Protein 2BLF (pdb70)

CATH classification: 3.90.420.10 (+1 more: 2.60.40.650)

InterPro domains:
  IPR000572 Oxidoreductase, molybdopterin-binding domain [PF00174] (92-263)
  IPR005066 Moybdenum cofactor oxidoreductase, dimerisation [PF03404] (290-396)
  IPR006311 Twin-arginine translocation pathway, signal sequence [PS51318] (1-32)
  IPR008335 Eukaryotic molybdopterin oxidoreductase [PR00407] (77-93)
  IPR008335 Eukaryotic molybdopterin oxidoreductase [PR00407] (156-171)
  IPR008335 Eukaryotic molybdopterin oxidoreductase [PR00407] (209-225)
  IPR008335 Eukaryotic molybdopterin oxidoreductase [PR00407] (226-239)
  IPR008335 Eukaryotic molybdopterin oxidoreductase [PR00407] (290-302)
  IPR008335 Eukaryotic molybdopterin oxidoreductase [PR00407] (328-340)
  IPR014756 Immunoglobulin E-set [SSF81296] (293-402)
  IPR036374 Oxidoreductase, molybdopterin-binding domain superfamily [G3DSA:3.90.420.10] (33-291)
  IPR036374 Oxidoreductase, molybdopterin-binding domain superfamily [SSF56524] (57-322)

Nearest PDB structures (foldseek):
  2bpb-assembly1_A  TM=1.002E+00  e=1.533E-82  Ancylobacter novellus
  2c9x-assembly1_A  TM=1.001E+00  e=6.441E-82  Ancylobacter novellus
  2ca3-assembly1_A  TM=1.002E+00  e=1.647E-81  Ancylobacter novellus
  2ca4-assembly1_A  TM=1.001E+00  e=6.197E-81  Ancylobacter novellus
  3hc2-assembly1_A-2  TM=8.606E-01  e=2.086E-37  Gallus gallus

Solvent-accessible surface area: 19401 Å² total; per-residue (Å²): 151,83,72,46,102,16,100,29,56,57,4,114,2,65,45,31,135,12,64,68,22,66,70,0,7,6,7,5,30,68,2,0,7,4,4,1,29,45,63,6,8,43,108,41,45,61,4,49,29,55,0,0,9,3,65,7,35,12,22,34,13,18,67,116,9,59,34,120,66,14,99,0,66,0,75,45,91,12,53,76,97,27,61,16,15,16,128,44,1,89,106,89,18,115,42,32,95,36,18,0,0,9,1,14,2,0,2,0,19,1,51,5,124,59,21,10,22,33,14,0,10,8,18,1,3,0,0,0,0,93,0,100,0,0,24,0,102,32,0,0,130,130,3,29,53,81,112,52,17,127,30,0,12,1,8,17,69,23,18,29,81,54,123,120,15,28,88,23,37,0,3,6,51,23,114,29,0,38,64,29,63,0,4,0,0,9,13,0,38,60,47,85,5,26,23,1,3,0,14,5,0,7,0,0,0,7,1,28,3,15,11,8,4,4,28,0,0,37,74,0,22,1,31,64,137,116,48,105,18,40,16,14,130,77,16,17,67,8,4,82,79,120,66,7,20,23,105,77,66,117,80,38,151,54,44,64,36,0,50,94,4,21,0,4,1,3,8,9,41,14,92,115,29,29,100,21,168,22,36,117,5,88,3,105,6,4,0,2,3,3,9,70,22,16,80,49,0,22,0,0,14,49,44,20,166,65,88,55,108,4,99,40,23,121,46,81,44,111,23,4,4,65,1,1,110,7,83,6,97,4,102,160,33,85,28,50,0,23,0,67,0,32,5,74,129,60,51,57,1,41,74,154,55,70,21,8,55,31,1,27,31,42,16,15,9,38,59,20,92,0,72,3,81,136,51,92,96,24,132,48,58,134,74,112,34,142,12,105,110,20,130,51,100,0,22,88,13,0,92,120,39,29,34,58,42,40,0,7,19,51,16,41,13,19,1,60,64,68,26,80,84,36,4,58,61,39,12,81,90,54,24,145,51,50,78,22,108,22,91,157,75,51,6,136,23,1,4,48,0,4,20,150,31,28

Organism: Ancylobacter novellus (NCBI:txid921)

B-factor: mean 14.97, std 8.81, range [2.0, 85.09]

Secondary structure (DSSP, 8-state):
--EEE-SSTT-EEEEE--TT---EEEEETTTTEEE--GGGGGS-SS--GGG--B--S-SB---EE-TTT--EEEEESBSS-EEE-HHHHHHHS--EEEEEEEE-TTTTGGG-SS--SS----S-SEEEEEEEEEEHHHHHHHH-BPTT--EEEEEES-B-SSTTSPP-EEEEEHHHHTSS-SEEEEEETTEEPPGGGTTT-EEE-TTB-GGGS-BSEEEEEEESS----HHHHTSSEEESSTT---STT---SSEEE--BPPPEEEE-S--TTEEE-SEEEEEEEEEE-SSS-EEEEEEESSTTSS-EEPEEPPPS-TTS-EEEEEEEEE-SEEEEEEEEEEETTS----SS----TT-----PPEEEEEEE-/--EE--PPPP---PPP-SSTHHHHHHHHTTSSS-THHHHTSPTT--HHHHHHHHHHHHHTS-----HHHHHHHHHHHHHH-

Structure (mmCIF, N/CA/C/O backbone):
data_2BLF
#
_entry.id   2BLF
#
_cell.length_a   97.466
_cell.length_b   92.513
_cell.length_c   55.897
_cell.angle_alpha   90.00
_cell.angle_beta   90.00
_cell.angle_gamma   90.00
#
_symmetry.space_group_name_H-M   'P 21 21 2'
#
loop_
_entity.id
_entity.type
_entity.pdbx_description
1 polymer 'Sulfite:cytochrome c oxidoreductase subunit A'
2 polymer 'Sulfite:cytochrome c oxidoreductase subunit B'
3 non-polymer (MOLYBDOPTERIN-S,S)-OXO-MOLYBDENUM
4 non-polymer 'SULFATE ION'
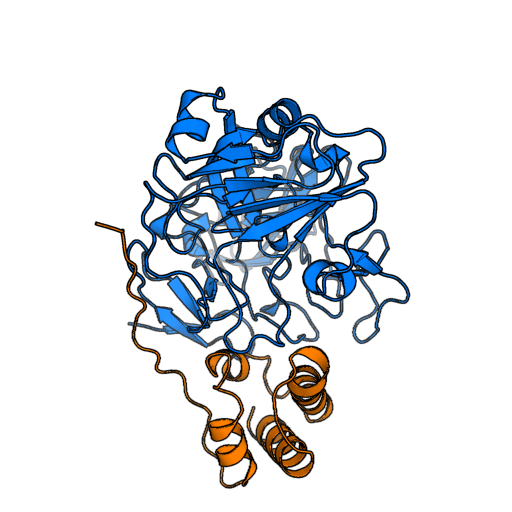5 non-polymer 'HEME C'
6 water water
#
loop_
_atom_site.group_PDB
_atom_site.id
_atom_site.type_symbol
_atom_site.label_atom_id
_atom_site.label_alt_id
_atom_site.label_comp_id
_atom_site.label_asym_id
_atom_site.label_entity_id
_atom_site.label_seq_id
_atom_site.pdbx_PDB_ins_code
_atom_site.Cartn_x
_atom_site.Cartn_y
_atom_site.Cartn_z
_atom_site.occupancy
_atom_site.B_iso_or_equiv
_atom_site.auth_seq_id
_atom_site.auth_comp_id
_atom_site.auth_asym_id
_atom_site.auth_atom_id
_atom_site.pdbx_PDB_model_num
ATOM 1 N N . ALA A 1 1 ? 62.562 18.517 51.591 1.00 46.86 1 ALA A N 1
ATOM 2 C CA . ALA A 1 1 ? 62.648 19.885 50.984 1.00 43.50 1 ALA A CA 1
ATOM 3 C C . ALA A 1 1 ? 63.096 19.841 49.525 1.00 43.19 1 ALA A C 1
ATOM 4 O O . ALA A 1 1 ? 62.277 20.009 48.611 1.00 46.43 1 ALA A O 1
ATOM 6 N N . ASP A 1 2 ? 64.392 19.594 49.309 1.00 37.43 2 ASP A N 1
ATOM 7 C CA . ASP A 1 2 ? 64.977 19.782 48.000 1.00 28.91 2 ASP A CA 1
ATOM 8 C C . ASP A 1 2 ? 66.234 18.962 47.669 1.00 21.06 2 ASP A C 1
ATOM 9 O O . ASP A 1 2 ? 66.898 19.281 46.699 1.00 16.19 2 ASP A O 1
ATOM 14 N N . THR A 1 3 ? 66.568 17.937 48.454 1.00 17.86 3 THR A N 1
ATOM 15 C CA . THR A 1 3 ? 67.624 17.004 48.059 1.00 17.61 3 THR A CA 1
ATOM 16 C C . THR A 1 3 ? 67.200 15.574 48.341 1.00 16.02 3 THR A C 1
ATOM 17 O O . THR A 1 3 ? 66.322 15.323 49.157 1.00 14.80 3 THR A O 1
ATOM 21 N N . VAL A 1 4 ? 67.832 14.644 47.639 1.00 10.92 4 VAL A N 1
ATOM 22 C CA . VAL A 1 4 ? 67.710 13.241 47.949 1.00 11.48 4 VAL A CA 1
ATOM 23 C C . VAL A 1 4 ? 69.124 12.668 47.996 1.00 11.54 4 VAL A C 1
ATOM 24 O O . VAL A 1 4 ? 70.077 13.304 47.553 1.00 10.79 4 VAL A O 1
ATOM 28 N N . THR A 1 5 ? 69.247 11.476 48.541 1.00 10.91 5 THR A N 1
ATOM 29 C CA . THR A 1 5 ? 70.502 10.757 48.524 1.00 8.51 5 THR A CA 1
ATOM 30 C C . THR A 1 5 ? 70.236 9.405 47.884 1.00 10.78 5 THR A C 1
ATOM 31 O O . THR A 1 5 ? 69.402 8.628 48.358 1.00 9.81 5 THR A O 1
ATOM 35 N N . LEU A 1 6 ? 70.943 9.136 46.794 1.00 10.47 6 LEU A N 1
ATOM 36 C CA . LEU A 1 6 ? 70.874 7.837 46.141 1.00 8.58 6 LEU A CA 1
ATOM 37 C C . LEU A 1 6 ? 71.756 6.854 46.918 1.00 9.36 6 LEU A C 1
ATOM 38 O O . LEU A 1 6 ? 72.720 7.251 47.573 1.00 11.02 6 LEU A O 1
ATOM 43 N N . PRO A 1 7 ? 71.403 5.560 46.882 1.00 11.53 7 PRO A N 1
ATOM 44 C CA . PRO A 1 7 ? 72.036 4.562 47.737 1.00 10.39 7 PRO A CA 1
ATOM 45 C C . PRO A 1 7 ? 73.393 4.055 47.245 1.00 11.95 7 PRO A C 1
ATOM 46 O O . PRO A 1 7 ? 73.597 2.850 47.052 1.00 13.16 7 PRO A O 1
ATOM 50 N N . PHE A 1 8 ? 74.314 4.983 47.004 1.00 9.68 8 PHE A N 1
ATOM 51 C CA . PHE A 1 8 ? 75.694 4.646 46.738 1.00 9.96 8 PHE A CA 1
ATOM 52 C C . PHE A 1 8 ? 76.537 5.840 47.160 1.00 10.95 8 PHE A C 1
ATOM 53 O O . PHE A 1 8 ? 76.000 6.890 47.496 1.00 9.29 8 PHE A O 1
ATOM 61 N N . ALA A 1 9 ? 77.845 5.677 47.175 1.00 9.08 9 ALA A N 1
ATOM 62 C CA . ALA A 1 9 ? 78.716 6.722 47.713 1.00 11.46 9 ALA A CA 1
ATOM 63 C C . ALA A 1 9 ? 78.654 8.006 46.886 1.00 8.07 9 ALA A C 1
ATOM 64 O O . ALA A 1 9 ? 78.577 7.965 45.659 1.00 7.95 9 ALA A O 1
ATOM 66 N N . ASN A 1 10 ? 78.722 9.143 47.576 1.00 7.66 10 ASN A N 1
ATOM 67 C CA . ASN A 1 10 ? 78.503 10.457 46.956 1.00 10.12 10 ASN A CA 1
ATOM 68 C C . ASN A 1 10 ? 77.169 10.488 46.214 1.00 10.82 10 ASN A C 1
ATOM 69 O O . ASN A 1 10 ? 77.094 10.839 45.021 1.00 8.98 10 ASN A O 1
ATOM 74 N N . GLY A 1 11 ? 76.115 10.100 46.922 1.00 8.92 11 GLY A N 1
ATOM 75 C CA . GLY A 1 11 ? 74.798 9.967 46.320 1.00 9.03 11 GLY A CA 1
ATOM 76 C C . GLY A 1 11 ? 73.876 11.162 46.443 1.00 8.57 11 GLY A C 1
ATOM 77 O O . GLY A 1 11 ? 72.761 11.110 45.953 1.00 8.06 11 GLY A O 1
ATOM 78 N N . GLU A 1 12 ? 74.309 12.241 47.103 1.00 10.77 12 GLU A N 1
ATOM 79 C CA . GLU A 1 12 ? 73.451 13.406 47.255 1.00 10.04 12 GLU A CA 1
ATOM 80 C C . GLU A 1 12 ? 73.169 14.070 45.912 1.00 10.37 12 GLU A C 1
ATOM 81 O O . GLU A 1 12 ? 74.083 14.241 45.100 1.00 6.78 12 GLU A O 1
ATOM 87 N N . ARG A 1 13 ? 71.906 14.439 45.697 1.00 8.69 13 ARG A N 1
ATOM 88 C CA . ARG A 1 13 ? 71.476 15.106 44.469 1.00 8.63 13 ARG A CA 1
ATOM 89 C C . ARG A 1 13 ? 70.401 16.131 44.794 1.00 8.70 13 ARG A C 1
ATOM 90 O O . ARG A 1 13 ? 69.560 15.903 45.676 1.00 9.55 13 ARG A O 1
ATOM 98 N N . PRO A 1 14 ? 70.376 17.242 44.044 1.00 9.76 14 PRO A N 1
ATOM 99 C CA . PRO A 1 14 ? 69.266 18.172 44.182 1.00 9.25 14 PRO A CA 1
ATOM 100 C C . PRO A 1 14 ? 68.003 17.640 43.534 1.00 8.54 14 PRO A C 1
ATOM 101 O O . PRO A 1 14 ? 68.075 16.950 42.505 1.00 10.73 14 PRO A O 1
ATOM 105 N N . LEU A 1 15 ? 66.856 17.939 44.136 1.00 10.75 15 LEU A N 1
ATOM 106 C CA . LEU A 1 15 ? 65.591 17.783 43.451 1.00 10.58 15 LEU A CA 1
ATOM 107 C C . LEU A 1 15 ? 65.358 19.081 42.724 1.00 13.91 15 LEU A C 1
ATOM 108 O O . LEU A 1 15 ? 65.377 20.161 43.334 1.00 15.27 15 LEU A O 1
ATOM 113 N N . VAL A 1 16 ? 65.138 18.975 41.424 1.00 9.98 16 VAL A N 1
ATOM 114 C CA . VAL A 1 16 ? 65.075 20.120 40.539 1.00 11.65 16 VAL A CA 1
ATOM 115 C C . VAL A 1 16 ? 63.783 20.152 39.720 1.00 12.49 16 VAL A C 1
ATOM 116 O O . VAL A 1 16 ? 63.248 19.113 39.328 1.00 12.62 16 VAL A O 1
ATOM 120 N N . MET A 1 17 ? 63.336 21.367 39.422 1.00 13.72 17 MET A N 1
ATOM 121 C CA A MET A 1 17 ? 62.066 21.590 38.753 0.60 17.73 17 MET A CA 1
ATOM 122 C CA B MET A 1 17 ? 62.068 21.584 38.739 0.40 15.17 17 MET A CA 1
ATOM 123 C C . MET A 1 17 ? 62.292 22.242 37.380 1.00 17.09 17 MET A C 1
ATOM 124 O O . MET A 1 17 ? 62.853 23.344 37.286 1.00 19.66 17 MET A O 1
ATOM 133 N N . TYR A 1 18 ? 61.883 21.534 36.327 1.00 10.35 18 TYR A N 1
ATOM 134 C CA . TYR A 1 18 ? 61.945 22.010 34.958 1.00 11.30 18 TYR A CA 1
ATOM 135 C C . TYR A 1 18 ? 60.521 22.202 34.435 1.00 9.82 18 TYR A C 1
ATOM 136 O O . TYR A 1 18 ? 59.594 21.493 34.881 1.00 9.85 18 TYR A O 1
ATOM 145 N N . PRO A 1 19 ? 60.326 23.158 33.509 1.00 9.10 19 PRO A N 1
ATOM 146 C CA . PRO A 1 19 ? 58.991 23.343 32.938 1.00 10.79 19 PRO A CA 1
ATOM 147 C C . PRO A 1 19 ? 58.421 22.055 32.338 1.00 9.55 19 PRO A C 1
ATOM 148 O O . PRO A 1 19 ? 59.114 21.353 31.605 1.00 9.89 19 PRO A O 1
ATOM 152 N N . GLY A 1 20 ? 57.167 21.759 32.660 1.00 10.69 20 GLY A N 1
ATOM 153 C CA . GLY A 1 20 ? 56.525 20.535 32.199 1.00 14.81 20 GLY A CA 1
ATOM 154 C C . GLY A 1 20 ? 56.914 19.245 32.921 1.00 15.17 20 GLY A C 1
ATOM 155 O O . GLY A 1 20 ? 56.454 18.170 32.535 1.00 17.97 20 GLY A O 1
ATOM 156 N N . LYS A 1 21 ? 57.765 19.341 33.943 1.00 9.50 21 LYS A N 1
ATOM 157 C CA . LYS A 1 21 ? 58.225 18.192 34.698 1.00 7.84 21 LYS A CA 1
ATOM 158 C C . LYS A 1 21 ? 57.874 18.377 36.159 1.00 11.42 21 LYS A C 1
ATOM 159 O O . LYS A 1 21 ? 57.844 19.505 36.682 1.00 11.64 21 LYS A O 1
ATOM 165 N N . ARG A 1 22 ? 57.628 17.258 36.813 1.00 8.38 22 ARG A N 1
ATOM 166 C CA . ARG A 1 22 ? 57.600 17.199 38.267 1.00 9.35 22 ARG A CA 1
ATOM 167 C C . ARG A 1 22 ? 59.019 17.277 38.809 1.00 7.78 22 ARG A C 1
ATOM 168 O O . ARG A 1 22 ? 59.982 17.229 38.045 1.00 7.52 22 ARG A O 1
ATOM 176 N N . PRO A 1 23 ? 59.170 17.403 40.135 1.00 8.59 23 PRO A N 1
ATOM 177 C CA . PRO A 1 23 ? 60.541 17.396 40.657 1.00 10.34 23 PRO A CA 1
ATOM 178 C C . PRO A 1 23 ? 61.282 16.108 40.286 1.00 9.59 23 PRO A C 1
ATOM 179 O O . PRO A 1 23 ? 60.756 15.006 40.477 1.00 9.53 23 PRO A O 1
ATOM 183 N N . LEU A 1 24 ? 62.467 16.261 39.711 1.00 7.88 24 LEU A N 1
ATOM 184 C CA . LEU A 1 24 ? 63.294 15.137 39.325 1.00 8.24 24 LEU A CA 1
ATOM 185 C C . LEU A 1 24 ? 64.675 15.238 39.947 1.00 7.56 24 LEU A C 1
ATOM 186 O O . LEU A 1 24 ? 65.033 16.262 40.519 1.00 9.57 24 LEU A O 1
ATOM 191 N N . ILE A 1 25 ? 65.438 14.160 39.826 1.00 7.73 25 ILE A N 1
ATOM 192 C CA . ILE A 1 25 ? 66.769 14.093 40.431 1.00 7.67 25 ILE A CA 1
ATOM 193 C C . ILE A 1 25 ? 67.726 14.744 39.453 1.00 7.77 25 ILE A C 1
ATOM 194 O O . ILE A 1 25 ? 67.906 14.254 38.339 1.00 9.17 25 ILE A O 1
ATOM 199 N N . GLY A 1 26 ? 68.318 15.857 39.869 1.00 7.26 26 GLY A N 1
ATOM 200 C CA . GLY A 1 26 ? 69.248 16.585 39.013 1.00 9.31 26 GLY A CA 1
ATOM 201 C C . GLY A 1 26 ? 70.633 15.977 39.065 1.00 9.70 26 GLY A C 1
ATOM 202 O O . GLY A 1 26 ? 71.280 15.993 40.122 1.00 10.21 26 GLY A O 1
ATOM 203 N N . LEU A 1 27 ? 71.096 15.451 37.933 1.00 6.93 27 LEU A N 1
ATOM 204 C CA . LEU A 1 27 ? 72.469 14.956 37.801 1.00 8.75 27 LEU A CA 1
ATOM 205 C C . LEU A 1 27 ? 73.376 16.063 37.276 1.00 9.82 27 LEU A C 1
ATOM 206 O O . LEU A 1 27 ? 74.381 16.388 37.900 1.00 8.96 27 LEU A O 1
ATOM 211 N N . THR A 1 28 ? 73.027 16.626 36.125 1.00 10.20 28 THR A N 1
ATOM 212 C CA . THR A 1 28 ? 73.739 17.800 35.600 1.00 8.65 28 THR A CA 1
ATOM 213 C C . THR A 1 28 ? 72.744 18.851 35.096 1.00 9.10 28 THR A C 1
ATOM 214 O O . THR A 1 28 ? 71.611 18.530 34.790 1.00 9.28 28 THR A O 1
ATOM 218 N N . ALA A 1 29 ? 73.180 20.113 35.064 1.00 9.74 29 ALA A N 1
ATOM 219 C CA . ALA A 1 29 ? 72.340 21.232 34.642 1.00 10.76 29 ALA A CA 1
ATOM 220 C C . ALA A 1 29 ? 72.627 21.673 33.206 1.00 11.95 29 ALA A C 1
ATOM 221 O O . ALA A 1 29 ? 71.698 22.038 32.464 1.00 14.57 29 ALA A O 1
ATOM 223 N N . ARG A 1 30 ? 73.906 21.669 32.832 1.00 10.54 30 ARG A N 1
ATOM 224 C CA . ARG A 1 30 ? 74.337 22.164 31.527 1.00 9.66 30 ARG A CA 1
ATOM 225 C C . ARG A 1 30 ? 75.242 21.143 30.845 1.00 8.45 30 ARG A C 1
ATOM 226 O O . ARG A 1 30 ? 76.426 21.084 31.146 1.00 10.53 30 ARG A O 1
ATOM 234 N N . PRO A 1 31 ? 74.686 20.301 29.950 1.00 7.86 31 PRO A N 1
ATOM 235 C CA . PRO A 1 31 ? 73.269 20.181 29.605 1.00 9.65 31 PRO A CA 1
ATOM 236 C C . PRO A 1 31 ? 72.482 19.427 30.688 1.00 10.45 31 PRO A C 1
ATOM 237 O O . PRO A 1 31 ? 73.088 18.833 31.591 1.00 10.89 31 PRO A O 1
ATOM 241 N N . PRO A 1 32 ? 71.143 19.467 30.612 1.00 13.68 32 PRO A N 1
ATOM 242 C CA . PRO A 1 32 ? 70.326 18.699 31.570 1.00 14.63 32 PRO A CA 1
ATOM 243 C C . PRO A 1 32 ? 70.498 17.183 31.513 1.00 16.00 32 PRO A C 1
ATOM 244 O O . PRO A 1 32 ? 70.439 16.564 30.436 1.00 12.81 32 PRO A O 1
ATOM 248 N N . GLN A 1 33 ? 70.741 16.598 32.683 1.00 13.42 33 GLN A N 1
ATOM 249 C CA . GLN A 1 33 ? 70.640 15.167 32.895 1.00 11.03 33 GLN A CA 1
ATOM 250 C C . GLN A 1 33 ? 69.824 14.995 34.175 1.00 12.66 33 GLN A C 1
ATOM 251 O O . GLN A 1 33 ? 70.277 15.370 35.270 1.00 12.65 33 GLN A O 1
ATOM 257 N N . LEU A 1 34 ? 68.622 14.449 34.009 1.00 9.37 34 LEU A N 1
ATOM 258 C CA . LEU A 1 34 ? 67.609 14.349 35.075 1.00 7.35 34 LEU A CA 1
ATOM 259 C C . LEU A 1 34 ? 67.161 12.892 35.199 1.00 8.20 34 LEU A C 1
ATOM 260 O O . LEU A 1 34 ? 66.815 12.261 34.189 1.00 8.92 34 LEU A O 1
ATOM 265 N N . GLU A 1 35 ? 67.175 12.368 36.427 1.00 7.03 35 GLU A N 1
ATOM 266 C CA . GLU A 1 35 ? 66.803 10.971 36.694 1.00 6.52 35 GLU A CA 1
ATOM 267 C C . GLU A 1 35 ? 65.446 10.903 37.407 1.00 7.72 35 GLU A C 1
ATOM 268 O O . GLU A 1 35 ? 65.081 11.800 38.188 1.00 7.43 35 GLU A O 1
ATOM 274 N N . THR A 1 36 ? 64.706 9.838 37.141 1.00 7.74 36 THR A N 1
ATOM 275 C CA . THR A 1 36 ? 63.377 9.643 37.719 1.00 6.47 36 THR A CA 1
ATOM 276 C C . THR A 1 36 ? 63.482 8.990 39.103 1.00 7.44 36 THR A C 1
ATOM 277 O O . THR A 1 36 ? 64.155 7.968 39.256 1.00 8.49 36 THR A O 1
ATOM 281 N N . PRO A 1 37 ? 62.814 9.569 40.114 1.00 8.28 37 PRO A N 1
ATOM 282 C CA . PRO A 1 37 ? 62.755 8.901 41.421 1.00 8.02 37 PRO A CA 1
ATOM 283 C C . PRO A 1 37 ? 62.187 7.495 41.306 1.00 7.97 37 PRO A C 1
ATOM 284 O O . PRO A 1 37 ? 61.196 7.292 40.598 1.00 7.92 37 PRO A O 1
ATOM 288 N N . PHE A 1 38 ? 62.806 6.532 41.979 1.00 9.35 38 PHE A N 1
ATOM 289 C CA . PHE A 1 38 ? 62.381 5.140 41.815 1.00 9.82 38 PHE A CA 1
ATOM 290 C C . PHE A 1 38 ? 60.914 4.926 42.141 1.00 8.99 38 PHE A C 1
ATOM 291 O O . PHE A 1 38 ? 60.276 4.034 41.572 1.00 6.99 38 PHE A O 1
ATOM 299 N N . SER A 1 39 ? 60.380 5.724 43.069 1.00 8.84 39 SER A N 1
ATOM 300 C CA . SER A 1 39 ? 58.978 5.596 43.478 1.00 10.76 39 SER A CA 1
ATOM 301 C C . SER A 1 39 ? 58.011 5.672 42.292 1.00 8.43 39 SER A C 1
ATOM 302 O O . SER A 1 39 ? 56.929 5.081 42.310 1.00 7.20 39 SER A O 1
ATOM 305 N N . VAL A 1 40 ? 58.407 6.392 41.248 1.00 7.93 40 VAL A N 1
ATOM 306 C CA . VAL A 1 40 ? 57.561 6.562 40.056 1.00 6.49 40 VAL A CA 1
ATOM 307 C C . VAL A 1 40 ? 57.198 5.232 39.390 1.00 7.71 40 VAL A C 1
ATOM 308 O O . VAL A 1 40 ? 56.105 5.046 38.861 1.00 9.28 40 VAL A O 1
ATOM 312 N N . PHE A 1 41 ? 58.115 4.286 39.438 1.00 6.25 41 PHE A N 1
ATOM 313 C CA . PHE A 1 41 ? 57.944 3.032 38.718 1.00 7.49 41 PHE A CA 1
ATOM 314 C C . PHE A 1 41 ? 56.881 2.134 39.325 1.00 9.47 41 PHE A C 1
ATOM 315 O O . PHE A 1 41 ? 56.439 1.194 38.683 1.00 10.65 41 PHE A O 1
ATOM 323 N N . ASP A 1 42 ? 56.447 2.451 40.543 1.00 7.94 42 ASP A N 1
ATOM 324 C CA . ASP A 1 42 ? 55.328 1.741 41.171 1.00 6.69 42 ASP A CA 1
ATOM 325 C C . ASP A 1 42 ? 53.956 2.396 40.895 1.00 10.65 42 ASP A C 1
ATOM 326 O O . ASP A 1 42 ? 52.928 1.897 41.380 1.00 10.96 42 ASP A O 1
ATOM 331 N N . GLU A 1 43 ? 53.936 3.476 40.106 1.00 9.19 43 GLU A N 1
ATOM 332 C CA . GLU A 1 43 ? 52.724 4.312 39.898 1.00 12.53 43 GLU A CA 1
ATOM 333 C C . GLU A 1 43 ? 51.977 4.010 38.598 1.00 15.29 43 GLU A C 1
ATOM 334 O O . GLU A 1 43 ? 51.060 4.762 38.204 1.00 19.93 43 GLU A O 1
ATOM 340 N N . GLY A 1 44 ? 52.364 2.936 37.919 1.00 10.46 44 GLY A N 1
ATOM 341 C CA . GLY A 1 44 ? 51.770 2.577 36.656 1.00 11.45 44 GLY A CA 1
ATOM 342 C C . GLY A 1 44 ? 52.812 2.127 35.650 1.00 9.84 44 GLY A C 1
ATOM 343 O O . GLY A 1 44 ? 53.996 2.490 35.723 1.00 9.82 44 GLY A O 1
ATOM 344 N N . LEU A 1 45 ? 52.355 1.342 34.692 1.00 9.12 45 LEU A N 1
ATOM 345 C CA . LEU A 1 45 ? 53.262 0.730 33.727 1.00 8.95 45 LEU A CA 1
ATOM 346 C C . LEU A 1 45 ? 53.829 1.719 32.711 1.00 8.65 45 LEU A C 1
ATOM 347 O O . LEU A 1 45 ? 54.882 1.463 32.139 1.00 10.27 45 LEU A O 1
ATOM 356 N N . ILE A 1 46 ? 53.119 2.823 32.477 1.00 7.73 46 ILE A N 1
ATOM 357 C CA . ILE A 1 46 ? 53.572 3.869 31.575 1.00 8.62 46 ILE A CA 1
ATOM 358 C C . ILE A 1 46 ? 54.077 5.041 32.412 1.00 7.62 46 ILE A C 1
ATOM 359 O O . ILE A 1 46 ? 53.379 5.549 33.306 1.00 6.75 46 ILE A O 1
ATOM 364 N N . THR A 1 47 ? 55.311 5.439 32.125 1.00 4.59 47 THR A N 1
ATOM 365 C CA . THR A 1 47 ? 55.956 6.565 32.786 1.00 6.00 47 THR A CA 1
ATOM 366 C C . THR A 1 47 ? 55.346 7.873 32.263 1.00 7.27 47 THR A C 1
ATOM 367 O O . THR A 1 47 ? 55.374 8.141 31.063 1.00 6.51 47 THR A O 1
ATOM 371 N N . PRO A 1 48 ? 54.779 8.693 33.151 1.00 8.19 48 PRO A N 1
ATOM 372 C CA . PRO A 1 48 ? 54.210 9.968 32.702 1.00 7.40 48 PRO A CA 1
ATOM 373 C C . PRO A 1 48 ? 55.245 10.907 32.093 1.00 6.32 48 PRO A C 1
ATOM 374 O O . PRO A 1 48 ? 56.411 10.914 32.514 1.00 6.59 48 PRO A O 1
ATOM 378 N N . ASN A 1 49 ? 54.819 11.707 31.123 1.00 7.40 49 ASN A N 1
ATOM 379 C CA . ASN A 1 49 ? 55.700 12.672 30.477 1.00 9.11 49 ASN A CA 1
ATOM 380 C C . ASN A 1 49 ? 56.405 13.567 31.485 1.00 9.07 49 ASN A C 1
ATOM 381 O O . ASN A 1 49 ? 57.591 13.857 31.330 1.00 9.51 49 ASN A O 1
ATOM 386 N N . ASP A 1 50 ? 55.694 13.960 32.541 1.00 9.13 50 ASP A N 1
ATOM 387 C CA . ASP A 1 50 ? 56.255 14.903 33.513 1.00 9.45 50 ASP A CA 1
ATOM 388 C C . ASP A 1 50 ? 57.295 14.278 34.443 1.00 6.63 50 ASP A C 1
ATOM 389 O O . ASP A 1 50 ? 57.960 14.986 35.202 1.00 8.32 50 ASP A O 1
ATOM 394 N N . ALA A 1 51 ? 57.403 12.949 34.409 1.00 6.28 51 ALA A N 1
ATOM 395 C CA . ALA A 1 51 ? 58.392 12.214 35.183 1.00 6.71 51 ALA A CA 1
ATOM 396 C C . ALA A 1 51 ? 59.541 11.658 34.351 1.00 7.93 51 ALA A C 1
ATOM 397 O O . ALA A 1 51 ? 60.492 11.133 34.912 1.00 8.18 51 ALA A O 1
ATOM 399 N N . PHE A 1 52 ? 59.445 11.733 33.027 1.00 5.38 52 PHE A N 1
ATOM 400 C CA . PHE A 1 52 ? 60.346 10.954 32.171 1.00 8.44 52 PHE A CA 1
ATOM 401 C C . PHE A 1 52 ? 61.774 11.507 32.209 1.00 7.72 52 PHE A C 1
ATOM 402 O O . PHE A 1 52 ? 61.989 12.727 32.118 1.00 7.82 52 PHE A O 1
ATOM 410 N N . PHE A 1 53 ? 62.742 10.614 32.365 1.00 7.08 53 PHE A N 1
ATOM 411 C CA . PHE A 1 53 ? 64.137 11.023 32.557 1.00 5.82 53 PHE A CA 1
ATOM 412 C C . PHE A 1 53 ? 64.672 11.741 31.334 1.00 5.13 53 PHE A C 1
ATOM 413 O O . PHE A 1 53 ? 64.109 11.625 30.231 1.00 6.16 53 PHE A O 1
ATOM 421 N N . VAL A 1 54 ? 65.753 12.497 31.533 1.00 5.63 54 VAL A N 1
ATOM 422 C CA . VAL A 1 54 ? 66.349 13.323 30.487 1.00 5.64 54 VAL A CA 1
ATOM 423 C C . VAL A 1 54 ? 67.859 13.101 30.471 1.00 4.73 54 VAL A C 1
ATOM 424 O O . VAL A 1 54 ? 68.518 13.132 31.522 1.00 6.44 54 VAL A O 1
ATOM 428 N N . ARG A 1 55 ? 68.398 12.897 29.273 1.00 5.92 55 ARG A N 1
ATOM 429 C CA . ARG A 1 55 ? 69.838 12.777 29.095 1.00 6.11 55 ARG A CA 1
ATOM 430 C C . ARG A 1 55 ? 70.278 13.467 27.813 1.00 6.56 55 ARG A C 1
ATOM 431 O O . ARG A 1 55 ? 69.703 13.242 26.753 1.00 6.79 55 ARG A O 1
ATOM 439 N N . TYR A 1 56 ? 71.290 14.321 27.938 1.00 7.01 56 TYR A N 1
ATOM 440 C CA . TYR A 1 56 ? 71.908 14.992 26.793 1.00 6.43 56 TYR A CA 1
ATOM 441 C C . TYR A 1 56 ? 73.417 15.003 26.982 1.00 9.91 56 TYR A C 1
ATOM 442 O O . TYR A 1 56 ? 73.892 14.914 28.106 1.00 9.39 56 TYR A O 1
ATOM 451 N N . HIS A 1 57 ? 74.153 15.167 25.883 1.00 5.16 57 HIS A N 1
ATOM 452 C CA . HIS A 1 57 ? 75.624 15.182 25.918 1.00 7.80 57 HIS A CA 1
ATOM 453 C C . HIS A 1 57 ? 76.252 16.556 25.755 1.00 9.87 57 HIS A C 1
ATOM 454 O O . HIS A 1 57 ? 77.342 16.769 26.246 1.00 13.38 57 HIS A O 1
ATOM 461 N N . LEU A 1 58 ? 75.586 17.448 25.035 1.00 9.35 58 LEU A N 1
ATOM 462 C CA . LEU A 1 58 ? 76.168 18.728 24.650 1.00 7.57 58 LEU A CA 1
ATOM 463 C C . LEU A 1 58 ? 75.295 19.882 25.114 1.00 9.48 58 LEU A C 1
ATOM 464 O O . LEU A 1 58 ? 74.081 19.852 24.959 1.00 9.19 58 LEU A O 1
ATOM 469 N N . ALA A 1 59 ? 75.935 20.922 25.655 1.00 9.38 59 ALA A N 1
ATOM 470 C CA . ALA A 1 59 ? 75.228 22.048 26.282 1.00 8.78 59 ALA A CA 1
ATOM 471 C C . ALA A 1 59 ? 74.356 22.855 25.323 1.00 7.95 59 ALA A C 1
ATOM 472 O O . ALA A 1 59 ? 73.372 23.470 25.748 1.00 11.94 59 ALA A O 1
ATOM 474 N N . GLY A 1 60 ? 74.693 22.840 24.029 1.00 8.77 60 GLY A N 1
ATOM 475 C CA . GLY A 1 60 ? 73.978 23.649 23.050 1.00 9.03 60 GLY A CA 1
ATOM 476 C C . GLY A 1 60 ? 72.665 23.067 22.579 1.00 9.34 60 GLY A C 1
ATOM 477 O O . GLY A 1 60 ? 72.433 22.920 21.358 1.00 10.29 60 GLY A O 1
ATOM 478 N N . ILE A 1 61 ? 71.784 22.784 23.531 1.00 8.61 61 ILE A N 1
ATOM 479 C CA . ILE A 1 61 ? 70.463 22.261 23.200 1.00 10.28 61 ILE A CA 1
ATOM 480 C C . ILE A 1 61 ? 69.584 23.410 22.689 1.00 8.99 61 ILE A C 1
ATOM 481 O O . ILE A 1 61 ? 69.775 24.563 23.096 1.00 9.66 61 ILE A O 1
ATOM 486 N N . PRO A 1 62 ? 68.613 23.102 21.810 1.00 9.73 62 PRO A N 1
ATOM 487 C CA . PRO A 1 62 ? 67.739 24.158 21.302 1.00 10.20 62 PRO A CA 1
ATOM 488 C C . PRO A 1 62 ? 66.836 24.661 22.399 1.00 11.87 62 PRO A C 1
ATOM 489 O O . PRO A 1 62 ? 66.368 23.869 23.202 1.00 10.49 62 PRO A O 1
ATOM 493 N N . LEU A 1 63 ? 66.619 25.970 22.473 1.00 9.19 63 LEU A N 1
ATOM 494 C CA . LEU A 1 63 ? 65.675 26.501 23.450 1.00 10.75 63 LEU A CA 1
ATOM 495 C C . LEU A 1 63 ? 64.634 27.424 22.806 1.00 9.56 63 LEU A C 1
ATOM 496 O O . LEU A 1 63 ? 63.893 28.091 23.499 1.00 11.06 63 LEU A O 1
ATOM 501 N N . GLU A 1 64 ? 64.604 27.434 21.486 1.00 10.32 64 GLU A N 1
ATOM 502 C CA . GLU A 1 64 ? 63.586 28.127 20.716 1.00 11.46 64 GLU A CA 1
ATOM 503 C C . GLU A 1 64 ? 63.445 27.331 19.439 1.00 10.01 64 GLU A C 1
ATOM 504 O O . GLU A 1 64 ? 64.450 27.074 18.746 1.00 9.62 64 GLU A O 1
ATOM 510 N N . ILE A 1 65 ? 62.224 26.907 19.156 1.00 9.59 65 ILE A N 1
ATOM 511 C CA . ILE A 1 65 ? 61.920 26.129 17.959 1.00 10.68 65 ILE A CA 1
ATOM 512 C C . ILE A 1 65 ? 60.591 26.595 17.389 1.00 9.93 65 ILE A C 1
ATOM 513 O O . ILE A 1 65 ? 59.583 26.654 18.107 1.00 10.19 65 ILE A O 1
ATOM 518 N N . ASP A 1 66 ? 60.597 26.939 16.101 1.00 12.54 66 ASP A N 1
ATOM 519 C CA . ASP A 1 66 ? 59.372 27.252 15.377 1.00 12.03 66 ASP A CA 1
ATOM 520 C C . ASP A 1 66 ? 58.918 25.951 14.695 1.00 11.46 66 ASP A C 1
ATOM 521 O O . ASP A 1 66 ? 59.535 25.507 13.716 1.00 11.33 66 ASP A O 1
ATOM 526 N N . PRO A 1 67 ? 57.864 25.311 15.230 1.00 12.36 67 PRO A N 1
ATOM 527 C CA . PRO A 1 67 ? 57.479 24.005 14.676 1.00 14.12 67 PRO A CA 1
ATOM 528 C C . PRO A 1 67 ? 56.999 24.073 13.220 1.00 15.35 67 PRO A C 1
ATOM 529 O O . PRO A 1 67 ? 57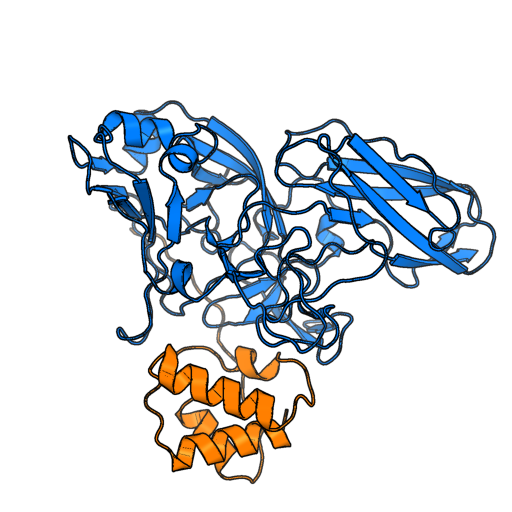.120 23.091 12.496 1.00 14.45 67 PRO A O 1
ATOM 533 N N . ASP A 1 68 ? 56.453 25.215 12.798 1.00 15.31 68 ASP A N 1
ATOM 534 C CA . ASP A 1 68 ? 56.028 25.374 11.397 1.00 16.32 68 ASP A CA 1
ATOM 535 C C . ASP A 1 68 ? 57.207 25.351 10.408 1.00 14.63 68 ASP A C 1
ATOM 536 O O . ASP A 1 68 ? 57.064 24.861 9.290 1.00 16.33 68 ASP A O 1
ATOM 541 N N . ALA A 1 69 ? 58.341 25.903 10.825 1.00 12.78 69 ALA A N 1
ATOM 542 C CA . ALA A 1 69 ? 59.538 26.028 9.992 1.00 12.76 69 ALA A CA 1
ATOM 543 C C . ALA A 1 69 ? 60.434 24.793 10.043 1.00 9.55 69 ALA A C 1
ATOM 544 O O . ALA A 1 69 ? 61.267 24.589 9.161 1.00 10.71 69 ALA A O 1
ATOM 546 N N . PHE A 1 70 ? 60.281 24.003 11.099 1.00 11.63 70 PHE A N 1
ATOM 547 C CA . PHE A 1 70 ? 61.051 22.773 11.280 1.00 10.29 70 PHE A CA 1
ATOM 548 C C . PHE A 1 70 ? 60.967 21.858 10.062 1.00 8.34 70 PHE A C 1
ATOM 549 O O . PHE A 1 70 ? 59.884 21.620 9.533 1.00 9.34 70 PHE A O 1
ATOM 557 N N . ARG A 1 71 ? 62.117 21.319 9.648 1.00 8.99 71 ARG A N 1
ATOM 558 C CA . ARG A 1 71 ? 62.182 20.364 8.548 1.00 6.78 71 ARG A CA 1
ATOM 559 C C . ARG A 1 71 ? 63.102 19.199 8.897 1.00 9.66 71 ARG A C 1
ATOM 560 O O . ARG A 1 71 ? 64.205 19.380 9.416 1.00 9.11 71 ARG A O 1
ATOM 568 N N . LEU A 1 72 ? 62.632 18.012 8.581 1.00 8.62 72 LEU A N 1
ATOM 569 C CA . LEU A 1 72 ? 63.450 16.801 8.632 1.00 6.84 72 LEU A CA 1
ATOM 570 C C . LEU A 1 72 ? 64.001 16.577 7.237 1.00 8.59 72 LEU A C 1
ATOM 571 O O . LEU A 1 72 ? 63.243 16.397 6.279 1.00 11.16 72 LEU A O 1
ATOM 576 N N . GLU A 1 73 ? 65.322 16.579 7.136 1.00 8.55 73 GLU A N 1
ATOM 577 C CA . GLU A 1 73 ? 66.014 16.384 5.880 1.00 11.49 73 GLU A CA 1
ATOM 578 C C . GLU A 1 73 ? 66.428 14.934 5.755 1.00 11.65 73 GLU A C 1
ATOM 579 O O . GLU A 1 73 ? 67.016 14.371 6.688 1.00 10.90 73 GLU A O 1
ATOM 585 N N . ILE A 1 74 ? 66.092 14.324 4.615 1.00 9.97 74 ILE A N 1
ATOM 586 C CA . ILE A 1 74 ? 66.494 12.957 4.283 1.00 10.55 74 ILE A CA 1
ATOM 587 C C . ILE A 1 74 ? 67.367 13.029 3.043 1.00 11.10 74 ILE A C 1
ATOM 588 O O . ILE A 1 74 ? 66.921 13.506 1.992 1.00 12.01 74 ILE A O 1
ATOM 593 N N . LYS A 1 75 ? 68.596 12.546 3.162 1.00 12.11 75 LYS A N 1
ATOM 594 C CA . LYS A 1 75 ? 69.601 12.772 2.130 1.00 13.39 75 LYS A CA 1
ATOM 595 C C . LYS A 1 75 ? 70.614 11.640 2.069 1.00 10.53 75 LYS A C 1
ATOM 596 O O . LYS A 1 75 ? 70.493 10.646 2.773 1.00 10.27 75 LYS A O 1
ATOM 602 N N . GLY A 1 76 ? 71.580 11.771 1.167 1.00 11.82 76 GLY A N 1
ATOM 603 C CA . GLY A 1 76 ? 72.624 10.771 1.001 1.00 10.21 76 GLY A CA 1
ATOM 604 C C . GLY A 1 76 ? 72.322 9.841 -0.155 1.00 12.99 76 GLY A C 1
ATOM 605 O O . GLY A 1 76 ? 71.934 10.295 -1.246 1.00 13.62 76 GLY A O 1
ATOM 606 N N . LYS A 1 77 ? 72.503 8.546 0.076 1.00 11.80 77 LYS A N 1
ATOM 607 C CA . LYS A 1 77 ? 72.281 7.520 -0.938 1.00 12.40 77 LYS A CA 1
ATOM 608 C C . LYS A 1 77 ? 70.798 7.155 -1.055 1.00 10.74 77 LYS A C 1
ATOM 609 O O . LYS A 1 77 ? 70.398 6.007 -0.818 1.00 10.77 77 LYS A O 1
ATOM 615 N N . VAL A 1 78 ? 70.009 8.152 -1.451 1.00 9.86 78 VAL A N 1
ATOM 616 C CA . VAL A 1 78 ? 68.600 8.002 -1.741 1.00 9.61 78 VAL A CA 1
ATOM 617 C C . VAL A 1 78 ? 68.318 8.616 -3.113 1.00 10.97 78 VAL A C 1
ATOM 618 O O . VAL A 1 78 ? 68.995 9.558 -3.522 1.00 11.62 78 VAL A O 1
ATOM 622 N N . GLY A 1 79 ? 67.313 8.098 -3.803 1.00 11.15 79 GLY A N 1
ATOM 623 C CA . GLY A 1 79 ? 66.966 8.588 -5.139 1.00 10.72 79 GLY A CA 1
ATOM 624 C C . GLY A 1 79 ? 66.452 10.018 -5.178 1.00 12.42 79 GLY A C 1
ATOM 625 O O . GLY A 1 79 ? 66.755 10.773 -6.121 1.00 11.35 79 GLY A O 1
ATOM 626 N N . THR A 1 80 ? 65.649 10.381 -4.177 1.00 12.31 80 THR A N 1
ATOM 627 C CA . THR A 1 80 ? 65.022 11.681 -4.098 1.00 11.11 80 THR A CA 1
ATOM 628 C C . THR A 1 80 ? 65.230 12.221 -2.674 1.00 13.37 80 THR A C 1
ATOM 629 O O . THR A 1 80 ? 64.682 11.663 -1.727 1.00 13.85 80 THR A O 1
ATOM 633 N N . PRO A 1 81 ? 66.021 13.289 -2.523 1.00 12.98 81 PRO A N 1
ATOM 634 C CA . PRO A 1 81 ? 66.185 13.846 -1.190 1.00 12.46 81 PRO A CA 1
ATOM 635 C C . PRO A 1 81 ? 64.872 14.478 -0.742 1.00 14.30 81 PRO A C 1
ATOM 636 O O . PRO A 1 81 ? 64.094 14.960 -1.588 1.00 11.27 81 PRO A O 1
ATOM 640 N N . LEU A 1 82 ? 64.602 14.460 0.563 1.00 8.65 82 LEU A N 1
ATOM 641 C CA . LEU A 1 82 ? 63.320 14.953 1.067 1.00 9.64 82 LEU A CA 1
ATOM 642 C C . LEU A 1 82 ? 63.515 16.023 2.131 1.00 10.90 82 LEU A C 1
ATOM 643 O O . LEU A 1 82 ? 64.485 15.987 2.881 1.00 10.43 82 LEU A O 1
ATOM 648 N N . SER A 1 83 ? 62.596 16.976 2.181 1.00 10.68 83 SER A N 1
ATOM 649 C CA . SER A 1 83 ? 62.543 17.962 3.282 1.00 10.70 83 SER A CA 1
ATOM 650 C C . SER A 1 83 ? 61.120 17.957 3.799 1.00 12.26 83 SER A C 1
ATOM 651 O O . SER A 1 83 ? 60.223 18.512 3.156 1.00 12.40 83 SER A O 1
ATOM 654 N N . LEU A 1 84 ? 60.907 17.297 4.936 1.00 8.96 84 LEU A N 1
ATOM 655 C CA . LEU A 1 84 ? 59.574 17.029 5.441 1.00 9.06 84 LEU A CA 1
ATOM 656 C C . LEU A 1 84 ? 59.235 17.912 6.626 1.00 10.68 84 LEU A C 1
ATOM 657 O O . LEU A 1 84 ? 59.997 18.007 7.591 1.00 10.09 84 LEU A O 1
ATOM 662 N N . SER A 1 85 ? 58.076 18.553 6.559 1.00 10.31 85 SER A N 1
ATOM 663 C CA . SER A 1 85 ? 57.555 19.289 7.699 1.00 8.98 85 SER A CA 1
ATOM 664 C C . SER A 1 85 ? 56.865 18.324 8.672 1.00 8.95 85 SER A C 1
ATOM 665 O O . SER A 1 85 ? 56.588 17.176 8.359 1.00 8.91 85 SER A O 1
ATOM 668 N N . LEU A 1 86 ? 56.579 18.804 9.870 1.00 9.57 86 LEU A N 1
ATOM 669 C CA . LEU A 1 86 ? 55.794 18.028 10.808 1.00 7.56 86 LEU A CA 1
ATOM 670 C C . LEU A 1 86 ? 54.391 17.723 10.239 1.00 9.61 86 LEU A C 1
ATOM 671 O O . LEU A 1 86 ? 53.876 16.613 10.396 1.00 10.15 86 LEU A O 1
ATOM 676 N N . GLN A 1 87 ? 53.780 18.716 9.588 1.00 11.53 87 GLN A N 1
ATOM 677 C CA . GLN A 1 87 ? 52.504 18.510 8.914 1.00 11.63 87 GLN A CA 1
ATOM 678 C C . GLN A 1 87 ? 52.597 17.394 7.846 1.00 10.35 87 GLN A C 1
ATOM 679 O O . GLN A 1 87 ? 51.717 16.518 7.784 1.00 11.62 87 GLN A O 1
ATOM 685 N N . ASP A 1 88 ? 53.676 17.380 7.058 1.00 11.77 88 ASP A N 1
ATOM 686 C CA . ASP A 1 88 ? 53.911 16.303 6.071 1.00 11.52 88 ASP A CA 1
ATOM 687 C C . ASP A 1 88 ? 53.966 14.938 6.751 1.00 8.99 88 ASP A C 1
ATOM 688 O O . ASP A 1 88 ? 53.328 13.984 6.314 1.00 10.79 88 ASP A O 1
ATOM 693 N N . LEU A 1 89 ? 54.759 14.848 7.812 1.00 11.28 89 LEU A N 1
ATOM 694 C CA . LEU A 1 89 ? 54.873 13.590 8.560 1.00 11.07 89 LEU A CA 1
ATOM 695 C C . LEU A 1 89 ? 53.537 13.104 9.099 1.00 9.99 89 LEU A C 1
ATOM 696 O O . LEU A 1 89 ? 53.215 11.930 9.007 1.00 11.74 89 LEU A O 1
ATOM 701 N N . LYS A 1 90 ? 52.756 14.017 9.656 1.00 10.33 90 LYS A N 1
ATOM 702 C CA . LYS A 1 90 ? 51.469 13.673 10.225 1.00 12.62 90 LYS A CA 1
ATOM 703 C C . LYS A 1 90 ? 50.435 13.295 9.170 1.00 13.50 90 LYS A C 1
ATOM 704 O O . LYS A 1 90 ? 49.617 12.396 9.396 1.00 17.01 90 LYS A O 1
ATOM 710 N N . ASN A 1 91 ? 50.497 13.953 8.017 1.00 10.75 91 ASN A N 1
ATOM 711 C CA . ASN A 1 91 ? 49.462 13.832 6.986 1.00 12.15 91 ASN A CA 1
ATOM 712 C C . ASN A 1 91 ? 49.732 12.899 5.833 1.00 16.13 91 ASN A C 1
ATOM 713 O O . ASN A 1 91 ? 48.785 12.328 5.270 1.00 17.01 91 ASN A O 1
ATOM 718 N N . ASP A 1 92 ? 50.993 12.782 5.442 1.00 13.38 92 ASP A N 1
ATOM 719 C CA . ASP A 1 92 ? 51.348 12.086 4.203 1.00 14.22 92 ASP A CA 1
ATOM 720 C C . ASP A 1 92 ? 51.727 10.625 4.412 1.00 16.59 92 ASP A C 1
ATOM 721 O O . ASP A 1 92 ? 51.916 9.902 3.428 1.00 17.81 92 ASP A O 1
ATOM 726 N N . PHE A 1 93 ? 51.840 10.201 5.675 1.00 15.36 93 PHE A N 1
ATOM 727 C CA . PHE A 1 93 ? 52.251 8.843 6.044 1.00 16.95 93 PHE A CA 1
ATOM 728 C C . PHE A 1 93 ? 51.287 8.313 7.102 1.00 19.73 93 PHE A C 1
ATOM 729 O O . PHE A 1 93 ? 50.940 9.039 8.032 1.00 20.22 93 PHE A O 1
ATOM 737 N N . PRO A 1 94 ? 50.834 7.052 6.975 1.00 24.44 94 PRO A N 1
ATOM 738 C CA . PRO A 1 94 ? 50.046 6.505 8.081 1.00 21.16 94 PRO A CA 1
ATOM 739 C C . PRO A 1 94 ? 50.893 6.398 9.360 1.00 19.44 94 PRO A C 1
ATOM 740 O O . PRO A 1 94 ? 52.088 6.173 9.295 1.00 21.35 94 PRO A O 1
ATOM 744 N N . ALA A 1 95 ? 50.255 6.623 10.492 1.00 19.65 95 ALA A N 1
ATOM 745 C CA . ALA A 1 95 ? 50.939 6.662 11.773 1.00 16.21 95 ALA A CA 1
ATOM 746 C C . ALA A 1 95 ? 51.048 5.256 12.329 1.00 16.21 95 ALA A C 1
ATOM 747 O O . ALA A 1 95 ? 50.261 4.371 11.975 1.00 16.69 95 ALA A O 1
ATOM 749 N N . SER A 1 96 ? 52.057 5.044 13.161 1.00 12.70 96 SER A N 1
ATOM 750 C CA . SER A 1 96 ? 52.208 3.819 13.931 1.00 15.05 96 SER A CA 1
ATOM 751 C C . SER A 1 96 ? 52.359 4.213 15.393 1.00 12.06 96 SER A C 1
ATOM 752 O O . SER A 1 96 ? 52.738 5.341 15.692 1.00 8.36 96 SER A O 1
ATOM 755 N N . GLU A 1 97 ? 52.057 3.273 16.285 1.00 13.11 97 GLU A N 1
ATOM 756 C CA . GLU A 1 97 ? 52.202 3.466 17.718 1.00 14.01 97 GLU A CA 1
ATOM 757 C C . GLU A 1 97 ? 52.903 2.278 18.306 1.00 10.38 97 GLU A C 1
ATOM 758 O O . GLU A 1 97 ? 52.681 1.141 17.867 1.00 11.85 97 GLU A O 1
ATOM 764 N N . VAL A 1 98 ? 53.736 2.531 19.303 1.00 8.31 98 VAL A N 1
ATOM 765 C CA . VAL A 1 98 ? 54.393 1.459 20.045 1.00 7.56 98 VAL A CA 1
ATOM 766 C C . VAL A 1 98 ? 54.637 1.906 21.484 1.00 6.36 98 VAL A C 1
ATOM 767 O O . VAL A 1 98 ? 55.031 3.050 21.727 1.00 8.01 98 VAL A O 1
ATOM 771 N N . VAL A 1 99 ? 54.378 1.014 22.428 1.00 5.67 99 VAL A N 1
ATOM 772 C CA . VAL A 1 99 ? 54.721 1.244 23.819 1.00 7.64 99 VAL A CA 1
ATOM 773 C C . VAL A 1 99 ? 56.112 0.655 23.991 1.00 6.76 99 VAL A C 1
ATOM 774 O O . VAL A 1 99 ? 56.315 -0.550 23.804 1.00 7.95 99 VAL A O 1
ATOM 778 N N . ALA A 1 100 ? 57.087 1.516 24.291 1.00 8.19 100 ALA A N 1
ATOM 779 C CA . ALA A 1 100 ? 58.490 1.093 24.343 1.00 8.46 100 ALA A CA 1
ATOM 780 C C . ALA A 1 100 ? 59.285 1.787 25.435 1.00 6.45 100 ALA A C 1
ATOM 781 O O . ALA A 1 100 ? 59.152 2.996 25.684 1.00 4.86 100 ALA A O 1
ATOM 783 N N . VAL A 1 101 ? 60.155 0.999 26.044 1.00 5.63 101 VAL A N 1
ATOM 784 C CA . VAL A 1 101 ? 61.084 1.477 27.058 1.00 5.58 101 VAL A CA 1
ATOM 785 C C . VAL A 1 101 ? 62.256 2.199 26.406 1.00 7.15 101 VAL A C 1
ATOM 786 O O . VAL A 1 101 ? 62.874 1.692 25.469 1.00 5.18 101 VAL A O 1
ATOM 790 N N . ASN A 1 102 ? 62.606 3.352 26.960 1.00 6.46 102 ASN A N 1
ATOM 791 C CA . ASN A 1 102 ? 63.866 4.014 26.659 1.00 6.76 102 ASN A CA 1
ATOM 792 C C . ASN A 1 102 ? 64.710 3.905 27.919 1.00 7.02 102 ASN A C 1
ATOM 793 O O . ASN A 1 102 ? 64.237 4.227 28.995 1.00 6.58 102 ASN A O 1
ATOM 798 N N . GLN A 1 103 ? 65.927 3.407 27.792 1.00 6.88 103 GLN A N 1
ATOM 799 C CA . GLN A 1 103 ? 66.827 3.290 28.924 1.00 6.43 103 GLN A CA 1
ATOM 800 C C . GLN A 1 103 ? 68.224 3.693 28.500 1.00 7.25 103 GLN A C 1
ATOM 801 O O . GLN A 1 103 ? 68.733 3.254 27.466 1.00 7.28 103 GLN A O 1
ATOM 807 N N . CYS A 1 104 ? 68.836 4.530 29.324 1.00 8.70 104 CYS A N 1
ATOM 808 C CA . CYS A 1 104 ? 70.219 4.944 29.146 1.00 9.70 104 CYS A CA 1
ATOM 809 C C . CYS A 1 104 ? 71.160 3.753 29.266 1.00 8.76 104 CYS A C 1
ATOM 810 O O . CYS A 1 104 ? 70.983 2.907 30.147 1.00 7.68 104 CYS A O 1
ATOM 813 N N . SER A 1 105 ? 72.150 3.698 28.371 1.00 7.99 105 SER A N 1
ATOM 814 C CA . SER A 1 105 ? 73.207 2.681 28.417 1.00 7.30 105 SER A CA 1
ATOM 815 C C . SER A 1 105 ? 73.810 2.486 29.815 1.00 8.53 105 SER A C 1
ATOM 816 O O . SER A 1 105 ? 74.112 1.353 30.240 1.00 7.61 105 SER A O 1
ATOM 819 N N . GLY A 1 106 ? 73.983 3.602 30.507 1.00 6.67 106 GLY A N 1
ATOM 820 C CA . GLY A 1 106 ? 74.546 3.617 31.851 1.00 8.30 106 GLY A CA 1
ATOM 821 C C . GLY A 1 106 ? 73.547 3.686 32.982 1.00 7.13 106 GLY A C 1
ATOM 822 O O . GLY A 1 106 ? 73.927 3.979 34.118 1.00 8.24 106 GLY A O 1
ATOM 823 N N . ASN A 1 107 ? 72.280 3.385 32.720 1.00 7.22 107 ASN A N 1
ATOM 824 C CA . ASN A 1 107 ? 71.332 3.297 33.817 1.00 6.60 107 ASN A CA 1
ATOM 825 C C . ASN A 1 107 ? 71.949 2.352 34.875 1.00 7.13 107 ASN A C 1
ATOM 826 O O . ASN A 1 107 ? 72.494 1.298 34.528 1.00 8.65 107 ASN A O 1
ATOM 831 N N . SER A 1 108 ? 71.900 2.782 36.143 1.00 6.65 108 SER A N 1
ATOM 832 C CA . SER A 1 108 ? 72.414 2.033 37.302 1.00 5.31 108 SER A CA 1
ATOM 833 C C . SER A 1 108 ? 73.937 2.080 37.477 1.00 7.30 108 SER A C 1
ATOM 834 O O . SER A 1 108 ? 74.461 1.368 38.326 1.00 6.55 108 SER A O 1
ATOM 837 N N . ARG A 1 109 ? 74.633 2.924 36.707 1.00 6.63 109 ARG A N 1
ATOM 838 C CA . ARG A 1 109 ? 76.095 3.023 36.819 1.00 6.74 109 ARG A CA 1
ATOM 839 C C . ARG A 1 109 ? 76.600 3.210 38.261 1.00 6.35 109 ARG A C 1
ATOM 840 O O . ARG A 1 109 ? 77.670 2.705 38.626 1.00 8.90 109 ARG A O 1
ATOM 848 N N . GLY A 1 110 ? 75.856 3.950 39.069 1.00 6.69 110 GLY A N 1
ATOM 849 C CA . GLY A 1 110 ? 76.251 4.201 40.450 1.00 7.94 110 GLY A CA 1
ATOM 850 C C . GLY A 1 110 ? 76.419 2.967 41.312 1.00 7.51 110 GLY A C 1
ATOM 851 O O . GLY A 1 110 ? 77.106 2.999 42.337 1.00 8.29 110 GLY A O 1
ATOM 852 N N . PHE A 1 111 ? 75.771 1.876 40.902 1.00 7.94 111 PHE A N 1
ATOM 853 C CA . PHE A 1 111 ? 75.826 0.616 41.629 1.00 9.27 111 PHE A CA 1
ATOM 854 C C . PHE A 1 111 ? 76.953 -0.320 41.179 1.00 10.48 111 PHE A C 1
ATOM 855 O O . PHE A 1 111 ? 77.199 -1.349 41.815 1.00 11.43 111 PHE A O 1
ATOM 863 N N . VAL A 1 112 ? 77.623 0.038 40.093 1.00 8.06 112 VAL A N 1
ATOM 864 C CA . VAL A 1 112 ? 78.722 -0.752 39.556 1.00 10.08 112 VAL A CA 1
ATOM 865 C C . VAL A 1 112 ? 79.900 -0.744 40.545 1.00 10.13 112 VAL A C 1
ATOM 866 O O . VAL A 1 112 ? 80.229 0.291 41.142 1.00 10.87 112 VAL A O 1
ATOM 870 N N . GLU A 1 113 ? 80.489 -1.914 40.769 1.00 9.81 113 GLU A N 1
ATOM 871 C CA . GLU A 1 113 ? 81.615 -2.031 41.696 1.00 12.62 113 GLU A CA 1
ATOM 872 C C . GLU A 1 113 ? 82.742 -2.864 41.069 1.00 13.31 113 GLU A C 1
ATOM 873 O O . GLU A 1 113 ? 82.502 -3.971 40.591 1.00 12.76 113 GLU A O 1
ATOM 879 N N . PRO A 1 114 ? 83.972 -2.318 41.030 1.00 11.99 114 PRO A N 1
ATOM 880 C CA . PRO A 1 114 ? 84.355 -0.978 41.481 1.00 12.01 114 PRO A CA 1
ATOM 881 C C . PRO A 1 114 ? 83.656 0.116 40.672 1.00 11.72 114 PRO A C 1
ATOM 882 O O . PRO A 1 114 ? 83.316 -0.099 39.504 1.00 11.30 114 PRO A O 1
ATOM 886 N N . ARG A 1 115 ? 83.452 1.264 41.291 1.00 11.37 115 ARG A N 1
ATOM 887 C CA . ARG A 1 115 ? 82.811 2.406 40.640 1.00 7.36 115 ARG A CA 1
ATOM 888 C C . ARG A 1 115 ? 83.621 2.813 39.413 1.00 9.57 115 ARG A C 1
ATOM 889 O O . ARG A 1 115 ? 84.868 2.666 39.370 1.00 10.79 115 ARG A O 1
ATOM 897 N N . VAL A 1 116 ? 82.918 3.319 38.415 1.00 10.18 116 VAL A N 1
ATOM 898 C CA . VAL A 1 116 ? 83.537 3.811 37.195 1.00 9.44 116 VAL A CA 1
ATOM 899 C C . VAL A 1 116 ? 83.033 5.230 36.899 1.00 9.80 116 VAL A C 1
ATOM 900 O O . VAL A 1 116 ? 81.935 5.621 37.314 1.00 9.06 116 VAL A O 1
ATOM 904 N N . GLY A 1 117 ? 83.833 5.980 36.151 1.00 8.47 117 GLY A N 1
ATOM 905 C CA . GLY A 1 117 ? 83.474 7.328 35.764 1.00 9.42 117 GLY A CA 1
ATOM 906 C C . GLY A 1 117 ? 82.317 7.384 34.789 1.00 8.37 117 GLY A C 1
ATOM 907 O O . GLY A 1 117 ? 82.004 6.406 34.105 1.00 9.92 117 GLY A O 1
ATOM 908 N N . GLY A 1 118 ? 81.664 8.532 34.743 1.00 9.41 118 GLY A N 1
ATOM 909 C CA . GLY A 1 118 ? 80.527 8.749 33.857 1.00 8.33 118 GLY A CA 1
ATOM 910 C C . GLY A 1 118 ? 79.328 9.278 34.603 1.00 8.56 118 GLY A C 1
ATOM 911 O O . GLY A 1 118 ? 79.465 9.792 35.712 1.00 8.02 118 GLY A O 1
ATOM 912 N N . GLY A 1 119 ? 78.137 9.126 34.022 1.00 8.99 119 GLY A N 1
ATOM 913 C CA . GLY A 1 119 ? 76.923 9.566 34.696 1.00 8.27 119 GLY A CA 1
ATOM 914 C C . GLY A 1 119 ? 76.633 8.678 35.887 1.00 6.84 119 GLY A C 1
ATOM 915 O O . GLY A 1 119 ? 76.369 7.503 35.724 1.00 7.39 119 GLY A O 1
ATOM 916 N N . GLN A 1 120 ? 76.669 9.219 37.089 1.00 7.29 120 GLN A N 1
ATOM 917 C CA . GLN A 1 120 ? 76.458 8.398 38.288 1.00 6.64 120 GLN A CA 1
ATOM 918 C C . GLN A 1 120 ? 74.972 8.294 38.616 1.00 8.44 120 GLN A C 1
ATOM 919 O O . GLN A 1 120 ? 74.422 9.037 39.438 1.00 8.50 120 GLN A O 1
ATOM 925 N N . LEU A 1 121 ? 74.335 7.352 37.928 1.00 7.08 121 LEU A N 1
ATOM 926 C CA . LEU A 1 121 ? 72.908 7.141 37.949 1.00 8.24 121 LEU A CA 1
ATOM 927 C C . LEU A 1 121 ? 72.541 6.006 38.895 1.00 7.72 121 LEU A C 1
ATOM 928 O O . LEU A 1 121 ? 73.271 5.016 39.009 1.00 8.17 121 LEU A O 1
ATOM 933 N N . ALA A 1 122 ? 71.405 6.150 39.578 1.00 5.80 122 ALA A N 1
ATOM 934 C CA . ALA A 1 122 ? 70.743 5.007 40.185 1.00 6.88 122 ALA A CA 1
ATOM 935 C C . ALA A 1 122 ? 69.917 4.337 39.066 1.00 6.91 122 ALA A C 1
ATOM 936 O O . ALA A 1 122 ? 70.365 4.332 37.907 1.00 7.92 122 ALA A O 1
ATOM 938 N N . ASN A 1 123 ? 68.758 3.772 39.369 1.00 8.09 123 ASN A N 1
ATOM 939 C CA . ASN A 1 123 ? 68.015 2.990 38.373 1.00 7.59 123 ASN A CA 1
ATOM 940 C C . ASN A 1 123 ? 66.967 3.765 37.590 1.00 7.36 123 ASN A C 1
ATOM 941 O O . ASN A 1 123 ? 66.228 3.177 36.805 1.00 8.05 123 ASN A O 1
ATOM 946 N N . GLY A 1 124 ? 66.939 5.086 37.764 1.00 9.63 124 GLY A N 1
ATOM 947 C CA . GLY A 1 124 ? 65.858 5.935 37.213 1.00 8.35 124 GLY A CA 1
ATOM 948 C C . GLY A 1 124 ? 66.103 6.560 35.853 1.00 5.60 124 GLY A C 1
ATOM 949 O O . GLY A 1 124 ? 65.327 7.426 35.426 1.00 7.33 124 GLY A O 1
ATOM 950 N N . ALA A 1 125 ? 67.159 6.129 35.162 1.00 6.22 125 ALA A N 1
ATOM 951 C CA . ALA A 1 125 ? 67.402 6.552 33.769 1.00 6.16 125 ALA A CA 1
ATOM 952 C C . ALA A 1 125 ? 66.802 5.525 32.803 1.00 5.52 125 ALA A C 1
ATOM 953 O O . ALA A 1 125 ? 67.481 4.929 31.949 1.00 6.88 125 ALA A O 1
ATOM 955 N N . MET A 1 126 ? 65.502 5.312 32.985 1.00 6.53 126 MET A N 1
ATOM 956 C CA . MET A 1 126 ? 64.700 4.453 32.144 1.00 4.01 126 MET A CA 1
ATOM 957 C C . MET A 1 126 ? 63.267 4.944 32.240 1.00 6.70 126 MET A C 1
ATOM 958 O O . MET A 1 126 ? 62.895 5.539 33.246 1.00 6.51 126 MET A O 1
ATOM 963 N N . GLY A 1 127 ? 62.476 4.691 31.210 1.00 6.34 127 GLY A N 1
ATOM 964 C CA . GLY A 1 127 ? 61.065 5.033 31.237 1.00 7.15 127 GLY A CA 1
ATOM 965 C C . GLY A 1 127 ? 60.356 4.313 30.116 1.00 8.46 127 GLY A C 1
ATOM 966 O O . GLY A 1 127 ? 60.988 3.872 29.158 1.00 6.93 127 GLY A O 1
ATOM 967 N N . ASN A 1 128 ? 59.046 4.186 30.251 1.00 7.03 128 ASN A N 1
ATOM 968 C CA . ASN A 1 128 ? 58.212 3.488 29.287 1.00 5.08 128 ASN A CA 1
ATOM 969 C C . ASN A 1 128 ? 57.127 4.432 28.788 1.00 5.11 128 ASN A C 1
ATOM 970 O O . ASN A 1 128 ? 56.441 5.078 29.589 1.00 7.29 128 ASN A O 1
ATOM 975 N N . ALA A 1 129 ? 56.975 4.562 27.469 1.00 6.62 129 ALA A N 1
ATOM 976 C CA . ALA A 1 129 ? 55.982 5.485 26.927 1.00 5.54 129 ALA A CA 1
ATOM 977 C C . ALA A 1 129 ? 55.320 4.943 25.693 1.00 6.90 129 ALA A C 1
ATOM 978 O O . ALA A 1 129 ? 55.847 4.063 25.024 1.00 6.09 129 ALA A O 1
ATOM 980 N N . ARG A 1 130 ? 54.127 5.466 25.432 1.00 6.53 130 ARG A N 1
ATOM 981 C CA . ARG A 1 130 ? 53.424 5.186 24.205 1.00 6.18 130 ARG A CA 1
ATOM 982 C C . ARG A 1 130 ? 53.829 6.229 23.184 1.00 6.91 130 ARG A C 1
ATOM 983 O O . ARG A 1 130 ? 53.480 7.398 23.328 1.00 8.31 130 ARG A O 1
ATOM 991 N N . TRP A 1 131 ? 54.563 5.787 22.165 1.00 8.36 131 TRP A N 1
ATOM 992 C CA . TRP A 1 131 ? 55.147 6.659 21.142 1.00 7.53 131 TRP A CA 1
ATOM 993 C C . TRP A 1 131 ? 54.280 6.542 19.915 1.00 8.63 131 TRP A C 1
ATOM 994 O O . TRP A 1 131 ? 53.833 5.451 19.574 1.00 9.08 131 TRP A O 1
ATOM 1005 N N . ARG A 1 132 ? 54.035 7.669 19.260 1.00 9.06 132 ARG A N 1
ATOM 1006 C CA . ARG A 1 132 ? 53.315 7.666 17.993 1.00 8.99 132 ARG A CA 1
ATOM 1007 C C . ARG A 1 132 ? 54.105 8.491 16.971 1.00 6.64 132 ARG A C 1
ATOM 1008 O O . ARG A 1 132 ? 54.685 9.528 17.291 1.00 8.52 132 ARG A O 1
ATOM 1022 N N . GLY A 1 133 ? 54.125 8.004 15.741 1.00 7.66 133 GLY A N 1
ATOM 1023 C CA . GLY A 1 133 ? 54.833 8.690 14.682 1.00 9.23 133 GLY A CA 1
ATOM 1024 C C . GLY A 1 133 ? 54.801 7.910 13.393 1.00 9.69 133 GLY A C 1
ATOM 1025 O O . GLY A 1 133 ? 53.865 7.159 13.130 1.00 12.04 133 GLY A O 1
ATOM 1026 N N . VAL A 1 134 ? 55.837 8.093 12.588 1.00 7.90 134 VAL A N 1
ATOM 1027 C CA . VAL A 1 134 ? 55.940 7.421 11.289 1.00 8.25 134 VAL A CA 1
ATOM 1028 C C . VAL A 1 134 ? 57.072 6.401 11.308 1.00 9.58 134 VAL A C 1
ATOM 1029 O O . VAL A 1 134 ? 58.199 6.718 11.708 1.00 8.74 134 VAL A O 1
ATOM 1033 N N . PRO A 1 135 ? 56.794 5.171 10.859 1.00 9.17 135 PRO A N 1
ATOM 1034 C CA . PRO A 1 135 ? 57.900 4.229 10.752 1.00 9.96 135 PRO A CA 1
ATOM 1035 C C . PRO A 1 135 ? 58.966 4.773 9.820 1.00 9.66 135 PRO A C 1
ATOM 1036 O O . PRO A 1 135 ? 58.641 5.284 8.743 1.00 11.22 135 PRO A O 1
ATOM 1040 N N . LEU A 1 136 ? 60.220 4.667 10.227 1.00 6.91 136 LEU A N 1
ATOM 1041 C CA . LEU A 1 136 ? 61.307 5.192 9.418 1.00 8.16 136 LEU A CA 1
ATOM 1042 C C . LEU A 1 136 ? 61.304 4.521 8.045 1.00 6.96 136 LEU A C 1
ATOM 1043 O O . LEU A 1 136 ? 61.531 5.174 7.032 1.00 10.28 136 LEU A O 1
ATOM 1048 N N . LYS A 1 137 ? 60.942 3.247 8.025 1.00 8.57 137 LYS A N 1
ATOM 1049 C CA . LYS A 1 137 ? 60.804 2.478 6.794 1.00 8.26 137 LYS A CA 1
ATOM 1050 C C . LYS A 1 137 ? 60.008 3.220 5.724 1.00 7.90 137 LYS A C 1
ATOM 1051 O O . LYS A 1 137 ? 60.396 3.229 4.547 1.00 8.69 137 LYS A O 1
ATOM 1057 N N . ALA A 1 138 ? 58.917 3.871 6.128 1.00 7.06 138 ALA A N 1
ATOM 1058 C CA . ALA A 1 138 ? 58.030 4.533 5.171 1.00 9.68 138 ALA A CA 1
ATOM 1059 C C . ALA A 1 138 ? 58.661 5.770 4.548 1.00 9.55 138 ALA A C 1
ATOM 1060 O O . ALA A 1 138 ? 58.507 6.024 3.333 1.00 9.82 138 ALA A O 1
ATOM 1062 N N . VAL A 1 139 ? 59.378 6.542 5.367 1.00 8.23 139 VAL A N 1
ATOM 1063 C CA . VAL A 1 139 ? 60.055 7.742 4.892 1.00 9.30 139 VAL A CA 1
ATOM 1064 C C . VAL A 1 139 ? 61.240 7.387 3.971 1.00 9.45 139 VAL A C 1
ATOM 1065 O O . VAL A 1 139 ? 61.414 8.008 2.911 1.00 10.54 139 VAL A O 1
ATOM 1069 N N . LEU A 1 140 ? 62.026 6.384 4.361 1.00 7.52 140 LEU A N 1
ATOM 1070 C CA . LEU A 1 140 ? 63.142 5.923 3.537 1.00 9.76 140 LEU A CA 1
ATOM 1071 C C . LEU A 1 140 ? 62.670 5.324 2.206 1.00 11.73 140 LEU A C 1
ATOM 1072 O O . LEU A 1 140 ? 63.304 5.533 1.159 1.00 10.36 140 LEU A O 1
ATOM 1077 N N . GLU A 1 141 ? 61.546 4.618 2.234 1.00 13.44 141 GLU A N 1
ATOM 1078 C CA . GLU A 1 141 ? 60.954 4.090 1.000 1.00 15.14 141 GLU A CA 1
ATOM 1079 C C . GLU A 1 141 ? 60.553 5.214 0.040 1.00 13.19 141 GLU A C 1
ATOM 1080 O O . GLU A 1 141 ? 60.743 5.100 -1.182 1.00 12.09 141 GLU A O 1
ATOM 1086 N N . LYS A 1 142 ? 60.004 6.292 0.590 1.00 13.71 142 LYS A N 1
ATOM 1087 C CA . LYS A 1 142 ? 59.627 7.450 -0.208 1.00 11.62 142 LYS A CA 1
ATOM 1088 C C . LYS A 1 142 ? 60.852 8.072 -0.853 1.00 12.61 142 LYS A C 1
ATOM 1089 O O . LYS A 1 142 ? 60.828 8.414 -2.043 1.00 13.25 142 LYS A O 1
ATOM 1095 N N . ALA A 1 143 ? 61.926 8.197 -0.085 1.00 9.27 143 ALA A N 1
ATOM 1096 C CA . ALA A 1 143 ? 63.182 8.734 -0.607 1.00 11.94 143 ALA A CA 1
ATOM 1097 C C . ALA A 1 143 ? 63.812 7.808 -1.657 1.00 12.28 143 ALA A C 1
ATOM 1098 O O . ALA A 1 143 ? 64.355 8.275 -2.653 1.00 11.92 143 ALA A O 1
ATOM 1100 N N . GLY A 1 144 ? 63.730 6.500 -1.415 1.00 10.19 144 GLY A N 1
ATOM 1101 C CA . GLY A 1 144 ? 64.234 5.475 -2.330 1.00 11.70 144 GLY A CA 1
ATOM 1102 C C . GLY A 1 144 ? 65.660 5.121 -1.993 1.00 11.32 144 GLY A C 1
ATOM 1103 O O . GLY A 1 144 ? 66.588 5.716 -2.522 1.00 11.68 144 GLY A O 1
ATOM 1104 N N . VAL A 1 145 ? 65.842 4.143 -1.114 1.00 9.92 145 VAL A N 1
ATOM 1105 C CA . VAL A 1 145 ? 67.178 3.757 -0.668 1.00 12.40 145 VAL A CA 1
ATOM 1106 C C . VAL A 1 145 ? 67.898 3.043 -1.797 1.00 12.98 145 VAL A C 1
ATOM 1107 O O . VAL A 1 145 ? 67.322 2.163 -2.433 1.00 13.37 145 VAL A O 1
ATOM 1111 N N . GLN A 1 146 ? 69.153 3.422 -2.030 1.00 14.46 146 GLN A N 1
ATOM 1112 C CA . GLN A 1 146 ? 69.940 2.848 -3.130 1.00 17.05 146 GLN A CA 1
ATOM 1113 C C . GLN A 1 146 ? 70.610 1.548 -2.741 1.00 15.87 146 GLN A C 1
ATOM 1114 O O . GLN A 1 146 ? 71.040 1.380 -1.610 1.00 12.70 146 GLN A O 1
ATOM 1120 N N . ALA A 1 147 ? 70.702 0.622 -3.694 1.00 15.14 147 ALA A N 1
ATOM 1121 C CA . ALA A 1 147 ? 71.471 -0.597 -3.492 1.00 15.87 147 ALA A CA 1
ATOM 1122 C C . ALA A 1 147 ? 72.904 -0.222 -3.078 1.00 15.57 147 ALA A C 1
ATOM 1123 O O . ALA A 1 147 ? 73.473 0.745 -3.561 1.00 14.96 147 ALA A O 1
ATOM 1125 N N . GLY A 1 148 ? 73.468 -0.959 -2.137 1.00 16.89 148 GLY A N 1
ATOM 1126 C CA . GLY A 1 148 ? 74.783 -0.603 -1.613 1.00 17.13 148 GLY A CA 1
ATOM 1127 C C . GLY A 1 148 ? 74.737 0.203 -0.326 1.00 16.15 148 GLY A C 1
ATOM 1128 O O . GLY A 1 148 ? 75.757 0.353 0.341 1.00 13.98 148 GLY A O 1
ATOM 1129 N N . ALA A 1 149 ? 73.573 0.744 0.029 1.00 13.98 149 ALA A N 1
ATOM 1130 C CA . ALA A 1 149 ? 73.438 1.446 1.316 1.00 12.56 149 ALA A CA 1
ATOM 1131 C C . ALA A 1 149 ? 73.806 0.483 2.435 1.00 12.82 149 ALA A C 1
ATOM 1132 O O . ALA A 1 149 ? 73.440 -0.700 2.378 1.00 12.82 149 ALA A O 1
ATOM 1134 N N . LYS A 1 150 ? 74.497 0.990 3.460 1.00 9.97 150 LYS A N 1
ATOM 1135 C CA . LYS A 1 150 ? 74.895 0.165 4.596 1.00 11.73 150 LYS A CA 1
ATOM 1136 C C . LYS A 1 150 ? 74.348 0.647 5.937 1.00 8.31 150 LYS A C 1
ATOM 1137 O O . LYS A 1 150 ? 73.985 -0.165 6.786 1.00 8.94 150 LYS A O 1
ATOM 1143 N N . GLN A 1 151 ? 74.335 1.957 6.128 1.00 8.95 151 GLN A N 1
ATOM 1144 C CA . GLN A 1 151 ? 73.918 2.545 7.394 1.00 10.03 151 GLN A CA 1
ATOM 1145 C C . GLN A 1 151 ? 73.130 3.807 7.163 1.00 9.50 151 GLN A C 1
ATOM 1146 O O . GLN A 1 151 ? 73.115 4.375 6.049 1.00 8.25 151 GLN A O 1
ATOM 1152 N N . VAL A 1 152 ? 72.470 4.243 8.233 1.00 8.16 152 VAL A N 1
ATOM 1153 C CA . VAL A 1 152 ? 71.738 5.496 8.239 1.00 6.67 152 VAL A CA 1
ATOM 1154 C C . VAL A 1 152 ? 72.200 6.255 9.476 1.00 7.78 152 VAL A C 1
ATOM 1155 O O . VAL A 1 152 ? 72.257 5.672 10.571 1.00 7.95 152 VAL A O 1
ATOM 1159 N N . THR A 1 153 ? 72.555 7.520 9.287 1.00 7.48 153 THR A N 1
ATOM 1160 C CA . THR A 1 153 ? 72.979 8.390 10.372 1.00 7.05 153 THR A CA 1
ATOM 1161 C C . THR A 1 153 ? 71.886 9.406 10.720 1.00 8.06 153 THR A C 1
ATOM 1162 O O . THR A 1 153 ? 71.035 9.760 9.885 1.00 7.40 153 THR A O 1
ATOM 1166 N N . PHE A 1 154 ? 71.915 9.828 11.987 1.00 7.93 154 PHE A N 1
ATOM 1167 C CA . PHE A 1 154 ? 70.872 10.611 12.606 1.00 7.37 154 PHE A CA 1
ATOM 1168 C C . PHE A 1 154 ? 71.485 11.720 13.450 1.00 5.52 154 PHE A C 1
ATOM 1169 O O . PHE A 1 154 ? 72.305 11.449 14.356 1.00 7.07 154 PHE A O 1
ATOM 1177 N N . GLY A 1 155 ? 71.078 12.953 13.164 1.00 6.46 155 GLY A N 1
ATOM 1178 C CA . GLY A 1 155 ? 71.531 14.124 13.892 1.00 8.79 155 GLY A CA 1
ATOM 1179 C C . GLY A 1 155 ? 70.386 15.061 14.200 1.00 7.13 155 GLY A C 1
ATOM 1180 O O . GLY A 1 155 ? 69.366 15.046 13.521 1.00 6.96 155 GLY A O 1
ATOM 1181 N N . GLY A 1 156 ? 70.547 15.860 15.252 1.00 7.63 156 GLY A N 1
ATOM 1182 C CA . GLY A 1 156 ? 69.496 16.755 15.725 1.00 7.65 156 GLY A CA 1
ATOM 1183 C C . GLY A 1 156 ? 69.955 18.193 15.880 1.00 8.07 156 GLY A C 1
ATOM 1184 O O . GLY A 1 156 ? 71.074 18.550 15.496 1.00 9.29 156 GLY A O 1
ATOM 1185 N N . LEU A 1 157 ? 69.085 19.017 16.445 1.00 6.85 157 LEU A N 1
ATOM 1186 C CA . LEU A 1 157 ? 69.306 20.455 16.528 1.00 7.71 157 LEU A CA 1
ATOM 1187 C C . LEU A 1 157 ? 70.357 20.869 17.550 1.00 10.54 157 LEU A C 1
ATOM 1188 O O . LEU A 1 157 ? 70.827 22.001 17.519 1.00 9.50 157 LEU A O 1
ATOM 1193 N N . ASP A 1 158 ? 70.702 19.980 18.478 1.00 7.72 158 ASP A N 1
ATOM 1194 C CA . ASP A 1 158 ? 71.663 20.332 19.514 1.00 8.22 158 ASP A CA 1
ATOM 1195 C C . ASP A 1 158 ? 73.063 20.359 18.931 1.00 13.39 158 ASP A C 1
ATOM 1196 O O . ASP A 1 158 ? 73.341 19.766 17.883 1.00 11.84 158 ASP A O 1
ATOM 1201 N N . GLY A 1 159 ? 73.949 21.066 19.615 1.00 12.49 159 GLY A N 1
ATOM 1202 C CA . GLY A 1 159 ? 75.320 21.159 19.172 1.00 10.79 159 GLY A CA 1
ATOM 1203 C C . GLY A 1 159 ? 76.241 21.512 20.315 1.00 9.71 159 GLY A C 1
ATOM 1204 O O . GLY A 1 159 ? 75.790 21.872 21.404 1.00 10.33 159 GLY A O 1
ATOM 1205 N N . PRO A 1 160 ? 77.539 21.402 20.067 1.00 9.81 160 PRO A N 1
ATOM 1206 C CA . PRO A 1 160 ? 78.549 21.745 21.061 1.00 11.91 160 PRO A CA 1
ATOM 1207 C C . PRO A 1 160 ? 78.724 23.253 21.214 1.00 15.21 160 PRO A C 1
ATOM 1208 O O . PRO A 1 160 ? 78.448 24.008 20.281 1.00 12.90 160 PRO A O 1
ATOM 1212 N N . VAL A 1 161 ? 79.189 23.661 22.393 1.00 13.47 161 VAL A N 1
ATOM 1213 C CA . VAL A 1 161 ? 79.507 25.049 22.702 1.00 15.73 161 VAL A CA 1
ATOM 1214 C C . VAL A 1 161 ? 80.728 25.495 21.915 1.00 12.72 161 VAL A C 1
ATOM 1215 O O . VAL A 1 161 ? 80.784 26.627 21.435 1.00 13.67 161 VAL A O 1
ATOM 1219 N N . ILE A 1 162 ? 81.713 24.611 21.819 1.00 13.20 162 ILE A N 1
ATOM 1220 C CA . ILE A 1 162 ? 82.913 24.864 21.048 1.00 13.76 162 ILE A CA 1
ATOM 1221 C C . ILE A 1 162 ? 82.899 23.891 19.867 1.00 14.53 162 ILE A C 1
ATOM 1222 O O . ILE A 1 162 ? 82.743 22.689 20.063 1.00 11.97 162 ILE A O 1
ATOM 1227 N N . PRO A 1 163 ? 83.006 24.410 18.629 1.00 15.23 163 PRO A N 1
ATOM 1228 C CA . PRO A 1 163 ? 82.762 23.552 17.447 1.00 16.34 163 PRO A CA 1
ATOM 1229 C C . PRO A 1 163 ? 83.703 22.347 17.233 1.00 18.22 163 PRO A C 1
ATOM 1230 O O . PRO A 1 163 ? 83.324 21.415 16.517 1.00 15.57 163 PRO A O 1
ATOM 1234 N N . GLU A 1 164 ? 84.889 22.357 17.840 1.00 15.14 164 GLU A N 1
ATOM 1235 C CA . GLU A 1 164 ? 85.817 21.206 17.785 1.00 17.73 164 GLU A CA 1
ATOM 1236 C C . GLU A 1 164 ? 85.304 19.946 18.505 1.00 16.07 164 GLU A C 1
ATOM 1237 O O . GLU A 1 164 ? 85.732 1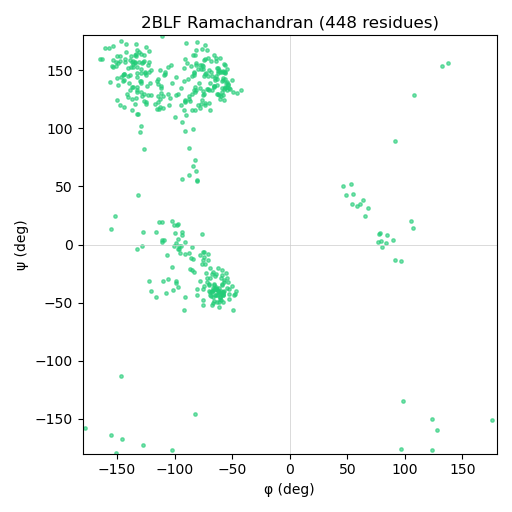8.835 18.211 1.00 17.36 164 GLU A O 1
ATOM 1243 N N . THR A 1 165 ? 84.406 20.121 19.466 1.00 14.22 165 THR A N 1
ATOM 1244 C CA . THR A 1 165 ? 83.797 18.998 20.173 1.00 13.72 165 THR A CA 1
ATOM 1245 C C . THR A 1 165 ? 82.906 18.221 19.195 1.00 14.64 165 THR A C 1
ATOM 1246 O O . THR A 1 165 ? 82.142 18.835 18.460 1.00 12.63 165 THR A O 1
ATOM 1250 N N . PRO A 1 166 ? 83.014 16.882 19.170 1.00 15.35 166 PRO A N 1
ATOM 1251 C CA . PRO A 1 166 ? 82.239 16.103 18.175 1.00 14.41 166 PRO A CA 1
ATOM 1252 C C . PRO A 1 166 ? 80.710 16.225 18.325 1.00 13.27 166 PRO A C 1
ATOM 1253 O O . PRO A 1 166 ? 80.173 16.048 19.429 1.00 10.73 166 PRO A O 1
ATOM 1257 N N . ASP A 1 167 ? 80.040 16.533 17.215 1.00 12.60 167 ASP A N 1
ATOM 1258 C CA . ASP A 1 167 ? 78.581 16.655 17.165 1.00 13.38 167 ASP A CA 1
ATOM 1259 C C . ASP A 1 167 ? 77.950 15.310 17.508 1.00 11.54 167 ASP A C 1
ATOM 1260 O O . ASP A 1 167 ? 78.504 14.262 17.166 1.00 11.97 167 ASP A O 1
ATOM 1265 N N . PHE A 1 168 ? 76.777 15.346 18.108 1.00 10.16 168 PHE A N 1
ATOM 1266 C CA . PHE A 1 168 ? 76.103 14.107 18.493 1.00 7.98 168 PHE A CA 1
ATOM 1267 C C . PHE A 1 168 ? 75.336 13.536 17.321 1.00 9.83 168 PHE A C 1
ATOM 1268 O O . PHE A 1 168 ? 74.244 13.992 17.011 1.00 11.43 168 PHE A O 1
ATOM 1276 N N . VAL A 1 169 ? 75.944 12.554 16.667 1.00 8.10 169 VAL A N 1
ATOM 1277 C CA . VAL A 1 169 ? 75.387 11.845 15.499 1.00 7.92 169 VAL A CA 1
ATOM 1278 C C . VAL A 1 169 ? 75.542 10.329 15.699 1.00 9.68 169 VAL A C 1
ATOM 1279 O O . VAL A 1 169 ? 76.626 9.830 16.034 1.00 9.22 169 VAL A O 1
ATOM 1283 N N . LYS A 1 170 ? 74.458 9.596 15.475 1.00 7.54 170 LYS A N 1
ATOM 1284 C CA . LYS A 1 170 ? 74.434 8.163 15.674 1.00 6.62 170 LYS A CA 1
ATOM 1285 C C . LYS A 1 170 ? 74.051 7.454 14.381 1.00 6.59 170 LYS A C 1
ATOM 1286 O O . LYS A 1 170 ? 73.574 8.088 13.454 1.00 8.98 170 LYS A O 1
ATOM 1292 N N . ALA A 1 171 ? 74.263 6.132 14.344 1.00 7.19 171 ALA A N 1
ATOM 1293 C CA . ALA A 1 171 ? 74.012 5.350 13.149 1.00 5.50 171 ALA A CA 1
ATOM 1294 C C . ALA A 1 171 ? 73.362 4.038 13.466 1.00 9.00 171 ALA A C 1
ATOM 1295 O O . ALA A 1 171 ? 73.652 3.424 14.499 1.00 8.83 171 ALA A O 1
ATOM 1297 N N . LEU A 1 172 ? 72.499 3.619 12.548 1.00 7.67 172 LEU A N 1
ATOM 1298 C CA . LEU A 1 172 ? 71.892 2.286 12.546 1.00 6.65 172 LEU A CA 1
ATOM 1299 C C . LEU A 1 172 ? 72.208 1.616 11.228 1.00 7.98 172 LEU A C 1
ATOM 1300 O O . LEU A 1 172 ? 72.430 2.293 10.218 1.00 7.88 172 LEU A O 1
ATOM 1305 N N . SER A 1 173 ? 72.211 0.291 11.227 1.00 8.36 173 SER A N 1
ATOM 1306 C CA . SER A 1 173 ? 72.281 -0.455 9.964 1.00 9.82 173 SER A CA 1
ATOM 1307 C C . SER A 1 173 ? 71.057 -0.145 9.111 1.00 8.83 173 SER A C 1
ATOM 1308 O O . SER A 1 173 ? 69.990 0.185 9.625 1.00 8.56 173 SER A O 1
ATOM 1311 N N . ILE A 1 174 ? 71.202 -0.240 7.799 1.00 9.34 174 ILE A N 1
ATOM 1312 C CA . ILE A 1 174 ? 70.086 0.079 6.916 1.00 7.92 174 ILE A CA 1
ATOM 1313 C C . ILE A 1 174 ? 68.927 -0.889 7.138 1.00 9.77 174 ILE A C 1
ATOM 1314 O O . ILE A 1 174 ? 67.760 -0.491 7.086 1.00 9.92 174 ILE A O 1
ATOM 1319 N N . ASP A 1 175 ? 69.248 -2.152 7.398 1.00 9.53 175 ASP A N 1
ATOM 1320 C CA . ASP A 1 175 ? 68.213 -3.161 7.591 1.00 9.98 175 ASP A CA 1
ATOM 1321 C C . ASP A 1 175 ? 67.458 -2.959 8.907 1.00 8.87 175 ASP A C 1
ATOM 1322 O O . ASP A 1 175 ? 66.265 -3.213 8.985 1.00 11.05 175 ASP A O 1
ATOM 1327 N N . HIS A 1 176 ? 68.154 -2.481 9.929 1.00 8.98 176 HIS A N 1
ATOM 1328 C CA . HIS A 1 176 ? 67.490 -2.059 11.156 1.00 8.43 176 HIS A CA 1
ATOM 1329 C C . HIS A 1 176 ? 66.612 -0.820 10.921 1.00 7.97 176 HIS A C 1
ATOM 1330 O O . HIS A 1 176 ? 65.446 -0.794 11.310 1.00 10.20 176 HIS A O 1
ATOM 1337 N N . ALA A 1 177 ? 67.185 0.204 10.294 1.00 7.23 177 ALA A N 1
ATOM 1338 C CA . ALA A 1 177 ? 66.475 1.459 10.030 1.00 7.49 177 ALA A CA 1
ATOM 1339 C C . ALA A 1 177 ? 65.159 1.228 9.271 1.00 9.40 177 ALA A C 1
ATOM 1340 O O . ALA A 1 177 ? 64.162 1.892 9.537 1.00 11.25 177 ALA A O 1
ATOM 1342 N N . THR A 1 178 ? 65.161 0.265 8.343 1.00 8.72 178 THR A N 1
ATOM 1343 C CA . THR A 1 178 ? 63.990 -0.018 7.521 1.00 11.76 178 THR A CA 1
ATOM 1344 C C . THR A 1 178 ? 63.125 -1.173 8.028 1.00 12.08 178 THR A C 1
ATOM 1345 O O . THR A 1 178 ? 62.289 -1.689 7.277 1.00 11.29 178 THR A O 1
ATOM 1349 N N . ASP A 1 179 ? 63.275 -1.560 9.294 1.00 11.16 179 ASP A N 1
ATOM 1350 C CA . ASP A 1 179 ? 62.554 -2.735 9.802 1.00 11.74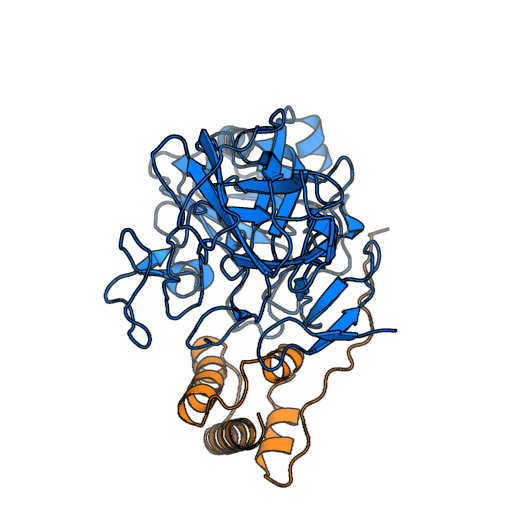 179 ASP A CA 1
ATOM 1351 C C . ASP A 1 179 ? 61.085 -2.511 10.141 1.00 11.13 179 ASP A C 1
ATOM 1352 O O . ASP A 1 179 ? 60.366 -3.467 10.434 1.00 15.62 179 ASP A O 1
ATOM 1357 N N . GLY A 1 180 ? 60.638 -1.260 10.121 1.00 10.45 180 GLY A N 1
ATOM 1358 C CA . GLY A 1 180 ? 59.244 -0.920 10.386 1.00 12.60 180 GLY A CA 1
ATOM 1359 C C . GLY A 1 180 ? 58.928 -0.608 11.836 1.00 12.24 180 GLY A C 1
ATOM 1360 O O . GLY A 1 180 ? 57.857 -0.077 12.139 1.00 13.41 180 GLY A O 1
ATOM 1361 N N . GLU A 1 181 ? 59.852 -0.943 12.737 1.00 10.39 181 GLU A N 1
ATOM 1362 C CA . GLU A 1 181 ? 59.695 -0.674 14.179 1.00 10.72 181 GLU A CA 1
ATOM 1363 C C . GLU A 1 181 ? 60.408 0.611 14.592 1.00 8.86 181 GLU A C 1
ATOM 1364 O O . GLU A 1 181 ? 59.946 1.337 15.471 1.00 9.88 181 GLU A O 1
ATOM 1370 N N . VAL A 1 182 ? 61.561 0.868 13.983 1.00 8.47 182 VAL A N 1
ATOM 1371 C CA . VAL A 1 182 ? 62.255 2.131 14.187 1.00 7.38 182 VAL A CA 1
ATOM 1372 C C . VAL A 1 182 ? 61.314 3.244 13.698 1.00 6.91 182 VAL A C 1
ATOM 1373 O O . VAL A 1 182 ? 60.789 3.188 12.590 1.00 7.63 182 VAL A O 1
ATOM 1377 N N . MET A 1 183 ? 61.103 4.241 14.548 1.00 4.98 183 MET A N 1
ATOM 1378 C CA . MET A 1 183 ? 60.031 5.215 14.379 1.00 8.37 183 MET A CA 1
ATOM 1379 C C . MET A 1 183 ? 60.511 6.649 14.485 1.00 8.64 183 MET A C 1
ATOM 1380 O O . MET A 1 183 ? 61.373 6.978 15.300 1.00 7.44 183 MET A O 1
ATOM 1385 N N . LEU A 1 184 ? 59.957 7.502 13.633 1.00 7.77 184 LEU A N 1
ATOM 1386 C CA . LEU A 1 184 ? 60.115 8.949 13.757 1.00 6.59 184 LEU A CA 1
ATOM 1387 C C . LEU A 1 184 ? 58.957 9.418 14.604 1.00 7.18 184 LEU A C 1
ATOM 1388 O O . LEU A 1 184 ? 57.847 9.569 14.100 1.00 6.37 184 LEU A O 1
ATOM 1393 N N . ALA A 1 185 ? 59.200 9.592 15.906 1.00 6.85 185 ALA A N 1
ATOM 1394 C CA . ALA A 1 185 ? 58.123 9.862 16.869 1.00 7.55 185 ALA A CA 1
ATOM 1395 C C . ALA A 1 185 ? 57.871 11.342 17.052 1.00 6.46 185 ALA A C 1
ATOM 1396 O O . ALA A 1 185 ? 58.795 12.100 17.408 1.00 6.95 185 ALA A O 1
ATOM 1398 N N . TYR A 1 186 ? 56.622 11.746 16.825 1.00 7.45 186 TYR A N 1
ATOM 1399 C CA . TYR A 1 186 ? 56.185 13.121 17.059 1.00 7.36 186 TYR A CA 1
ATOM 1400 C C . TYR A 1 186 ? 55.218 13.253 18.239 1.00 10.35 186 TYR A C 1
ATOM 1401 O O . TYR A 1 186 ? 54.774 14.356 18.564 1.00 10.84 186 TYR A O 1
ATOM 1410 N N . SER A 1 187 ? 54.938 12.151 18.920 1.00 9.08 187 SER A N 1
ATOM 1411 C CA . SER A 1 187 ? 54.002 12.154 20.022 1.00 7.67 187 SER A CA 1
ATOM 1412 C C . SER A 1 187 ? 54.475 11.170 21.075 1.00 8.23 187 SER A C 1
ATOM 1413 O O . SER A 1 187 ? 55.007 10.109 20.762 1.00 7.42 187 SER A O 1
ATOM 1416 N N . MET A 1 188 ? 54.312 11.570 22.320 1.00 7.60 188 MET A N 1
ATOM 1417 C CA . MET A 1 188 ? 54.702 10.775 23.465 1.00 6.55 188 MET A CA 1
ATOM 1418 C C . MET A 1 188 ? 53.569 10.819 24.469 1.00 7.15 188 MET A C 1
ATOM 1419 O O . MET A 1 188 ? 53.160 11.889 24.892 1.00 8.60 188 MET A O 1
ATOM 1424 N N . ASN A 1 189 ? 53.033 9.649 24.812 1.00 7.50 189 ASN A N 1
ATOM 1425 C CA . ASN A 1 189 ? 51.871 9.547 25.702 1.00 8.86 189 ASN A CA 1
ATOM 1426 C C . ASN A 1 189 ? 50.713 10.484 25.312 1.00 9.84 189 ASN A C 1
ATOM 1427 O O . ASN A 1 189 ? 50.089 11.135 26.153 1.00 8.75 189 ASN A O 1
ATOM 1432 N N . GLY A 1 190 ? 50.456 10.543 24.014 1.00 7.77 190 GLY A N 1
ATOM 1433 C CA . GLY A 1 190 ? 49.339 11.285 23.474 1.00 9.79 190 GLY A CA 1
ATOM 1434 C C . GLY A 1 190 ? 49.523 12.781 23.387 1.00 11.87 190 GLY A C 1
ATOM 1435 O O . GLY A 1 190 ? 48.552 13.513 23.138 1.00 14.46 190 GLY A O 1
ATOM 1436 N N . ALA A 1 191 ? 50.744 13.258 23.612 1.00 9.41 191 ALA A N 1
ATOM 1437 C CA . ALA A 1 191 ? 51.038 14.686 23.576 1.00 10.63 191 ALA A CA 1
ATOM 1438 C C . ALA A 1 191 ? 52.237 14.931 22.686 1.00 11.69 191 ALA A C 1
ATOM 1439 O O . ALA A 1 191 ? 52.985 14.010 22.383 1.00 10.36 191 ALA A O 1
ATOM 1441 N N . ASP A 1 192 ? 52.438 16.175 22.278 1.00 10.94 192 ASP A N 1
ATOM 1442 C CA . ASP A 1 192 ? 53.700 16.554 21.640 1.00 12.52 192 ASP A CA 1
ATOM 1443 C C . ASP A 1 192 ? 54.838 16.216 22.626 1.00 12.56 192 ASP A C 1
ATOM 1444 O O . ASP A 1 192 ? 54.642 16.216 23.844 1.00 12.18 192 ASP A O 1
ATOM 1449 N N . LEU A 1 193 ? 56.002 15.868 22.092 1.00 10.84 193 LEU A N 1
ATOM 1450 C CA . LEU A 1 193 ? 57.145 15.492 22.916 1.00 10.58 193 LEU A CA 1
ATOM 1451 C C . LEU A 1 193 ? 57.449 16.629 23.898 1.00 8.87 193 LEU A C 1
ATOM 1452 O O . LEU A 1 193 ? 57.462 17.797 23.499 1.00 9.63 193 LEU A O 1
ATOM 1457 N N . PRO A 1 194 ? 57.677 16.297 25.177 1.00 7.98 194 PRO A N 1
ATOM 1458 C CA . PRO A 1 194 ? 58.220 17.284 26.087 1.00 8.36 194 PRO A CA 1
ATOM 1459 C C . PRO A 1 194 ? 59.529 17.827 25.536 1.00 5.68 194 PRO A C 1
ATOM 1460 O O . PRO A 1 194 ? 60.260 17.118 24.818 1.00 7.66 194 PRO A O 1
ATOM 1464 N N . TRP A 1 195 ? 59.807 19.084 25.844 1.00 8.23 195 TRP A N 1
ATOM 1465 C CA . TRP A 1 195 ? 60.961 19.755 25.287 1.00 8.06 195 TRP A CA 1
ATOM 1466 C C . TRP A 1 195 ? 62.234 18.933 25.426 1.00 6.95 195 TRP A C 1
ATOM 1467 O O . TRP A 1 195 ? 62.895 18.635 24.434 1.00 5.69 195 TRP A O 1
ATOM 1478 N N . LEU A 1 196 ? 62.559 18.570 26.664 1.00 6.99 196 LEU A N 1
ATOM 1479 C CA . LEU A 1 196 ? 63.809 17.869 26.981 1.00 6.66 196 LEU A CA 1
ATOM 1480 C C . LEU A 1 196 ? 63.815 16.402 26.566 1.00 7.05 196 LEU A C 1
ATOM 1481 O O . LEU A 1 196 ? 64.856 15.745 26.650 1.00 6.97 196 LEU A O 1
ATOM 1486 N N . ASN A 1 197 ? 62.673 15.904 26.105 1.00 6.11 197 ASN A N 1
ATOM 1487 C CA . ASN A 1 197 ? 62.579 14.585 25.483 1.00 6.39 197 ASN A CA 1
ATOM 1488 C C . ASN A 1 197 ? 62.537 14.650 23.959 1.00 8.55 197 ASN A C 1
ATOM 1489 O O . ASN A 1 197 ? 62.170 13.680 23.292 1.00 7.94 197 ASN A O 1
ATOM 1494 N N . GLY A 1 198 ? 62.930 15.802 23.410 1.00 7.20 198 GLY A N 1
ATOM 1495 C CA . GLY A 1 198 ? 63.277 15.890 21.990 1.00 6.60 198 GLY A CA 1
ATOM 1496 C C . GLY A 1 198 ? 62.286 16.568 21.057 1.00 6.83 198 GLY A C 1
ATOM 1497 O O . GLY A 1 198 ? 62.372 16.398 19.846 1.00 7.53 198 GLY A O 1
ATOM 1498 N N . TYR A 1 199 ? 61.394 17.384 21.612 1.00 9.03 199 TYR A N 1
ATOM 1499 C CA . TYR A 1 199 ? 60.463 18.195 20.820 1.00 6.90 199 TYR A CA 1
ATOM 1500 C C . TYR A 1 199 ? 61.158 18.826 19.608 1.00 8.24 199 TYR A C 1
ATOM 1501 O O . TYR A 1 199 ? 62.199 19.455 19.765 1.00 7.89 199 TYR A O 1
ATOM 1510 N N . PRO A 1 200 ? 60.548 18.748 18.412 1.00 8.42 200 PRO A N 1
ATOM 1511 C CA . PRO A 1 200 ? 59.244 18.190 18.049 1.00 8.01 200 PRO A CA 1
ATOM 1512 C C . PRO A 1 200 ? 59.261 16.774 17.471 1.00 6.81 200 PRO A C 1
ATOM 1513 O O . PRO A 1 200 ? 58.202 16.237 17.113 1.00 9.17 200 PRO A O 1
ATOM 1517 N N . LEU A 1 201 ? 60.444 16.174 17.372 1.00 8.04 201 LEU A N 1
ATOM 1518 C CA . LEU A 1 201 ? 60.605 14.888 16.705 1.00 7.52 201 LEU A CA 1
ATOM 1519 C C . LEU A 1 201 ? 61.840 14.180 17.233 1.00 7.64 201 LEU A C 1
ATOM 1520 O O . LEU A 1 201 ? 62.883 14.799 17.415 1.00 6.51 201 LEU A O 1
ATOM 1525 N N . ARG A 1 202 ? 61.735 12.876 17.432 1.00 5.57 202 ARG A N 1
ATOM 1526 C CA . ARG A 1 202 ? 62.875 12.090 17.835 1.00 8.13 202 ARG A CA 1
ATOM 1527 C C . ARG A 1 202 ? 62.817 10.738 17.157 1.00 10.33 202 ARG A C 1
ATOM 1528 O O . ARG A 1 202 ? 61.747 10.277 16.712 1.00 9.53 202 ARG A O 1
ATOM 1536 N N . LEU A 1 203 ? 63.970 10.097 17.099 1.00 7.36 203 LEU A N 1
ATOM 1537 C CA . LEU A 1 203 ? 64.034 8.703 16.708 1.00 7.25 203 LEU A CA 1
ATOM 1538 C C . LEU A 1 203 ? 63.709 7.851 17.922 1.00 8.85 203 LEU A C 1
ATOM 1539 O O . LEU A 1 203 ? 64.165 8.140 19.027 1.00 7.06 203 LEU A O 1
ATOM 1544 N N . VAL A 1 204 ? 62.870 6.841 17.715 1.00 7.46 204 VAL A N 1
ATOM 1545 C CA . VAL A 1 204 ? 62.609 5.787 18.696 1.00 6.28 204 VAL A CA 1
ATOM 1546 C C . VAL A 1 204 ? 63.125 4.467 18.113 1.00 6.65 204 VAL A C 1
ATOM 1547 O O . VAL A 1 204 ? 62.780 4.104 16.988 1.00 8.80 204 VAL A O 1
ATOM 1551 N N . VAL A 1 205 ? 63.954 3.758 18.877 1.00 8.77 205 VAL A N 1
ATOM 1552 C CA . VAL A 1 205 ? 64.627 2.536 18.401 1.00 6.55 205 VAL A CA 1
ATOM 1553 C C . VAL A 1 205 ? 64.325 1.432 19.401 1.00 4.93 205 VAL A C 1
ATOM 1554 O O . VAL A 1 205 ? 65.130 1.165 20.301 1.00 5.86 205 VAL A O 1
ATOM 1558 N N . PRO A 1 206 ? 63.132 0.808 19.266 1.00 7.28 206 PRO A N 1
ATOM 1559 C CA . PRO A 1 206 ? 62.663 -0.129 20.272 1.00 6.53 206 PRO A CA 1
ATOM 1560 C C . PRO A 1 206 ? 63.661 -1.241 20.547 1.00 5.55 206 PRO A C 1
ATOM 1561 O O . PRO A 1 206 ? 64.237 -1.819 19.612 1.00 6.88 206 PRO A O 1
ATOM 1565 N N . GLY A 1 207 ? 63.861 -1.521 21.831 1.00 5.11 207 GLY A N 1
ATOM 1566 C CA . GLY A 1 207 ? 64.735 -2.584 22.290 1.00 7.13 207 GLY A CA 1
ATOM 1567 C C . GLY A 1 207 ? 66.217 -2.271 22.301 1.00 6.16 207 GLY A C 1
ATOM 1568 O O . GLY A 1 207 ? 67.008 -3.113 22.711 1.00 7.75 207 GLY A O 1
ATOM 1569 N N . TYR A 1 208 ? 66.591 -1.074 21.842 1.00 6.65 208 TYR A N 1
ATOM 1570 C CA . TYR A 1 208 ? 67.967 -0.612 21.815 1.00 5.07 208 TYR A CA 1
ATOM 1571 C C . TYR A 1 208 ? 68.164 0.461 22.857 1.00 5.34 208 TYR A C 1
ATOM 1572 O O . TYR A 1 208 ? 67.279 1.285 23.090 1.00 5.78 208 TYR A O 1
ATOM 1581 N N . TYR A 1 209 ? 69.365 0.499 23.425 1.00 5.18 209 TYR A N 1
ATOM 1582 C CA . TYR A 1 209 ? 69.719 1.549 24.374 1.00 5.59 209 TYR A CA 1
ATOM 1583 C C . TYR A 1 209 ? 69.560 2.960 23.779 1.00 6.03 209 TYR A C 1
ATOM 1584 O O . TYR A 1 209 ? 69.625 3.170 22.562 1.00 7.05 209 TYR A O 1
ATOM 1593 N N . GLY A 1 210 ? 69.358 3.915 24.686 1.00 6.62 210 GLY A N 1
ATOM 1594 C CA . GLY A 1 210 ? 68.804 5.213 24.392 1.00 7.67 210 GLY A CA 1
ATOM 1595 C C . GLY A 1 210 ? 69.676 6.125 23.580 1.00 6.10 210 GLY A C 1
ATOM 1596 O O . GLY A 1 210 ? 69.188 7.043 22.950 1.00 6.22 210 GLY A O 1
ATOM 1597 N N . THR A 1 211 ? 70.968 5.841 23.562 1.00 7.45 211 THR A N 1
ATOM 1598 C CA . THR A 1 211 ? 71.912 6.646 22.781 1.00 8.57 211 THR A CA 1
ATOM 1599 C C . THR A 1 211 ? 71.494 6.783 21.310 1.00 8.45 211 THR A C 1
ATOM 1600 O O . THR A 1 211 ? 71.739 7.813 20.703 1.00 8.48 211 THR A O 1
ATOM 1604 N N . TYR A 1 212 ? 70.839 5.762 20.750 1.00 6.07 212 TYR A N 1
ATOM 1605 C CA . TYR A 1 212 ? 70.372 5.813 19.363 1.00 5.16 212 TYR A CA 1
ATOM 1606 C C . TYR A 1 212 ? 69.121 6.668 19.118 1.00 4.74 212 TYR A C 1
ATOM 1607 O O . TYR A 1 212 ? 68.792 6.985 17.962 1.00 6.21 212 TYR A O 1
ATOM 1616 N N . TRP A 1 213 ? 68.398 6.988 20.188 1.00 5.39 213 TRP A N 1
ATOM 1617 C CA . TRP A 1 213 ? 67.095 7.625 20.091 1.00 4.19 213 TRP A CA 1
ATOM 1618 C C . TRP A 1 213 ? 67.281 9.147 19.956 1.00 7.06 213 TRP A C 1
ATOM 1619 O O . TRP A 1 213 ? 66.939 9.936 20.855 1.00 6.99 213 TRP A O 1
ATOM 1630 N N . VAL A 1 214 ? 67.831 9.551 18.827 1.00 5.16 214 VAL A N 1
ATOM 1631 C CA . VAL A 1 214 ? 68.262 10.930 18.616 1.00 6.44 214 VAL A CA 1
ATOM 1632 C C . VAL A 1 214 ? 67.080 11.896 18.728 1.00 5.43 214 VAL A C 1
ATOM 1633 O O . VAL A 1 214 ? 66.047 11.751 18.039 1.00 6.32 214 VAL A O 1
ATOM 1637 N N . LYS A 1 215 ? 67.252 12.878 19.609 1.00 6.21 215 LYS A N 1
ATOM 1638 C CA . LYS A 1 215 ? 66.259 13.921 19.880 1.00 5.36 215 LYS A CA 1
ATOM 1639 C C . LYS A 1 215 ? 66.403 15.149 18.969 1.00 4.53 215 LYS A C 1
ATOM 1640 O O . LYS A 1 215 ? 67.502 15.466 18.455 1.00 5.81 215 LYS A O 1
ATOM 1646 N N . HIS A 1 216 ? 65.303 15.879 18.813 1.00 5.03 216 HIS A N 1
ATOM 1647 C CA . HIS A 1 216 ? 65.273 17.099 18.001 1.00 5.71 216 HIS A CA 1
ATOM 1648 C C . HIS A 1 216 ? 65.770 16.771 16.599 1.00 5.65 216 HIS A C 1
ATOM 1649 O O . HIS A 1 216 ? 66.570 17.503 16.011 1.00 5.87 216 HIS A O 1
ATOM 1656 N N . LEU A 1 217 ? 65.296 15.652 16.085 1.00 6.99 217 LEU A N 1
ATOM 1657 C CA . LEU A 1 217 ? 65.876 15.019 14.911 1.00 6.63 217 LEU A CA 1
ATOM 1658 C C . LEU A 1 217 ? 65.562 15.768 13.630 1.00 8.03 217 LEU A C 1
ATOM 1659 O O . LEU A 1 217 ? 64.398 15.911 13.275 1.00 9.71 217 LEU A O 1
ATOM 1664 N N . ASN A 1 218 ? 66.602 16.222 12.918 1.00 7.30 218 ASN A N 1
ATOM 1665 C CA . ASN A 1 218 ? 66.398 16.994 11.719 1.00 6.46 218 ASN A CA 1
ATOM 1666 C C . ASN A 1 218 ? 67.222 16.560 10.497 1.00 8.97 218 ASN A C 1
ATOM 1667 O O . ASN A 1 218 ? 67.072 17.128 9.418 1.00 9.20 218 ASN A O 1
ATOM 1672 N N . GLU A 1 219 ? 68.099 15.579 10.658 1.00 9.43 219 GLU A N 1
ATOM 1673 C CA . GLU A 1 219 ? 68.991 15.168 9.578 1.00 8.60 219 GLU A CA 1
ATOM 1674 C C . GLU A 1 219 ? 69.221 13.655 9.583 1.00 7.02 219 GLU A C 1
ATOM 1675 O O . GLU A 1 219 ? 69.737 13.102 10.546 1.00 9.99 219 GLU A O 1
ATOM 1681 N N . ILE A 1 220 ? 68.806 13.018 8.496 1.00 6.83 220 ILE A N 1
ATOM 1682 C CA . ILE A 1 220 ? 68.918 11.587 8.287 1.00 7.88 220 ILE A CA 1
ATOM 1683 C C . ILE A 1 220 ? 69.676 11.402 6.977 1.00 10.32 220 ILE A C 1
ATOM 1684 O O . ILE A 1 220 ? 69.254 11.925 5.951 1.00 10.28 220 ILE A O 1
ATOM 1689 N N . THR A 1 221 ? 70.801 10.687 7.032 1.00 8.65 221 THR A N 1
ATOM 1690 C CA . THR A 1 221 ? 71.672 10.527 5.875 1.00 8.83 221 THR A CA 1
ATOM 1691 C C . THR A 1 221 ? 71.914 9.039 5.648 1.00 10.70 221 THR A C 1
ATOM 1692 O O . THR A 1 221 ? 72.377 8.339 6.532 1.00 9.83 221 THR A O 1
ATOM 1696 N N . VAL A 1 222 ? 71.585 8.570 4.453 1.00 8.35 222 VAL A N 1
ATOM 1697 C CA . VAL A 1 222 ? 71.832 7.206 4.082 1.00 8.45 222 VAL A CA 1
ATOM 1698 C C . VAL A 1 222 ? 73.252 7.136 3.506 1.00 8.91 222 VAL A C 1
ATOM 1699 O O . VAL A 1 222 ? 73.600 7.908 2.624 1.00 8.70 222 VAL A O 1
ATOM 1703 N N . ILE A 1 223 ? 74.062 6.220 4.024 1.00 10.51 223 ILE A N 1
ATOM 1704 C CA . ILE A 1 223 ? 75.472 6.134 3.632 1.00 9.96 223 ILE A CA 1
ATOM 1705 C C . ILE A 1 223 ? 75.835 4.711 3.196 1.00 12.36 223 ILE A C 1
ATOM 1706 O O . ILE A 1 223 ? 75.167 3.741 3.585 1.00 11.89 223 ILE A O 1
ATOM 1711 N N . ASP A 1 224 ? 76.893 4.598 2.391 1.00 10.83 224 ASP A N 1
ATOM 1712 C CA . ASP A 1 224 ? 77.337 3.302 1.840 1.00 14.34 224 ASP A CA 1
ATOM 1713 C C . ASP A 1 224 ? 78.559 2.706 2.562 1.00 18.71 224 ASP A C 1
ATOM 1714 O O . ASP A 1 224 ? 79.245 1.838 2.027 1.00 17.62 224 ASP A O 1
ATOM 1719 N N . LYS A 1 225 ? 78.806 3.158 3.786 1.00 18.30 225 LYS A N 1
ATOM 1720 C CA . LYS A 1 225 ? 79.905 2.645 4.606 1.00 21.49 225 LYS A CA 1
ATOM 1721 C C . LYS A 1 225 ? 79.505 2.662 6.072 1.00 20.34 225 LYS A C 1
ATOM 1722 O O . LYS A 1 225 ? 78.424 3.166 6.420 1.00 18.56 225 LYS A O 1
ATOM 1728 N N . GLU A 1 226 ? 80.360 2.128 6.940 1.00 20.25 226 GLU A N 1
ATOM 1729 C CA . GLU A 1 226 ? 80.132 2.273 8.373 1.00 20.65 226 GLU A CA 1
ATOM 1730 C C . GLU A 1 226 ? 80.492 3.705 8.778 1.00 17.18 226 GLU A C 1
ATOM 1731 O O . GLU A 1 226 ? 81.549 4.226 8.413 1.00 17.57 226 GLU A O 1
ATOM 1737 N N . PHE A 1 227 ? 79.601 4.337 9.525 1.00 14.49 227 PHE A N 1
ATOM 1738 C CA . PHE A 1 227 ? 79.827 5.697 10.010 1.00 13.99 227 PHE A CA 1
ATOM 1739 C C . PHE A 1 227 ? 80.918 5.691 11.074 1.00 14.50 227 PHE A C 1
ATOM 1740 O O . PHE A 1 227 ? 80.882 4.865 11.980 1.00 16.20 227 PHE A O 1
ATOM 1748 N N . ASP A 1 228 ? 81.872 6.608 10.957 1.00 15.36 228 ASP A N 1
ATOM 1749 C CA . ASP A 1 228 ? 83.019 6.650 11.878 1.00 16.20 228 ASP A CA 1
ATOM 1750 C C . ASP A 1 228 ? 83.019 7.869 12.812 1.00 17.55 228 ASP A C 1
ATOM 1751 O O . ASP A 1 228 ? 84.049 8.208 13.401 1.00 13.11 228 ASP A O 1
ATOM 1760 N N . GLY A 1 229 ? 81.857 8.501 12.984 1.00 13.90 229 GLY A N 1
ATOM 1761 C CA . GLY A 1 229 ? 81.715 9.585 13.958 1.00 13.11 229 GLY A CA 1
ATOM 1762 C C . GLY A 1 229 ? 82.069 9.115 15.352 1.00 10.91 229 GLY A C 1
ATOM 1763 O O . GLY A 1 229 ? 81.903 7.927 15.688 1.00 10.51 229 GLY A O 1
ATOM 1764 N N . PHE A 1 230 ? 82.579 10.042 16.156 1.00 10.01 230 PHE A N 1
ATOM 1765 C CA . PHE A 1 230 ? 83.030 9.767 17.518 1.00 9.70 230 PHE A CA 1
ATOM 1766 C C . PHE A 1 230 ? 82.038 8.964 18.371 1.00 10.45 230 PHE A C 1
ATOM 1767 O O . PHE A 1 230 ? 82.427 8.056 19.111 1.00 8.63 230 PHE A O 1
ATOM 1775 N N . TRP A 1 231 ? 80.765 9.327 18.292 1.00 8.41 231 TRP A N 1
ATOM 1776 C CA . TRP A 1 231 ? 79.755 8.744 19.161 1.00 7.95 231 TRP A CA 1
ATOM 1777 C C . TRP A 1 231 ? 79.340 7.314 18.769 1.00 10.34 231 TRP A C 1
ATOM 1778 O O . TRP A 1 231 ? 78.567 6.680 19.497 1.00 11.10 231 TRP A O 1
ATOM 1789 N N . MET A 1 232 ? 79.842 6.831 17.623 1.00 8.76 232 MET A N 1
ATOM 1790 C CA . MET A 1 232 ? 79.759 5.433 17.232 1.00 7.79 232 MET A CA 1
ATOM 1791 C C . MET A 1 232 ? 81.107 4.723 17.323 1.00 10.44 232 MET A C 1
ATOM 1792 O O . MET A 1 232 ? 81.175 3.589 17.775 1.00 8.01 232 MET A O 1
ATOM 1797 N N . LYS A 1 233 ? 82.177 5.395 16.895 1.00 10.80 233 LYS A N 1
ATOM 1798 C CA . LYS A 1 233 ? 83.503 4.776 16.806 1.00 12.90 233 LYS A CA 1
ATOM 1799 C C . LYS A 1 233 ? 84.185 4.600 18.156 1.00 11.57 233 LYS A C 1
ATOM 1800 O O . LYS A 1 233 ? 84.857 3.586 18.375 1.00 16.33 233 LYS A O 1
ATOM 1806 N N . THR A 1 234 ? 84.018 5.578 19.043 1.00 10.63 234 THR A N 1
ATOM 1807 C CA . THR A 1 234 ? 84.771 5.681 20.292 1.00 12.24 234 THR A CA 1
ATOM 1808 C C . THR A 1 234 ? 83.902 5.564 21.547 1.00 13.47 234 THR A C 1
ATOM 1809 O O . THR A 1 234 ? 84.253 4.837 22.476 1.00 14.37 234 THR A O 1
ATOM 1813 N N . ALA A 1 235 ? 82.771 6.260 21.573 1.00 9.12 235 ALA A N 1
ATOM 1814 C CA . ALA A 1 235 ? 81.858 6.193 22.688 1.00 11.88 235 ALA A CA 1
ATOM 1815 C C . ALA A 1 235 ? 80.953 4.992 22.515 1.00 9.30 235 ALA A C 1
ATOM 1816 O O . ALA A 1 235 ? 80.848 4.447 21.420 1.00 9.63 235 ALA A O 1
ATOM 1818 N N . TYR A 1 236 ? 80.302 4.604 23.604 1.00 9.13 236 TYR A N 1
ATOM 1819 C CA . TYR A 1 236 ? 79.215 3.614 23.582 1.00 7.57 236 TYR A CA 1
ATOM 1820 C C . TYR A 1 236 ? 79.649 2.248 23.077 1.00 10.94 236 TYR A C 1
ATOM 1821 O O . TYR A 1 236 ? 78.884 1.524 22.446 1.00 12.58 236 TYR A O 1
ATOM 1830 N N . ARG A 1 237 ? 80.882 1.909 23.402 1.00 10.88 237 ARG A N 1
ATOM 1831 C CA . ARG A 1 237 ? 81.447 0.612 23.083 1.00 10.03 237 ARG A CA 1
ATOM 1832 C C . ARG A 1 237 ? 81.238 -0.367 24.232 1.00 12.35 237 ARG A C 1
ATOM 1833 O O . ARG A 1 237 ? 81.412 -0.009 25.398 1.00 10.49 237 ARG A O 1
ATOM 1841 N N . ILE A 1 238 ? 80.926 -1.617 23.892 1.00 10.55 238 ILE A N 1
ATOM 1842 C CA . ILE A 1 238 ? 80.859 -2.684 24.881 1.00 9.65 238 ILE A CA 1
ATOM 1843 C C . ILE A 1 238 ? 81.817 -3.817 24.509 1.00 9.08 238 ILE A C 1
ATOM 1844 O O . ILE A 1 238 ? 82.132 -3.988 23.339 1.00 7.51 238 ILE A O 1
ATOM 1849 N N . PRO A 1 239 ? 82.235 -4.619 25.502 1.00 8.69 239 PRO A N 1
ATOM 1850 C CA . PRO A 1 239 ? 83.061 -5.780 25.172 1.00 10.04 239 PRO A CA 1
ATOM 1851 C C . PRO A 1 239 ? 82.333 -6.717 24.214 1.00 9.46 239 PRO A C 1
ATOM 1852 O O . PRO A 1 239 ? 81.114 -6.952 24.363 1.00 10.15 239 PRO A O 1
ATOM 1856 N N . ASP A 1 240 ? 83.074 -7.264 23.256 1.00 12.46 240 ASP A N 1
ATOM 1857 C CA . ASP A 1 240 ? 82.514 -8.087 22.202 1.00 15.31 240 ASP A CA 1
ATOM 1858 C C . ASP A 1 240 ? 82.440 -9.552 22.650 1.00 19.48 240 ASP A C 1
ATOM 1859 O O . ASP A 1 240 ? 83.066 -10.435 22.052 1.00 22.77 240 ASP A O 1
ATOM 1864 N N . ASN A 1 241 ? 81.695 -9.781 23.722 1.00 17.66 241 ASN A N 1
ATOM 1865 C CA . ASN A 1 241 ? 81.455 -11.119 24.250 1.00 15.40 241 ASN A CA 1
ATOM 1866 C C . ASN A 1 241 ? 80.032 -11.243 24.759 1.00 15.34 241 ASN A C 1
ATOM 1867 O O . ASN A 1 241 ? 79.292 -10.247 24.837 1.00 13.46 241 ASN A O 1
ATOM 1872 N N . ALA A 1 242 ? 79.640 -12.463 25.122 1.00 15.58 242 ALA A N 1
ATOM 1873 C CA . ALA A 1 242 ? 78.257 -12.730 25.484 1.00 16.51 242 ALA A CA 1
ATOM 1874 C C . ALA A 1 242 ? 77.781 -11.931 26.687 1.00 17.81 242 ALA A C 1
ATOM 1875 O O . ALA A 1 242 ? 76.623 -11.496 26.723 1.00 18.02 242 ALA A O 1
ATOM 1877 N N . CYS A 1 243 ? 78.671 -11.740 27.663 1.00 13.31 243 CYS A N 1
ATOM 1878 C CA . CYS A 1 243 ? 78.339 -11.057 28.900 1.00 14.67 243 CYS A CA 1
ATOM 1879 C C . CYS A 1 243 ? 78.533 -9.552 28.779 1.00 12.93 243 CYS A C 1
ATOM 1880 O O . CYS A 1 243 ? 78.144 -8.827 29.694 1.00 13.99 243 CYS A O 1
ATOM 1883 N N . ALA A 1 244 ? 79.106 -9.088 27.664 1.00 11.56 244 ALA A N 1
ATOM 1884 C CA . ALA A 1 244 ? 79.472 -7.674 27.512 1.00 12.55 244 ALA A CA 1
ATOM 1885 C C . ALA A 1 244 ? 80.196 -7.202 28.764 1.00 13.62 244 ALA A C 1
ATOM 1886 O O . ALA A 1 244 ? 79.858 -6.177 29.361 1.00 11.86 244 ALA A O 1
ATOM 1888 N N . CYS A 1 245 ? 81.204 -7.966 29.167 1.00 13.56 245 CYS A N 1
ATOM 1889 C CA . CYS A 1 245 ? 81.844 -7.729 30.442 1.00 11.83 245 CYS A CA 1
ATOM 1890 C C . CYS A 1 245 ? 83.314 -8.152 30.449 1.00 12.74 245 CYS A C 1
ATOM 1891 O O . CYS A 1 245 ? 83.764 -8.955 29.619 1.00 13.55 245 CYS A O 1
ATOM 1894 N N . THR A 1 246 ? 84.062 -7.557 31.363 1.00 12.39 246 THR A N 1
ATOM 1895 C CA . THR A 1 246 ? 85.464 -7.871 31.549 1.00 15.32 246 THR A CA 1
ATOM 1896 C C . THR A 1 246 ? 85.724 -8.065 33.038 1.00 15.16 246 THR A C 1
ATOM 1897 O O . THR A 1 246 ? 84.895 -7.711 33.886 1.00 13.45 246 THR A O 1
ATOM 1901 N N . GLU A 1 247 ? 86.893 -8.613 33.348 1.00 18.37 247 GLU A N 1
ATOM 1902 C CA . GLU A 1 247 ? 87.367 -8.688 34.725 1.00 20.31 247 GLU A CA 1
ATOM 1903 C C . GLU A 1 247 ? 87.458 -7.265 35.280 1.00 18.02 247 GLU A C 1
ATOM 1904 O O . GLU A 1 247 ? 88.021 -6.396 34.633 1.00 17.78 247 GLU A O 1
ATOM 1910 N N . PRO A 1 248 ? 86.903 -7.022 36.481 1.00 22.13 248 PRO A N 1
ATOM 1911 C CA . PRO A 1 248 ? 87.018 -5.703 37.068 1.00 24.33 248 PRO A CA 1
ATOM 1912 C C . PRO A 1 248 ? 88.418 -5.124 36.980 1.00 26.07 248 PRO A C 1
ATOM 1913 O O . PRO A 1 248 ? 89.406 -5.794 37.316 1.00 27.58 248 PRO A O 1
ATOM 1917 N N . GLY A 1 249 ? 88.501 -3.890 36.502 1.00 25.55 249 GLY A N 1
ATOM 1918 C CA . GLY A 1 249 ? 89.768 -3.225 36.288 1.00 26.21 249 GLY A CA 1
ATOM 1919 C C . GLY A 1 249 ? 90.484 -3.523 34.981 1.00 27.89 249 GLY A C 1
ATOM 1920 O O . GLY A 1 249 ? 91.568 -2.997 34.759 1.00 31.72 249 GLY A O 1
ATOM 1921 N N . LYS A 1 250 ? 89.903 -4.352 34.113 1.00 25.04 250 LYS A N 1
ATOM 1922 C CA . LYS A 1 250 ? 90.547 -4.706 32.840 1.00 25.79 250 LYS A CA 1
ATOM 1923 C C . LYS A 1 250 ? 89.756 -4.210 31.632 1.00 21.96 250 LYS A C 1
ATOM 1924 O O . LYS A 1 250 ? 88.530 -4.283 31.608 1.00 20.54 250 LYS A O 1
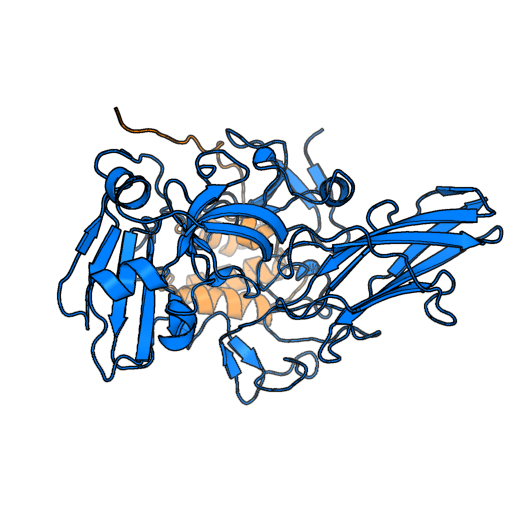ATOM 1930 N N . ALA A 1 251 ? 90.482 -3.735 30.627 1.00 21.54 251 ALA A N 1
ATOM 1931 C CA . ALA A 1 251 ? 89.886 -3.233 29.401 1.00 19.89 251 ALA A CA 1
ATOM 1932 C C . ALA A 1 251 ? 89.584 -4.381 28.443 1.00 20.37 251 ALA A C 1
ATOM 1933 O O . ALA A 1 251 ? 90.313 -5.383 28.408 1.00 17.79 251 ALA A O 1
ATOM 1935 N N . PRO A 1 252 ? 88.515 -4.246 27.637 1.00 18.90 252 PRO A N 1
ATOM 1936 C CA . PRO A 1 252 ? 88.257 -5.295 26.652 1.00 19.83 252 PRO A CA 1
ATOM 1937 C C . PRO A 1 252 ? 89.292 -5.302 25.521 1.00 20.91 252 PRO A C 1
ATOM 1938 O O . PRO A 1 252 ? 89.833 -4.255 25.163 1.00 24.67 252 PRO A O 1
ATOM 1942 N N . THR A 1 253 ? 89.542 -6.474 24.952 1.00 21.49 253 THR A N 1
ATOM 1943 C CA . THR A 1 253 ? 90.470 -6.586 23.837 1.00 21.45 253 THR A CA 1
ATOM 1944 C C . THR A 1 253 ? 89.778 -6.245 22.525 1.00 22.47 253 THR A C 1
ATOM 1945 O O . THR A 1 253 ? 90.433 -5.851 21.564 1.00 25.41 253 THR A O 1
ATOM 1949 N N . ALA A 1 254 ? 88.452 -6.380 22.493 1.00 16.08 254 ALA A N 1
ATOM 1950 C CA . ALA A 1 254 ? 87.675 -6.057 21.310 1.00 14.69 254 ALA A CA 1
ATOM 1951 C C . ALA A 1 254 ? 86.335 -5.522 21.764 1.00 13.25 254 ALA A C 1
ATOM 1952 O O . ALA A 1 254 ? 85.783 -6.007 22.744 1.00 11.58 254 ALA A O 1
ATOM 1954 N N . THR A 1 255 ? 85.807 -4.555 21.025 1.00 14.76 255 THR A N 1
ATOM 1955 C CA . THR A 1 255 ? 84.511 -3.980 21.356 1.00 13.07 255 THR A CA 1
ATOM 1956 C C . THR A 1 255 ? 83.642 -3.840 20.132 1.00 13.45 255 THR A C 1
ATOM 1957 O O . THR A 1 255 ? 84.130 -3.890 19.000 1.00 11.49 255 THR A O 1
ATOM 1961 N N . ILE A 1 256 ? 82.345 -3.661 20.378 1.00 10.73 256 ILE A N 1
ATOM 1962 C CA . ILE A 1 256 ? 81.365 -3.337 19.343 1.00 10.07 256 ILE A CA 1
ATOM 1963 C C . ILE A 1 256 ? 80.419 -2.269 19.892 1.00 10.62 256 ILE A C 1
ATOM 1964 O O . ILE A 1 256 ? 80.363 -2.076 21.113 1.00 10.87 256 ILE A O 1
ATOM 1969 N N . PRO A 1 257 ? 79.684 -1.564 19.003 1.00 8.37 257 PRO A N 1
ATOM 1970 C CA . PRO A 1 257 ? 78.682 -0.626 19.522 1.00 8.52 257 PRO A CA 1
ATOM 1971 C C . PRO A 1 257 ? 77.684 -1.304 20.447 1.00 8.63 257 PRO A C 1
ATOM 1972 O O . PRO A 1 257 ? 77.267 -2.457 20.206 1.00 7.76 257 PRO A O 1
ATOM 1976 N N . ILE A 1 258 ? 77.283 -0.591 21.489 1.00 10.61 258 ILE A N 1
ATOM 1977 C CA . ILE A 1 258 ? 76.164 -1.039 22.297 1.00 9.40 258 ILE A CA 1
ATOM 1978 C C . ILE A 1 258 ? 74.937 -1.237 21.380 1.00 7.52 258 ILE A C 1
ATOM 1979 O O . ILE A 1 258 ? 74.838 -0.636 20.312 1.00 6.85 258 ILE A O 1
ATOM 1984 N N . ASN A 1 259 ? 74.014 -2.102 21.777 1.00 7.18 259 ASN A N 1
ATOM 1985 C CA . ASN A 1 259 ? 72.910 -2.457 20.916 1.00 6.95 259 ASN A CA 1
ATOM 1986 C C . ASN A 1 259 ? 71.631 -2.744 21.713 1.00 8.86 259 ASN A C 1
ATOM 1987 O O . ASN A 1 259 ? 71.065 -1.819 22.322 1.00 6.68 259 ASN A O 1
ATOM 1992 N N . ARG A 1 260 ? 71.174 -3.991 21.716 1.00 6.48 260 ARG A N 1
ATOM 1993 C CA . ARG A 1 260 ? 69.934 -4.379 22.372 1.00 8.25 260 ARG A CA 1
ATOM 1994 C C . ARG A 1 260 ? 70.036 -4.398 23.890 1.00 5.98 260 ARG A C 1
ATOM 1995 O O . ARG A 1 260 ? 71.077 -4.753 24.460 1.00 6.80 260 ARG A O 1
ATOM 2009 N N . PHE A 1 261 ? 68.924 -4.072 24.542 1.00 6.79 261 PHE A N 1
ATOM 2010 C CA . PHE A 1 261 ? 68.785 -4.226 25.982 1.00 7.86 261 PHE A CA 1
ATOM 2011 C C . PHE A 1 261 ? 69.049 -5.677 26.395 1.00 9.44 261 PHE A C 1
ATOM 2012 O O . PHE A 1 261 ? 68.716 -6.601 25.651 1.00 7.05 261 PHE A O 1
ATOM 2020 N N . ASP A 1 262 ? 69.604 -5.850 27.598 1.00 7.86 262 ASP A N 1
ATOM 2021 C CA . ASP A 1 262 ? 69.533 -7.129 28.295 1.00 7.75 262 ASP A CA 1
ATOM 2022 C C . ASP A 1 262 ? 68.270 -7.177 29.173 1.00 7.49 262 ASP A C 1
ATOM 2023 O O . ASP A 1 262 ? 67.514 -6.199 29.268 1.00 8.10 262 ASP A O 1
ATOM 2028 N N . VAL A 1 263 ? 68.018 -8.341 29.746 1.00 6.12 263 VAL A N 1
ATOM 2029 C CA . VAL A 1 263 ? 66.824 -8.565 30.559 1.00 5.39 263 VAL A CA 1
ATOM 2030 C C . VAL A 1 263 ? 66.974 -7.891 31.917 1.00 6.23 263 VAL A C 1
ATOM 2031 O O . VAL A 1 263 ? 67.980 -8.065 32.575 1.00 7.04 263 VAL A O 1
ATOM 2035 N N . ARG A 1 264 ? 65.973 -7.108 32.319 1.00 5.82 264 ARG A N 1
ATOM 2036 C CA . ARG A 1 264 ? 65.940 -6.524 33.646 1.00 5.73 264 ARG A CA 1
ATOM 2037 C C . ARG A 1 264 ? 64.605 -6.737 34.332 1.00 6.89 264 ARG A C 1
ATOM 2038 O O . ARG A 1 264 ? 63.593 -6.973 33.674 1.00 5.30 264 ARG A O 1
ATOM 2046 N N . SER A 1 265 ? 64.629 -6.677 35.662 1.00 6.79 265 SER A N 1
ATOM 2047 C CA . SER A 1 265 ? 63.404 -6.708 36.469 1.00 7.16 265 SER A CA 1
ATOM 2048 C C . SER A 1 265 ? 63.658 -5.991 37.786 1.00 7.61 265 SER A C 1
ATOM 2049 O O . SER A 1 265 ? 64.810 -5.902 38.263 1.00 5.58 265 SER A O 1
ATOM 2052 N N . PHE A 1 266 ? 62.575 -5.460 38.344 1.00 6.91 266 PHE A N 1
ATOM 2053 C CA . PHE A 1 266 ? 62.576 -4.746 39.612 1.00 5.65 266 PHE A CA 1
ATOM 2054 C C . PHE A 1 266 ? 61.303 -5.040 40.380 1.00 8.53 266 PHE A C 1
ATOM 2055 O O . PHE A 1 266 ? 60.245 -5.211 39.786 1.00 7.13 266 PHE A O 1
ATOM 2063 N N . ILE A 1 267 ? 61.432 -5.069 41.709 1.00 6.58 267 ILE A N 1
ATOM 2064 C CA . ILE A 1 267 ? 60.291 -5.012 42.611 1.00 8.11 267 ILE A CA 1
ATOM 2065 C C . ILE A 1 267 ? 60.051 -3.550 42.916 1.00 9.71 267 ILE A C 1
ATOM 2066 O O . ILE A 1 267 ? 60.960 -2.852 43.366 1.00 9.06 267 ILE A O 1
ATOM 2071 N N . THR A 1 268 ? 58.848 -3.068 42.638 1.00 7.38 268 THR A N 1
ATOM 2072 C CA . THR A 1 268 ? 58.581 -1.638 42.708 1.00 5.92 268 THR A CA 1
ATOM 2073 C C . THR A 1 268 ? 57.835 -1.188 43.959 1.00 9.65 268 THR A C 1
ATOM 2074 O O . THR A 1 268 ? 57.892 -0.009 44.291 1.00 8.78 268 THR A O 1
ATOM 2078 N N . ASN A 1 269 ? 57.161 -2.093 44.669 1.00 9.11 269 ASN A N 1
ATOM 2079 C CA . ASN A 1 269 ? 56.308 -1.663 45.803 1.00 8.87 269 ASN A CA 1
ATOM 2080 C C . ASN A 1 269 ? 56.970 -1.745 47.178 1.00 13.84 269 ASN A C 1
ATOM 2081 O O . ASN A 1 269 ? 56.369 -1.338 48.177 1.00 17.72 269 ASN A O 1
ATOM 2086 N N . VAL A 1 270 ? 58.210 -2.218 47.223 1.00 10.76 270 VAL A N 1
ATOM 2087 C CA . VAL A 1 270 ? 59.018 -2.160 48.443 1.00 15.11 270 VAL A CA 1
ATOM 2088 C C . VAL A 1 270 ? 60.449 -1.759 48.140 1.00 17.40 270 VAL A C 1
ATOM 2089 O O . VAL A 1 270 ? 60.935 -1.966 47.035 1.00 21.16 270 VAL A O 1
ATOM 2093 N N . GLU A 1 271 ? 61.101 -1.147 49.128 1.00 16.06 271 GLU A N 1
ATOM 2094 C CA . GLU A 1 271 ? 62.501 -0.742 49.044 1.00 14.98 271 GLU A CA 1
ATOM 2095 C C . GLU A 1 271 ? 63.215 -1.149 50.306 1.00 14.07 271 GLU A C 1
ATOM 2096 O O . GLU A 1 271 ? 62.568 -1.639 51.259 1.00 12.78 271 GLU A O 1
ATOM 2102 N N . ASN A 1 272 ? 64.541 -0.979 50.327 1.00 11.69 272 ASN A N 1
ATOM 2103 C CA . ASN A 1 272 ? 65.347 -1.458 51.450 1.00 13.58 272 ASN A CA 1
ATOM 2104 C C . ASN A 1 272 ? 64.753 -0.999 52.769 1.00 13.44 272 ASN A C 1
ATOM 2105 O O . ASN A 1 272 ? 64.464 0.179 52.937 1.00 10.66 272 ASN A O 1
ATOM 2110 N N . GLY A 1 273 ? 64.608 -1.940 53.699 1.00 13.00 273 GLY A N 1
ATOM 2111 C CA . GLY A 1 273 ? 64.144 -1.644 55.056 1.00 12.54 273 GLY A CA 1
ATOM 2112 C C . GLY A 1 273 ? 62.648 -1.453 55.217 1.00 14.81 273 GLY A C 1
ATOM 2113 O O . GLY A 1 273 ? 62.190 -1.164 56.319 1.00 13.92 273 GLY A O 1
ATOM 2114 N N . ALA A 1 274 ? 61.884 -1.637 54.142 1.00 12.27 274 ALA A N 1
ATOM 2115 C CA . ALA A 1 274 ? 60.435 -1.468 54.177 1.00 11.86 274 ALA A CA 1
ATOM 2116 C C . ALA A 1 274 ? 59.792 -2.437 55.146 1.00 12.78 274 ALA A C 1
ATOM 2117 O O . ALA A 1 274 ? 60.284 -3.550 55.331 1.00 15.08 274 ALA A O 1
ATOM 2119 N N . SER A 1 275 ? 58.673 -2.013 55.725 1.00 15.95 275 SER A N 1
ATOM 2120 C CA . SER A 1 275 ? 57.895 -2.858 56.620 1.00 15.57 275 SER A CA 1
ATOM 2121 C C . SER A 1 275 ? 56.785 -3.572 55.858 1.00 16.99 275 SER A C 1
ATOM 2122 O O . SER A 1 275 ? 56.094 -2.971 55.039 1.00 17.90 275 SER A O 1
ATOM 2125 N N . VAL A 1 276 ? 56.631 -4.866 56.108 1.00 16.06 276 VAL A N 1
ATOM 2126 C CA . VAL A 1 276 ? 55.504 -5.620 55.577 1.00 18.01 276 VAL A CA 1
ATOM 2127 C C . VAL A 1 276 ? 54.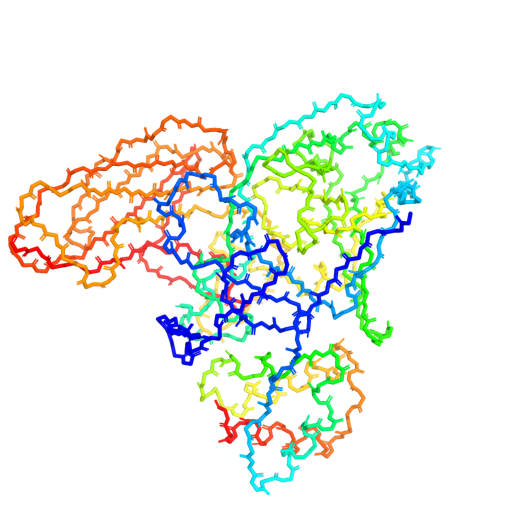960 -6.465 56.714 1.00 20.05 276 VAL A C 1
ATOM 2128 O O . VAL A 1 276 ? 55.676 -6.741 57.668 1.00 15.97 276 VAL A O 1
ATOM 2132 N N . LYS A 1 277 ? 53.700 -6.853 56.609 1.00 21.56 277 LYS A N 1
ATOM 2133 C CA . LYS A 1 277 ? 53.073 -7.665 57.635 1.00 23.26 277 LYS A CA 1
ATOM 2134 C C . LYS A 1 277 ? 53.365 -9.124 57.336 1.00 22.27 277 LYS A C 1
ATOM 2135 O O . LYS A 1 277 ? 53.054 -9.614 56.242 1.00 19.55 277 LYS A O 1
ATOM 2141 N N . ALA A 1 278 ? 53.968 -9.812 58.305 1.00 19.74 278 ALA A N 1
ATOM 2142 C CA . ALA A 1 278 ? 54.193 -11.245 58.200 1.00 19.66 278 ALA A CA 1
ATOM 2143 C C . ALA A 1 278 ? 52.902 -11.938 57.802 1.00 20.13 278 ALA A C 1
ATOM 2144 O O . ALA A 1 278 ? 51.807 -11.554 58.241 1.00 21.71 278 ALA A O 1
ATOM 2146 N N . GLY A 1 279 ? 53.044 -12.939 56.945 1.00 15.63 279 GLY A N 1
ATOM 2147 C CA . GLY A 1 279 ? 51.912 -13.605 56.318 1.00 18.27 279 GLY A CA 1
ATOM 2148 C C . GLY A 1 279 ? 52.076 -13.512 54.811 1.00 17.40 279 GLY A C 1
ATOM 2149 O O . GLY A 1 279 ? 53.197 -13.457 54.309 1.00 18.10 279 GLY A O 1
ATOM 2150 N N . GLU A 1 280 ? 50.954 -13.480 54.100 1.00 16.78 280 GLU A N 1
ATOM 2151 C CA . GLU A 1 280 ? 50.948 -13.391 52.656 1.00 17.67 280 GLU A CA 1
ATOM 2152 C C . GLU A 1 280 ? 51.237 -11.942 52.287 1.00 17.60 280 GLU A C 1
ATOM 2153 O O . GLU A 1 280 ? 50.472 -11.030 52.623 1.00 19.38 280 GLU A O 1
ATOM 2159 N N . VAL A 1 281 ? 52.350 -11.730 51.602 1.00 14.04 281 VAL A N 1
ATOM 2160 C CA . VAL A 1 281 ? 52.802 -10.385 51.277 1.00 14.62 281 VAL A CA 1
ATOM 2161 C C . VAL A 1 281 ? 52.708 -10.174 49.766 1.00 12.95 281 VAL A C 1
ATOM 2162 O O . VAL A 1 281 ? 53.334 -10.905 49.022 1.00 12.06 281 VAL A O 1
ATOM 2166 N N . PRO A 1 282 ? 51.891 -9.216 49.320 1.00 14.06 282 PRO A N 1
ATOM 2167 C CA . PRO A 1 282 ? 51.847 -8.902 47.895 1.00 14.68 282 PRO A CA 1
ATOM 2168 C C . PRO A 1 282 ? 53.061 -8.101 47.437 1.00 14.21 282 PRO A C 1
ATOM 2169 O O . PRO A 1 282 ? 53.392 -7.063 48.021 1.00 13.27 282 PRO A O 1
ATOM 2173 N N . LEU A 1 283 ? 53.697 -8.594 46.382 1.00 9.85 283 LEU A N 1
ATOM 2174 C CA . LEU A 1 283 ? 54.816 -7.930 45.732 1.00 9.35 283 LEU A CA 1
ATOM 2175 C C . LEU A 1 283 ? 54.433 -7.681 44.285 1.00 10.94 283 LEU A C 1
ATOM 2176 O O . LEU A 1 283 ? 53.643 -8.417 43.694 1.00 9.68 283 LEU A O 1
ATOM 2181 N N . ARG A 1 284 ? 54.975 -6.616 43.724 1.00 9.17 284 ARG A N 1
ATOM 2182 C CA . ARG A 1 284 ? 54.724 -6.310 42.334 1.00 8.76 284 ARG A CA 1
ATOM 2183 C C . ARG A 1 284 ? 55.916 -5.577 41.752 1.00 8.11 284 ARG A C 1
ATOM 2184 O O . ARG A 1 284 ? 56.728 -5.018 42.486 1.00 5.65 284 ARG A O 1
ATOM 2192 N N . GLY A 1 285 ? 55.996 -5.551 40.434 1.00 6.69 285 GLY A N 1
ATOM 2193 C CA . GLY A 1 285 ? 57.086 -4.876 39.781 1.00 7.70 285 GLY A CA 1
ATOM 2194 C C . GLY A 1 285 ? 56.992 -4.898 38.280 1.00 7.93 285 GLY A C 1
ATOM 2195 O O . GLY A 1 285 ? 55.911 -5.082 37.713 1.00 5.76 285 GLY A O 1
ATOM 2196 N N . ILE A 1 286 ? 58.151 -4.715 37.648 1.00 6.91 286 ILE A N 1
ATOM 2197 C CA . ILE A 1 286 ? 58.265 -4.653 36.206 1.00 7.68 286 ILE A CA 1
ATOM 2198 C C . ILE A 1 286 ? 59.411 -5.520 35.720 1.00 7.65 286 ILE A C 1
ATOM 2199 O O . ILE A 1 286 ? 60.314 -5.899 36.498 1.00 9.10 286 ILE A O 1
ATOM 2204 N N . ALA A 1 287 ? 59.363 -5.825 34.429 1.00 6.11 287 ALA A N 1
ATOM 2205 C CA . ALA A 1 287 ? 60.436 -6.511 33.743 1.00 6.22 287 ALA A CA 1
ATOM 2206 C C . ALA A 1 287 ? 60.419 -6.069 32.306 1.00 7.01 287 ALA A C 1
ATOM 2207 O O . ALA A 1 287 ? 59.372 -5.694 31.778 1.00 7.35 287 ALA A O 1
ATOM 2209 N N . PHE A 1 288 ? 61.575 -6.124 31.666 1.00 4.67 288 PHE A N 1
ATOM 2210 C CA . PHE A 1 288 ? 61.664 -5.792 30.253 1.00 4.64 288 PHE A CA 1
ATOM 2211 C C . PHE A 1 288 ? 62.932 -6.364 29.631 1.00 5.39 288 PHE A C 1
ATOM 2212 O O . PHE A 1 288 ? 63.813 -6.864 30.325 1.00 6.27 288 PHE A O 1
ATOM 2220 N N . ASP A 1 289 ? 62.990 -6.316 28.304 1.00 5.54 289 ASP A N 1
ATOM 2221 C CA . ASP A 1 289 ? 64.130 -6.840 27.582 1.00 5.79 289 ASP A CA 1
ATOM 2222 C C . ASP A 1 289 ? 64.229 -6.137 26.244 1.00 7.32 289 ASP A C 1
ATOM 2223 O O . ASP A 1 289 ? 63.603 -5.089 26.030 1.00 7.77 289 ASP A O 1
ATOM 2228 N N . GLY A 1 290 ? 65.002 -6.728 25.350 1.00 5.93 290 GLY A N 1
ATOM 2229 C CA . GLY A 1 290 ? 65.164 -6.207 23.999 1.00 6.90 290 GLY A CA 1
ATOM 2230 C C . GLY A 1 290 ? 64.031 -6.446 23.019 1.00 8.21 290 GLY A C 1
ATOM 2231 O O . GLY A 1 290 ? 64.198 -6.191 21.847 1.00 8.30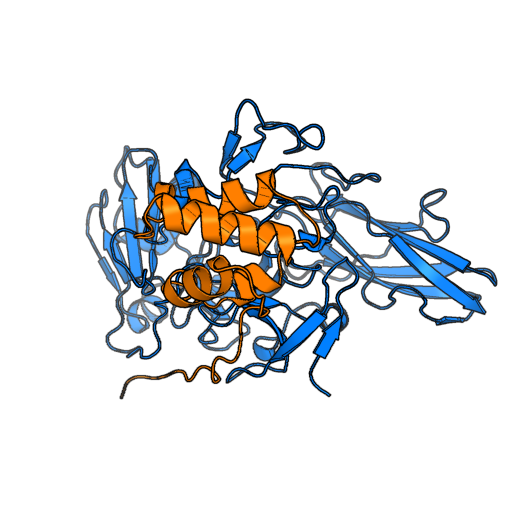 290 GLY A O 1
ATOM 2232 N N . GLY A 1 291 ? 62.892 -6.951 23.475 1.00 7.37 291 GLY A N 1
ATOM 2233 C CA . GLY A 1 291 ? 61.741 -7.113 22.626 1.00 8.93 291 GLY A CA 1
ATOM 2234 C C . GLY A 1 291 ? 61.421 -8.540 22.227 1.00 10.17 291 GLY A C 1
ATOM 2235 O O . GLY A 1 291 ? 60.603 -8.758 21.345 1.00 10.77 291 GLY A O 1
ATOM 2236 N N . TYR A 1 292 ? 62.028 -9.508 22.901 1.00 8.75 292 TYR A N 1
ATOM 2237 C CA . TYR A 1 292 ? 61.768 -10.919 22.615 1.00 11.08 292 TYR A CA 1
ATOM 2238 C C . TYR A 1 292 ? 60.535 -11.459 23.343 1.00 13.24 292 TYR A C 1
ATOM 2239 O O . TYR A 1 292 ? 59.946 -12.458 22.924 1.00 13.39 292 TYR A O 1
ATOM 2248 N N . GLY A 1 293 ? 60.144 -10.795 24.428 1.00 14.90 293 GLY A N 1
ATOM 2249 C CA . GLY A 1 293 ? 59.039 -11.222 25.246 1.00 13.01 293 GLY A CA 1
ATOM 2250 C C . GLY A 1 293 ? 59.523 -11.767 26.569 1.00 13.91 293 GLY A C 1
ATOM 2251 O O . GLY A 1 293 ? 60.386 -12.645 26.605 1.00 10.02 293 GLY A O 1
ATOM 2252 N N . ILE A 1 294 ? 58.960 -11.264 27.664 1.00 13.08 294 ILE A N 1
ATOM 2253 C CA . ILE A 1 294 ? 59.243 -11.836 28.977 1.00 11.77 294 ILE A CA 1
ATOM 2254 C C . ILE A 1 294 ? 58.447 -13.138 29.141 1.00 12.63 294 ILE A C 1
ATOM 2255 O O . ILE A 1 294 ? 57.221 -13.159 29.055 1.00 14.74 294 ILE A O 1
ATOM 2260 N N . THR A 1 295 ? 59.168 -14.227 29.357 1.00 9.83 295 THR A N 1
ATOM 2261 C CA . THR A 1 295 ? 58.566 -15.554 29.514 1.00 10.56 295 THR A CA 1
ATOM 2262 C C . THR A 1 295 ? 58.034 -15.759 30.903 1.00 11.53 295 THR A C 1
ATOM 2263 O O . THR A 1 295 ? 56.939 -16.315 31.087 1.00 10.50 295 THR A O 1
ATOM 2267 N N . GLN A 1 296 ? 58.831 -15.342 31.885 1.00 7.05 296 GLN A N 1
ATOM 2268 C CA . GLN A 1 296 ? 58.452 -15.484 33.275 1.00 9.27 296 GLN A CA 1
ATOM 2269 C C . GLN A 1 296 ? 59.284 -14.607 34.173 1.00 9.30 296 GLN A C 1
ATOM 2270 O O . GLN A 1 296 ? 60.367 -14.168 33.796 1.00 9.28 296 GLN A O 1
ATOM 2276 N N . VAL A 1 297 ? 58.739 -14.347 35.362 1.00 8.18 297 VAL A N 1
ATOM 2277 C CA . VAL A 1 297 ? 59.421 -13.641 36.432 1.00 7.00 297 VAL A CA 1
ATOM 2278 C C . VAL A 1 297 ? 59.282 -14.541 37.660 1.00 9.19 297 VAL A C 1
ATOM 2279 O O . VAL A 1 297 ? 58.184 -15.001 37.997 1.00 8.82 297 VAL A O 1
ATOM 2283 N N . SER A 1 298 ? 60.409 -14.819 38.286 1.00 7.34 298 SER A N 1
ATOM 2284 C CA . SER A 1 298 ? 60.442 -15.592 39.514 1.00 8.67 298 SER A CA 1
ATOM 2285 C C . SER A 1 298 ? 60.810 -14.676 40.654 1.00 9.09 298 SER A C 1
ATOM 2286 O O . SER A 1 298 ? 61.628 -13.773 40.494 1.00 8.26 298 SER A O 1
ATOM 2289 N N . VAL A 1 299 ? 60.243 -14.942 41.820 1.00 7.34 299 VAL A N 1
ATOM 2290 C CA . VAL A 1 299 ? 60.440 -14.081 42.972 1.00 8.43 299 VAL A CA 1
ATOM 2291 C C . VAL A 1 299 ? 60.868 -14.934 44.155 1.00 10.05 299 VAL A C 1
ATOM 2292 O O . VAL A 1 299 ? 60.353 -16.043 44.342 1.00 11.75 299 VAL A O 1
ATOM 2296 N N . SER A 1 300 ? 61.830 -14.425 44.918 1.00 9.63 300 SER A N 1
ATOM 2297 C CA . SER A 1 300 ? 62.349 -15.099 46.092 1.00 9.25 300 SER A CA 1
ATOM 2298 C C . SER A 1 300 ? 62.241 -14.193 47.301 1.00 12.44 300 SER A C 1
ATOM 2299 O O . SER A 1 300 ? 62.394 -12.975 47.192 1.00 10.45 300 SER A O 1
ATOM 2302 N N . ALA A 1 301 ? 61.989 -14.801 48.457 1.00 13.36 301 ALA A N 1
ATOM 2303 C CA . ALA A 1 301 ? 62.024 -14.085 49.724 1.00 13.10 301 ALA A CA 1
ATOM 2304 C C . ALA A 1 301 ? 63.115 -14.608 50.654 1.00 13.25 301 ALA A C 1
ATOM 2305 O O . ALA A 1 301 ? 63.168 -14.226 51.830 1.00 14.44 301 ALA A O 1
ATOM 2307 N N . ASP A 1 302 ? 63.997 -15.455 50.139 1.00 13.26 302 ASP A N 1
ATOM 2308 C CA . ASP A 1 302 ? 65.084 -16.011 50.944 1.00 15.84 302 ASP A CA 1
ATOM 2309 C C . ASP A 1 302 ? 66.443 -15.909 50.243 1.00 17.40 302 ASP A C 1
ATOM 2310 O O . ASP A 1 302 ? 67.255 -16.847 50.268 1.00 15.44 302 ASP A O 1
ATOM 2315 N N . ALA A 1 303 ? 66.694 -14.753 49.624 1.00 14.83 303 ALA A N 1
ATOM 2316 C CA . ALA A 1 303 ? 67.966 -14.474 48.959 1.00 15.98 303 ALA A CA 1
ATOM 2317 C C . ALA A 1 303 ? 68.304 -15.469 47.849 1.00 18.59 303 ALA A C 1
ATOM 2318 O O . ALA A 1 303 ? 69.470 -15.773 47.611 1.00 17.58 303 ALA A O 1
ATOM 2320 N N . GLY A 1 304 ? 67.293 -15.975 47.161 1.00 15.82 304 GLY A N 1
ATOM 2321 C CA . GLY A 1 304 ? 67.538 -16.828 46.002 1.00 15.02 304 GLY A CA 1
ATOM 2322 C C . GLY A 1 304 ? 67.656 -18.315 46.279 1.00 17.60 304 GLY A C 1
ATOM 2323 O O . GLY A 1 304 ? 67.935 -19.100 45.359 1.00 19.30 304 GLY A O 1
ATOM 2324 N N . LYS A 1 305 ? 67.445 -18.725 47.530 1.00 19.38 305 LYS A N 1
ATOM 2325 C CA . LYS A 1 305 ? 67.452 -20.155 47.854 1.00 21.26 305 LYS A CA 1
ATOM 2326 C C . LYS A 1 305 ? 66.270 -20.880 47.225 1.00 19.48 305 LYS A C 1
ATOM 2327 O O . LYS A 1 305 ? 66.432 -22.002 46.752 1.00 20.25 305 LYS A O 1
ATOM 2333 N N . SER A 1 306 ? 65.088 -20.255 47.230 1.00 17.45 306 SER A N 1
ATOM 2334 C CA . SER A 1 306 ? 63.903 -20.814 46.567 1.00 17.29 306 SER A CA 1
ATOM 2335 C C . SER A 1 306 ? 63.162 -19.710 45.814 1.00 15.94 306 SER A C 1
ATOM 2336 O O . SER A 1 306 ? 63.314 -18.527 46.122 1.00 13.20 306 SER A O 1
ATOM 2339 N N . TRP A 1 307 ? 62.378 -20.112 44.821 1.00 15.25 307 TRP A N 1
ATOM 2340 C CA . TRP A 1 307 ? 61.704 -19.173 43.926 1.00 13.60 307 TRP A CA 1
ATOM 2341 C C . TRP A 1 307 ? 60.234 -19.531 43.743 1.00 15.66 307 TRP A C 1
ATOM 2342 O O . TRP A 1 307 ? 59.857 -20.712 43.744 1.00 16.71 307 TRP A O 1
ATOM 2353 N N . THR A 1 308 ? 59.428 -18.490 43.561 1.00 14.82 308 THR A N 1
ATOM 2354 C CA . THR A 1 308 ? 57.986 -18.577 43.328 1.00 16.26 308 THR A CA 1
ATOM 2355 C C . THR A 1 308 ? 57.711 -17.909 41.984 1.00 15.16 308 THR A C 1
ATOM 2356 O O . THR A 1 308 ? 58.278 -16.856 41.704 1.00 12.28 308 THR A O 1
ATOM 2360 N N . ASN A 1 309 ? 56.827 -18.496 41.185 1.00 14.30 309 ASN A N 1
ATOM 2361 C CA . ASN A 1 309 ? 56.448 -17.915 39.902 1.00 12.64 309 ASN A CA 1
ATOM 2362 C C . ASN A 1 309 ? 55.507 -16.743 40.078 1.00 11.60 309 ASN A C 1
ATOM 2363 O O . ASN A 1 309 ? 54.442 -16.887 40.671 1.00 13.45 309 ASN A O 1
ATOM 2368 N N . ALA A 1 310 ? 55.884 -15.590 39.536 1.00 10.80 310 ALA A N 1
ATOM 2369 C CA . ALA A 1 310 ? 54.986 -14.443 39.491 1.00 10.24 310 ALA A CA 1
ATOM 2370 C C . ALA A 1 310 ? 53.950 -14.577 38.365 1.00 10.60 310 ALA A C 1
ATOM 2371 O O . ALA A 1 310 ? 54.160 -15.280 37.353 1.00 13.06 310 ALA A O 1
ATOM 2373 N N . THR A 1 311 ? 52.817 -13.921 38.550 1.00 8.91 311 THR A N 1
ATOM 2374 C CA . THR A 1 311 ? 51.809 -13.822 37.510 1.00 10.15 311 THR A CA 1
ATOM 2375 C C . THR A 1 311 ? 52.093 -12.565 36.721 1.00 9.67 311 THR A C 1
ATOM 2376 O O . THR A 1 311 ? 52.146 -11.468 37.294 1.00 9.26 311 THR A O 1
ATOM 2380 N N . LEU A 1 312 ? 52.275 -12.711 35.411 1.00 8.21 312 LEU A N 1
ATOM 2381 C CA . LEU A 1 312 ? 52.535 -11.547 34.564 1.00 9.33 312 LEU A CA 1
ATOM 2382 C C . LEU A 1 312 ? 51.225 -10.808 34.275 1.00 8.50 312 LEU A C 1
ATOM 2383 O O . LEU A 1 312 ? 50.180 -11.437 34.020 1.00 8.17 312 LEU A O 1
ATOM 2388 N N . ASP A 1 313 ? 51.283 -9.485 34.303 1.00 6.87 313 ASP A N 1
ATOM 2389 C CA . ASP A 1 313 ? 50.140 -8.643 33.970 1.00 9.17 313 ASP A CA 1
ATOM 2390 C C . ASP A 1 313 ? 49.898 -8.728 32.473 1.00 9.78 313 ASP A C 1
ATOM 2391 O O . ASP A 1 313 ? 50.810 -9.098 31.721 1.00 10.77 313 ASP A O 1
ATOM 2396 N N . PRO A 1 314 ? 48.687 -8.372 32.024 1.00 9.21 314 PRO A N 1
ATOM 2397 C CA . PRO A 1 314 ? 48.436 -8.249 30.582 1.00 8.78 314 PRO A CA 1
ATOM 2398 C C . PRO A 1 314 ? 49.451 -7.314 29.928 1.00 9.55 314 PRO A C 1
ATOM 2399 O O . PRO A 1 314 ? 49.800 -6.273 30.507 1.00 9.71 314 PRO A O 1
ATOM 2403 N N . GLY A 1 315 ? 49.950 -7.696 28.759 1.00 10.82 315 GLY A N 1
ATOM 2404 C CA . GLY A 1 315 ? 51.038 -6.955 28.119 1.00 10.84 315 GLY A CA 1
ATOM 2405 C C . GLY A 1 315 ? 50.556 -5.729 27.363 1.00 12.98 315 GLY A C 1
ATOM 2406 O O . GLY A 1 315 ? 49.408 -5.662 26.955 1.00 12.95 315 GLY A O 1
ATOM 2407 N N . LEU A 1 316 ? 51.445 -4.760 27.175 1.00 8.21 316 LEU A N 1
ATOM 2408 C CA . LEU A 1 316 ? 51.184 -3.606 26.336 1.00 9.16 316 LEU A CA 1
ATOM 2409 C C . LEU A 1 316 ? 51.990 -3.641 25.046 1.00 10.63 316 LEU A C 1
ATOM 2410 O O . LEU A 1 316 ? 51.932 -2.693 24.270 1.00 13.01 316 LEU A O 1
ATOM 2415 N N . GLY A 1 317 ? 52.727 -4.727 24.828 1.00 10.00 317 GLY A N 1
ATOM 2416 C CA . GLY A 1 317 ? 53.613 -4.856 23.688 1.00 11.76 317 GLY A CA 1
ATOM 2417 C C . GLY A 1 317 ? 54.970 -5.347 24.123 1.00 10.87 317 GLY A C 1
ATOM 2418 O O . GLY A 1 317 ? 55.385 -5.122 25.257 1.00 9.79 317 GLY A O 1
ATOM 2419 N N . LYS A 1 318 ? 55.676 -6.006 23.210 1.00 9.03 318 LYS A N 1
ATOM 2420 C CA A LYS A 1 318 ? 56.931 -6.676 23.540 0.50 9.30 318 LYS A CA 1
ATOM 2421 C CA B LYS A 1 318 ? 56.935 -6.677 23.541 0.50 9.33 318 LYS A CA 1
ATOM 2422 C C . LYS A 1 318 ? 58.050 -5.728 23.981 1.00 7.55 318 LYS A C 1
ATOM 2423 O O . LYS A 1 318 ? 59.005 -6.163 24.631 1.00 9.29 318 LYS A O 1
ATOM 2434 N N . TYR A 1 319 ? 57.928 -4.440 23.644 1.00 6.88 319 TYR A N 1
ATOM 2435 C CA . TYR A 1 319 ? 58.951 -3.445 24.018 1.00 6.99 319 TYR A CA 1
ATOM 2436 C C . TYR A 1 319 ? 58.642 -2.660 25.289 1.00 7.20 319 TYR A C 1
ATOM 2437 O O . TYR A 1 319 ? 59.459 -1.872 25.756 1.00 7.59 319 TYR A O 1
ATOM 2446 N N . SER A 1 320 ? 57.471 -2.906 25.854 1.00 6.06 320 SER A N 1
ATOM 2447 C CA . SER A 1 320 ? 57.009 -2.213 27.045 1.00 5.32 320 SER A CA 1
ATOM 2448 C C . SER A 1 320 ? 57.592 -2.848 28.286 1.00 4.80 320 SER A C 1
ATOM 2449 O O . SER A 1 320 ? 58.010 -4.005 28.251 1.00 6.01 320 SER A O 1
ATOM 2452 N N . PHE A 1 321 ? 57.543 -2.124 29.403 1.00 5.25 321 PHE A N 1
ATOM 2453 C CA . PHE A 1 321 ? 57.595 -2.764 30.710 1.00 4.34 321 PHE A CA 1
ATOM 2454 C C . PHE A 1 321 ? 56.496 -3.822 30.747 1.00 7.11 321 PHE A C 1
ATOM 2455 O O . PHE A 1 321 ? 55.378 -3.577 30.310 1.00 7.85 321 PHE A O 1
ATOM 2463 N N . ARG A 1 322 ? 56.826 -4.974 31.303 1.00 5.47 322 ARG A N 1
ATOM 2464 C CA . ARG A 1 322 ? 55.863 -6.018 31.609 1.00 7.35 322 ARG A CA 1
ATOM 2465 C C . ARG A 1 322 ? 55.633 -6.009 33.111 1.00 8.19 322 ARG A C 1
ATOM 2466 O O . ARG A 1 322 ? 56.579 -6.156 33.885 1.00 9.05 322 ARG A O 1
ATOM 2474 N N . GLY A 1 323 ? 54.396 -5.776 33.528 1.00 5.94 323 GLY A N 1
ATOM 2475 C CA . GLY A 1 323 ? 54.061 -5.817 34.946 1.00 7.62 323 GLY A CA 1
ATOM 2476 C C . GLY A 1 323 ? 54.000 -7.252 35.442 1.00 6.88 323 GLY A C 1
ATOM 2477 O O . GLY A 1 323 ? 53.747 -8.186 34.672 1.00 9.51 323 GLY A O 1
ATOM 2478 N N . TRP A 1 324 ? 54.243 -7.431 36.725 1.00 6.26 324 TRP A N 1
ATOM 2479 C CA . TRP A 1 324 ? 54.092 -8.717 37.376 1.00 5.28 324 TRP A CA 1
ATOM 2480 C C . TRP A 1 324 ? 53.645 -8.529 38.815 1.00 7.36 324 TRP A C 1
ATOM 2481 O O . TRP A 1 324 ? 53.874 -7.483 39.414 1.00 8.71 324 TRP A O 1
ATOM 2492 N N . LYS A 1 325 ? 53.040 -9.581 39.353 1.00 8.21 325 LYS A N 1
ATOM 2493 C CA . LYS A 1 325 ? 52.576 -9.640 40.740 1.00 8.93 325 LYS A CA 1
ATOM 2494 C C . LYS A 1 325 ? 52.855 -11.018 41.304 1.00 8.15 325 LYS A C 1
ATOM 2495 O O . LYS A 1 325 ? 52.776 -12.026 40.591 1.00 9.82 325 LYS A O 1
ATOM 2501 N N . ALA A 1 326 ? 53.179 -11.065 42.592 1.00 8.60 326 ALA A N 1
ATOM 2502 C CA . ALA A 1 326 ? 53.364 -12.332 43.294 1.00 7.96 326 ALA A CA 1
ATOM 2503 C C . ALA A 1 326 ? 52.977 -12.109 44.740 1.00 12.86 326 ALA A C 1
ATOM 2504 O O . ALA A 1 326 ? 53.232 -11.044 45.291 1.00 14.67 326 ALA A O 1
ATOM 2506 N N . VAL A 1 327 ? 52.354 -13.110 45.353 1.00 12.72 327 VAL A N 1
ATOM 2507 C CA . VAL A 1 327 ? 52.045 -13.057 46.763 1.00 13.21 327 VAL A CA 1
ATOM 2508 C C . VAL A 1 327 ? 52.857 -14.160 47.451 1.00 15.61 327 VAL A C 1
ATOM 2509 O O . VAL A 1 327 ? 52.688 -15.338 47.135 1.00 17.18 327 VAL A O 1
ATOM 2513 N N . LEU A 1 328 ? 53.769 -13.770 48.339 1.00 11.30 328 LEU A N 1
ATOM 2514 C CA . LEU A 1 328 ? 54.687 -14.714 48.980 1.00 15.25 328 LEU A CA 1
ATOM 2515 C C . LEU A 1 328 ? 54.397 -14.795 50.466 1.00 15.27 328 LEU A C 1
ATOM 2516 O O . LEU A 1 328 ? 54.100 -13.777 51.088 1.00 14.43 328 LEU A O 1
ATOM 2521 N N . PRO A 1 329 ? 54.500 -16.008 51.038 1.00 15.68 329 PRO A N 1
ATOM 2522 C CA . PRO A 1 329 ? 54.391 -16.116 52.488 1.00 17.45 329 PRO A CA 1
ATOM 2523 C C . PRO A 1 329 ? 55.718 -15.723 53.135 1.00 15.20 329 PRO A C 1
ATOM 2524 O O . PRO A 1 329 ? 56.742 -16.329 52.849 1.00 20.04 329 PRO A O 1
ATOM 2528 N N . LEU A 1 330 ? 55.690 -14.692 53.976 1.00 14.78 330 LEU A N 1
ATOM 2529 C CA . LEU A 1 330 ? 56.872 -14.237 54.687 1.00 15.11 330 LEU A CA 1
ATOM 2530 C C . LEU A 1 330 ? 56.663 -14.465 56.176 1.00 15.80 330 LEU A C 1
ATOM 2531 O O . LEU A 1 330 ? 55.700 -13.976 56.740 1.00 18.23 330 LEU A O 1
ATOM 2536 N N . THR A 1 331 ? 57.564 -15.222 56.791 1.00 15.87 331 THR A N 1
ATOM 2537 C CA . THR A 1 331 ? 57.592 -15.373 58.239 1.00 19.36 331 THR A CA 1
ATOM 2538 C C . THR A 1 331 ? 58.115 -14.108 58.907 1.00 20.18 331 THR A C 1
ATOM 2539 O O . THR A 1 331 ? 58.770 -13.283 58.273 1.00 18.48 331 THR A O 1
ATOM 2543 N N . LYS A 1 332 ? 57.821 -13.932 60.187 1.00 18.37 332 LYS A N 1
ATOM 2544 C CA . LYS A 1 332 ? 58.389 -12.802 60.929 1.00 19.71 332 LYS A CA 1
ATOM 2545 C C . LYS A 1 332 ? 59.912 -12.818 60.838 1.00 20.14 332 LYS A C 1
ATOM 2546 O O . LYS A 1 332 ? 60.534 -13.884 60.899 1.00 17.52 332 LYS A O 1
ATOM 2552 N N . GLY A 1 333 ? 60.495 -11.633 60.655 1.00 19.24 333 GLY A N 1
ATOM 2553 C CA . GLY A 1 333 ? 61.938 -11.476 60.524 1.00 21.27 333 GLY A CA 1
ATOM 2554 C C . GLY A 1 333 ? 62.322 -10.782 59.225 1.00 18.99 333 GLY A C 1
ATOM 2555 O O . GLY A 1 333 ? 61.463 -10.369 58.450 1.00 17.54 333 GLY A O 1
ATOM 2556 N N . ASP A 1 334 ? 63.621 -10.658 59.005 1.00 20.00 334 ASP A N 1
ATOM 2557 C CA . ASP A 1 334 ? 64.148 -10.007 57.811 1.00 19.46 334 ASP A CA 1
ATOM 2558 C C . ASP A 1 334 ? 64.181 -10.996 56.651 1.00 18.75 334 ASP A C 1
ATOM 2559 O O . ASP A 1 334 ? 64.398 -12.201 56.841 1.00 16.03 334 ASP A O 1
ATOM 2564 N N . HIS A 1 335 ? 63.936 -10.478 55.447 1.00 16.66 335 HIS A N 1
ATOM 2565 C CA . HIS A 1 335 ? 63.946 -11.277 54.238 1.00 14.53 335 HIS A CA 1
ATOM 2566 C C . HIS A 1 335 ? 64.599 -10.499 53.130 1.00 12.03 335 HIS A C 1
ATOM 2567 O O . HIS A 1 335 ? 64.325 -9.317 52.970 1.00 13.70 335 HIS A O 1
ATOM 2574 N N . VAL A 1 336 ? 65.407 -11.186 52.338 1.00 11.98 336 VAL A N 1
ATOM 2575 C CA . VAL A 1 336 ? 66.015 -10.592 51.169 1.00 10.75 336 VAL A CA 1
ATOM 2576 C C . VAL A 1 336 ? 65.196 -11.025 49.977 1.00 11.86 336 VAL A C 1
ATOM 2577 O O . VAL A 1 336 ? 65.199 -12.194 49.596 1.00 11.41 336 VAL A O 1
ATOM 2581 N N . LEU A 1 337 ? 64.473 -10.065 49.414 1.00 10.15 337 LEU A N 1
ATOM 2582 C CA . LEU A 1 337 ? 63.622 -10.315 48.276 1.00 10.30 337 LEU A CA 1
ATOM 2583 C C . LEU A 1 337 ? 64.425 -10.128 47.005 1.00 9.81 337 LEU A C 1
ATOM 2584 O O . LEU A 1 337 ? 65.271 -9.232 46.921 1.00 10.61 337 LEU A O 1
ATOM 2589 N N . MET A 1 338 ? 64.157 -10.981 46.020 1.00 8.50 338 MET A N 1
ATOM 2590 C CA . MET A 1 338 ? 64.781 -10.847 44.702 1.00 10.74 338 MET A CA 1
ATOM 2591 C C . MET A 1 338 ? 63.746 -11.163 43.650 1.00 9.58 338 MET A C 1
ATOM 2592 O O . MET A 1 338 ? 62.783 -11.898 43.916 1.00 9.70 338 MET A O 1
ATOM 2597 N N . CYS A 1 339 ? 63.914 -10.566 42.474 1.00 8.70 339 CYS A N 1
ATOM 2598 C CA . CYS A 1 339 ? 63.155 -10.967 41.295 1.00 7.59 339 CYS A CA 1
ATOM 2599 C C . CYS A 1 339 ? 64.125 -11.197 40.146 1.00 8.61 339 CYS A C 1
ATOM 2600 O O . CYS A 1 339 ? 65.190 -10.554 40.041 1.00 8.72 339 CYS A O 1
ATOM 2603 N N . ARG A 1 340 ? 63.760 -12.149 39.299 1.00 8.14 340 ARG A N 1
ATOM 2604 C CA . ARG A 1 340 ? 64.622 -12.581 38.214 1.00 7.23 340 ARG A CA 1
ATOM 2605 C C . ARG A 1 340 ? 63.770 -12.996 37.033 1.00 8.86 340 ARG A C 1
ATOM 2606 O O . ARG A 1 340 ? 62.959 -13.929 37.139 1.00 8.41 340 ARG A O 1
ATOM 2614 N N . ALA A 1 341 ? 63.982 -12.309 35.916 1.00 5.74 341 ALA A N 1
ATOM 2615 C CA . ALA A 1 341 ? 63.234 -12.540 34.689 1.00 5.81 341 ALA A CA 1
ATOM 2616 C C . ALA A 1 341 ? 64.037 -13.325 33.664 1.00 4.46 341 ALA A C 1
ATOM 2617 O O . ALA A 1 341 ? 65.281 -13.290 33.649 1.00 8.14 341 ALA A O 1
ATOM 2619 N N . THR A 1 342 ? 63.310 -14.009 32.793 1.00 7.35 342 THR A N 1
ATOM 2620 C CA . THR A 1 342 ? 63.878 -14.608 31.587 1.00 7.87 342 THR A CA 1
ATOM 2621 C C . THR A 1 342 ? 63.010 -14.264 30.383 1.00 9.21 342 THR A C 1
ATOM 2622 O O . THR A 1 342 ? 61.812 -14.040 30.518 1.00 9.48 342 THR A O 1
ATOM 2626 N N . ASN A 1 343 ? 63.626 -14.226 29.202 1.00 9.21 343 ASN A N 1
ATOM 2627 C CA . ASN A 1 343 ? 62.881 -13.930 27.995 1.00 9.19 343 ASN A CA 1
ATOM 2628 C C . ASN A 1 343 ? 62.767 -15.132 27.068 1.00 10.23 343 ASN A C 1
ATOM 2629 O O . ASN A 1 343 ? 63.274 -16.237 27.378 1.00 9.53 343 ASN A O 1
ATOM 2634 N N . ALA A 1 344 ? 62.081 -14.915 25.945 1.00 9.06 344 ALA A N 1
ATOM 2635 C CA . ALA A 1 344 ? 61.695 -15.999 25.038 1.00 10.52 344 ALA A CA 1
ATOM 2636 C C . ALA A 1 344 ? 62.863 -16.612 24.271 1.00 9.96 344 ALA A C 1
ATOM 2637 O O . ALA A 1 344 ? 62.689 -17.628 23.594 1.00 11.94 344 ALA A O 1
ATOM 2639 N N . ARG A 1 345 ? 64.049 -16.018 24.352 1.00 9.03 345 ARG A N 1
ATOM 2640 C CA . ARG A 1 345 ? 65.230 -16.692 23.807 1.00 11.29 345 ARG A CA 1
ATOM 2641 C C . ARG A 1 345 ? 66.240 -17.105 24.859 1.00 11.72 345 ARG A C 1
ATOM 2642 O O . ARG A 1 345 ? 67.397 -17.366 24.541 1.00 13.43 345 ARG A O 1
ATOM 2650 N N . GLY A 1 346 ? 65.792 -17.188 26.109 1.00 9.52 346 GLY A N 1
ATOM 2651 C CA . GLY A 1 346 ? 66.605 -17.744 27.163 1.00 10.83 346 GLY A CA 1
ATOM 2652 C C . GLY A 1 346 ? 67.569 -16.765 27.802 1.00 12.27 346 GLY A C 1
ATOM 2653 O O . GLY A 1 346 ? 68.395 -17.176 28.616 1.00 11.78 346 GLY A O 1
ATOM 2654 N N . GLU A 1 347 ? 67.472 -15.477 27.474 1.00 8.53 347 GLU A N 1
ATOM 2655 C CA . GLU A 1 347 ? 68.307 -14.494 28.175 1.00 10.18 347 GLU A CA 1
ATOM 2656 C C . GLU A 1 347 ? 67.795 -14.351 29.605 1.00 9.41 347 GLU A C 1
ATOM 2657 O O . GLU A 1 347 ? 66.595 -14.438 29.859 1.00 8.51 347 GLU A O 1
ATOM 2663 N N . THR A 1 348 ? 68.701 -14.133 30.552 1.00 9.51 348 THR A N 1
ATOM 2664 C CA . THR A 1 348 ? 68.271 -13.938 31.935 1.00 10.97 348 THR A CA 1
ATOM 2665 C C . THR A 1 348 ? 69.185 -12.945 32.629 1.00 11.09 348 THR A C 1
ATOM 2666 O O . THR A 1 348 ? 69.918 -12.194 31.967 1.00 13.49 348 THR A O 1
ATOM 2670 N N . GLN A 1 349 ? 69.061 -12.894 33.943 1.00 7.67 349 GLN A N 1
ATOM 2671 C CA . GLN A 1 349 ? 69.811 -11.969 34.766 1.00 7.68 349 GLN A CA 1
ATOM 2672 C C . GLN A 1 349 ? 70.807 -12.749 35.614 1.00 10.10 349 GLN A C 1
ATOM 2673 O O . GLN A 1 349 ? 70.436 -13.770 36.209 1.00 9.38 349 GLN A O 1
ATOM 2679 N N . PRO A 1 350 ? 72.060 -12.255 35.715 1.00 8.94 350 PRO A N 1
ATOM 2680 C CA . PRO A 1 350 ? 73.024 -12.907 36.605 1.00 8.42 350 PRO A CA 1
ATOM 2681 C C . PRO A 1 350 ? 72.751 -12.654 38.090 1.00 9.44 350 PRO A C 1
ATOM 2682 O O . PRO A 1 350 ? 72.294 -11.571 38.464 1.00 8.47 350 PRO A O 1
ATOM 2686 N N . MET A 1 351 ? 73.052 -13.641 38.943 1.00 9.34 351 MET A N 1
ATOM 2687 C CA . MET A 1 351 ? 72.923 -13.473 40.398 1.00 10.87 351 MET A CA 1
ATOM 2688 C C . MET A 1 351 ? 74.002 -12.551 40.969 1.00 11.81 351 MET A C 1
ATOM 2689 O O . MET A 1 351 ? 73.763 -11.821 41.950 1.00 12.25 351 MET A O 1
ATOM 2694 N N . GLN A 1 352 ? 75.180 -12.585 40.356 1.00 12.75 352 GLN A N 1
ATOM 2695 C CA . GLN A 1 352 ? 76.308 -11.721 40.722 1.00 16.67 352 GLN A CA 1
ATOM 2696 C C . GLN A 1 352 ? 76.582 -10.714 39.608 1.00 13.21 352 GLN A C 1
ATOM 2697 O O . GLN A 1 352 ? 76.651 -11.079 38.427 1.00 12.45 352 GLN A O 1
ATOM 2703 N N . ALA A 1 353 ? 76.776 -9.461 40.007 1.00 14.66 353 ALA A N 1
ATOM 2704 C CA . ALA A 1 353 ? 76.989 -8.365 39.088 1.00 14.65 353 ALA A CA 1
ATOM 2705 C C . ALA A 1 353 ? 78.268 -8.564 38.302 1.00 17.22 353 ALA A C 1
ATOM 2706 O O . ALA A 1 353 ? 79.265 -9.055 38.827 1.00 16.92 353 ALA A O 1
ATOM 2708 N N . THR A 1 354 ? 78.219 -8.187 37.039 1.00 16.30 354 THR A N 1
ATOM 2709 C CA . THR A 1 354 ? 79.395 -8.160 36.200 1.00 14.27 354 THR A CA 1
ATOM 2710 C C . THR A 1 354 ? 79.875 -6.717 36.062 1.00 14.63 354 THR A C 1
ATOM 2711 O O . THR A 1 354 ? 79.344 -5.810 36.692 1.00 12.85 354 THR A O 1
ATOM 2715 N N . TRP A 1 355 ? 80.908 -6.523 35.257 1.00 12.48 355 TRP A N 1
ATOM 2716 C CA . TRP A 1 355 ? 81.590 -5.241 35.200 1.00 10.56 355 TRP A CA 1
ATOM 2717 C C . TRP A 1 355 ? 82.063 -4.965 33.791 1.00 11.34 355 TRP A C 1
ATOM 2718 O O . TRP A 1 355 ? 82.412 -5.880 33.059 1.00 8.77 355 TRP A O 1
ATOM 2729 N N . ASN A 1 356 ? 82.048 -3.698 33.406 1.00 10.04 356 ASN A N 1
ATOM 2730 C CA . ASN A 1 356 ? 82.770 -3.262 32.216 1.00 8.26 356 ASN A CA 1
ATOM 2731 C C . ASN A 1 356 ? 83.218 -1.828 32.454 1.00 10.25 356 ASN A C 1
ATOM 2732 O O . ASN A 1 356 ? 82.640 -1.142 33.310 1.00 8.70 356 ASN A O 1
ATOM 2737 N N . PRO A 1 357 ? 84.279 -1.384 31.759 1.00 11.98 357 PRO A N 1
ATOM 2738 C CA . PRO A 1 357 ? 84.870 -0.079 32.098 1.00 12.12 357 PRO A CA 1
ATOM 2739 C C . PRO A 1 357 ? 83.929 1.125 32.042 1.00 9.23 357 PRO A C 1
ATOM 2740 O O . PRO A 1 357 ? 84.099 2.075 32.840 1.00 10.03 357 PRO A O 1
ATOM 2744 N N . ALA A 1 358 ? 82.959 1.091 31.129 1.00 8.93 358 ALA A N 1
ATOM 2745 C CA . ALA A 1 358 ? 81.994 2.186 30.983 1.00 10.26 358 ALA A CA 1
ATOM 2746 C C . ALA A 1 358 ? 80.824 2.097 31.948 1.00 9.78 358 ALA A C 1
ATOM 2747 O O . ALA A 1 358 ? 80.062 3.057 32.054 1.00 9.95 358 ALA A O 1
ATOM 2749 N N . GLY A 1 359 ? 80.656 0.957 32.618 1.00 9.57 359 GLY A N 1
ATOM 2750 C CA . GLY A 1 359 ? 79.502 0.735 33.494 1.00 9.73 359 GLY A CA 1
ATOM 2751 C C . GLY A 1 359 ? 78.163 0.731 32.767 1.00 10.01 359 GLY A C 1
ATOM 2752 O O . GLY A 1 359 ? 77.167 1.276 33.266 1.00 10.01 359 GLY A O 1
ATOM 2753 N N . TYR A 1 360 ? 78.160 0.143 31.571 1.00 8.45 360 TYR A N 1
ATOM 2754 C CA . TYR A 1 360 ? 76.950 -0.031 30.776 1.00 5.93 360 TYR A CA 1
ATOM 2755 C C . TYR A 1 360 ? 76.274 -1.367 31.086 1.00 9.59 360 TYR A C 1
ATOM 2756 O O . TYR A 1 360 ? 76.911 -2.308 31.589 1.00 8.16 360 TYR A O 1
ATOM 2765 N N . MET A 1 361 ? 74.987 -1.442 30.752 1.00 6.52 361 MET A N 1
ATOM 2766 C CA . MET A 1 361 ? 74.234 -2.699 30.662 1.00 5.73 361 MET A CA 1
ATOM 2767 C C . MET A 1 361 ? 74.030 -3.472 31.969 1.00 7.15 361 MET A C 1
ATOM 2768 O O . MET A 1 361 ? 73.793 -4.678 31.938 1.00 12.57 361 MET A O 1
ATOM 2773 N N . ARG A 1 362 ? 74.069 -2.800 33.111 1.00 6.57 362 ARG A N 1
ATOM 2774 C CA . ARG A 1 362 ? 73.849 -3.520 34.367 1.00 7.29 362 ARG A CA 1
ATOM 2775 C C . ARG A 1 362 ? 72.499 -4.221 34.332 1.00 7.32 362 ARG A C 1
ATOM 2776 O O . ARG A 1 362 ? 71.497 -3.634 33.925 1.00 8.42 362 ARG A O 1
ATOM 2784 N N . ASN A 1 363 ? 72.471 -5.489 34.748 1.00 6.60 363 ASN A N 1
ATOM 2785 C CA . ASN A 1 363 ? 71.196 -6.214 34.842 1.00 5.67 363 ASN A CA 1
ATOM 2786 C C . ASN A 1 363 ? 71.177 -7.309 35.903 1.00 8.57 363 ASN A C 1
ATOM 2787 O O . ASN A 1 363 ? 70.389 -8.243 35.811 1.00 9.46 363 ASN A O 1
ATOM 2792 N N . VAL A 1 364 ? 72.026 -7.171 36.918 1.00 8.31 364 VAL A N 1
ATOM 2793 C CA . VAL A 1 364 ? 72.070 -8.128 38.023 1.00 6.66 364 VAL A CA 1
ATOM 2794 C C . VAL A 1 364 ? 70.687 -8.298 38.677 1.00 7.52 364 VAL A C 1
ATOM 2795 O O . VAL A 1 364 ? 69.863 -7.378 38.706 1.00 6.94 364 VAL A O 1
ATOM 2799 N N . VAL A 1 365 ? 70.452 -9.485 39.224 1.00 8.28 365 VAL A N 1
ATOM 2800 C CA . VAL A 1 365 ? 69.295 -9.715 40.053 1.00 7.21 365 VAL A CA 1
ATOM 2801 C C . VAL A 1 365 ? 69.310 -8.712 41.213 1.00 8.05 365 VAL A C 1
ATOM 2802 O O . VAL A 1 365 ? 70.281 -8.587 41.974 1.00 8.65 365 VAL A O 1
ATOM 2806 N N . GLU A 1 366 ? 68.217 -7.971 41.312 1.00 6.13 366 GLU A N 1
ATOM 2807 C CA . GLU A 1 366 ? 68.045 -6.958 42.337 1.00 8.72 366 GLU A CA 1
ATOM 2808 C C . GLU A 1 366 ? 67.596 -7.594 43.633 1.00 10.12 366 GLU A C 1
ATOM 2809 O O . GLU A 1 366 ? 66.664 -8.395 43.639 1.00 10.56 366 GLU A O 1
ATOM 2815 N N . ALA A 1 367 ? 68.252 -7.211 44.725 1.00 8.98 367 ALA A N 1
ATOM 2816 C CA . ALA A 1 367 ? 67.911 -7.684 46.072 1.00 8.25 367 ALA A CA 1
ATOM 2817 C C . ALA A 1 367 ? 67.404 -6.527 46.916 1.00 12.74 367 ALA A C 1
ATOM 2818 O O . ALA A 1 367 ? 67.944 -5.412 46.839 1.00 15.16 367 ALA A O 1
ATOM 2820 N N . THR A 1 368 ? 66.353 -6.778 47.699 1.00 11.47 368 THR A N 1
ATOM 2821 C CA . THR A 1 368 ? 65.736 -5.771 48.550 1.00 10.24 368 THR A CA 1
ATOM 2822 C C . THR A 1 368 ? 65.440 -6.416 49.892 1.00 15.85 368 THR A C 1
ATOM 2823 O O . THR A 1 368 ? 64.662 -7.353 49.955 1.00 12.58 368 THR A O 1
ATOM 2827 N N . ARG A 1 369 ? 66.090 -5.935 50.948 1.00 14.31 369 ARG A N 1
ATOM 2828 C CA . ARG A 1 369 ? 65.830 -6.456 52.296 1.00 16.19 369 ARG A CA 1
ATOM 2829 C C . ARG A 1 369 ? 64.589 -5.783 52.875 1.00 16.10 369 ARG A C 1
ATOM 2830 O O . ARG A 1 369 ? 64.469 -4.545 52.833 1.00 15.86 369 ARG A O 1
ATOM 2838 N N . VAL A 1 370 ? 63.661 -6.589 53.409 1.00 13.24 370 VAL A N 1
ATOM 2839 C CA . VAL A 1 370 ? 62.461 -6.068 54.062 1.00 13.59 370 VAL A CA 1
ATOM 2840 C C . VAL A 1 370 ? 62.340 -6.670 55.463 1.00 16.13 370 VAL A C 1
ATOM 2841 O O . VAL A 1 370 ? 62.973 -7.684 55.769 1.00 15.60 370 VAL A O 1
ATOM 2845 N N . ILE A 1 371 ? 61.521 -6.034 56.290 1.00 15.38 371 ILE A N 1
ATOM 2846 C CA . ILE A 1 371 ? 61.277 -6.481 57.658 1.00 17.88 371 ILE A CA 1
ATOM 2847 C C . ILE A 1 371 ? 59.825 -6.921 57.755 1.00 15.62 371 ILE A C 1
ATOM 2848 O O . ILE A 1 371 ? 58.912 -6.117 57.554 1.00 17.55 371 ILE A O 1
ATOM 2853 N N . ALA A 1 372 ? 59.613 -8.206 58.028 1.00 17.13 372 ALA A N 1
ATOM 2854 C CA . ALA A 1 372 ? 58.275 -8.740 58.198 1.00 15.87 372 ALA A CA 1
ATOM 2855 C C . ALA A 1 372 ? 57.987 -8.838 59.686 1.00 17.45 372 ALA A C 1
ATOM 2856 O O . ALA A 1 372 ? 58.789 -9.402 60.430 1.00 17.27 372 ALA A O 1
ATOM 2858 N N . ALA A 1 373 ? 56.857 -8.278 60.095 1.00 20.81 373 ALA A N 1
ATOM 2859 C CA . ALA A 1 373 ? 56.431 -8.280 61.500 1.00 24.47 373 ALA A CA 1
ATOM 2860 C C . ALA A 1 373 ? 54.970 -8.697 61.636 1.00 29.66 373 ALA A C 1
ATOM 2861 O O . ALA A 1 373 ? 54.159 -8.557 60.716 1.00 31.41 373 ALA A O 1
ATOM 2864 N N . ALA B 2 1 ? 54.384 32.653 16.489 1.00 22.78 501 ALA B N 1
ATOM 2865 C CA . ALA B 2 1 ? 55.732 32.752 17.119 1.00 18.26 501 ALA B CA 1
ATOM 2866 C C . ALA B 2 1 ? 56.330 31.360 17.370 1.00 17.07 501 ALA B C 1
ATOM 2867 O O . ALA B 2 1 ? 55.601 30.365 17.425 1.00 16.97 501 ALA B O 1
ATOM 2869 N N . PRO B 2 2 ? 57.655 31.280 17.564 1.00 15.50 502 PRO B N 1
ATOM 2870 C CA . PRO B 2 2 ? 58.192 29.969 17.964 1.00 13.68 502 PRO B CA 1
ATOM 2871 C C . PRO B 2 2 ? 57.827 29.625 19.394 1.00 13.41 502 PRO B C 1
ATOM 2872 O O . PRO B 2 2 ? 57.347 30.480 20.153 1.00 11.90 502 PRO B O 1
ATOM 2876 N N . LEU B 2 3 ? 58.040 28.375 19.761 1.00 11.15 503 LEU B N 1
ATOM 2877 C CA . LEU B 2 3 ? 57.931 27.955 21.144 1.00 10.77 503 LEU B CA 1
ATOM 2878 C C . LEU B 2 3 ? 59.315 28.070 21.770 1.00 11.30 503 LEU B C 1
ATOM 2879 O O . LEU B 2 3 ? 60.326 27.959 21.074 1.00 11.74 503 LEU B O 1
ATOM 2884 N N . THR B 2 4 ? 59.345 28.296 23.079 1.00 11.12 504 THR B N 1
ATOM 2885 C CA . THR B 2 4 ? 60.597 28.431 23.811 1.00 10.80 504 THR B CA 1
ATOM 2886 C C . THR B 2 4 ? 60.568 27.611 25.087 1.00 10.64 504 THR B C 1
ATOM 2887 O O . THR B 2 4 ? 59.501 27.178 25.550 1.00 10.66 504 THR B O 1
ATOM 2891 N N . TYR B 2 5 ? 61.755 27.401 25.646 1.00 9.34 505 TYR B N 1
ATOM 2892 C CA . TYR B 2 5 ? 61.921 26.631 26.872 1.00 9.15 505 TYR B CA 1
ATOM 2893 C C . TYR B 2 5 ? 62.911 27.340 27.784 1.00 9.47 505 TYR B C 1
ATOM 2894 O O . TYR B 2 5 ? 63.958 27.797 27.331 1.00 10.65 505 TYR B O 1
ATOM 2903 N N . GLU B 2 6 ? 62.561 27.418 29.063 1.00 12.86 506 GLU B N 1
ATOM 2904 C CA . GLU B 2 6 ? 63.363 28.108 30.069 1.00 11.49 506 GLU B CA 1
ATOM 2905 C C . GLU B 2 6 ? 64.010 27.138 31.048 1.00 10.06 506 GLU B C 1
ATOM 2906 O O . GLU B 2 6 ? 63.312 26.459 31.799 1.00 11.66 506 GLU B O 1
ATOM 2912 N N . LEU B 2 7 ? 65.337 27.113 31.072 1.00 10.21 507 LEU B N 1
ATOM 2913 C CA . LEU B 2 7 ? 66.058 26.280 32.048 1.00 11.56 507 LEU B CA 1
ATOM 2914 C C . LEU B 2 7 ? 66.164 27.019 33.380 1.00 12.24 507 LEU B C 1
ATOM 2915 O O . LEU B 2 7 ? 66.204 28.255 33.410 1.00 13.34 507 LEU B O 1
ATOM 2920 N N . PRO B 2 8 ? 66.177 26.276 34.502 1.00 14.42 508 PRO B N 1
ATOM 2921 C CA . PRO B 2 8 ? 66.406 26.934 35.790 1.00 16.49 508 PRO B CA 1
ATOM 2922 C C . PRO B 2 8 ? 67.822 27.515 35.885 1.00 17.50 508 PRO B C 1
ATOM 2923 O O . PRO B 2 8 ? 68.688 27.169 35.090 1.00 16.04 508 PRO B O 1
ATOM 2927 N N . ASP B 2 9 ? 68.045 28.416 36.838 1.00 20.25 509 ASP B N 1
ATOM 2928 C CA . ASP B 2 9 ? 69.371 29.008 37.017 1.00 20.27 509 ASP B CA 1
ATOM 2929 C C . ASP B 2 9 ? 70.350 27.922 37.440 1.00 16.39 509 ASP B C 1
ATOM 2930 O O . ASP B 2 9 ? 69.998 27.016 38.191 1.00 18.12 509 ASP B O 1
ATOM 2935 N N . GLU B 2 10 ? 71.571 28.017 36.917 1.00 18.73 510 GLU B N 1
ATOM 2936 C CA . GLU B 2 10 ? 72.637 27.103 37.248 1.00 15.85 510 GLU B CA 1
ATOM 2937 C C . GLU B 2 10 ? 73.264 27.567 38.538 1.00 16.50 510 GLU B C 1
ATOM 2938 O O . GLU B 2 10 ? 73.539 28.758 38.693 1.00 17.53 510 GLU B O 1
ATOM 2944 N N . THR B 2 11 ? 73.476 26.644 39.463 1.00 14.37 511 THR B N 1
ATOM 2945 C CA . THR B 2 11 ? 74.093 27.000 40.723 1.00 16.25 511 THR B CA 1
ATOM 2946 C C . THR B 2 11 ? 75.288 26.127 41.099 1.00 16.48 511 THR B C 1
ATOM 2947 O O . THR B 2 11 ? 75.896 26.375 42.130 1.00 14.59 511 THR B O 1
ATOM 2951 N N . ALA B 2 12 ? 75.632 25.125 40.283 1.00 15.50 512 ALA B N 1
ATOM 2952 C CA . ALA B 2 12 ? 76.667 24.171 40.675 1.00 14.77 512 ALA B CA 1
ATOM 2953 C C . ALA B 2 12 ? 78.026 24.878 40.770 1.00 9.78 512 ALA B C 1
ATOM 2954 O O . ALA B 2 12 ? 78.388 25.644 39.891 1.00 13.35 512 ALA B O 1
ATOM 2956 N N . GLN B 2 13 ? 78.775 24.566 41.825 1.00 12.31 513 GLN B N 1
ATOM 2957 C CA . GLN B 2 13 ? 80.102 25.144 42.055 1.00 13.77 513 GLN B CA 1
ATOM 2958 C C . GLN B 2 13 ? 81.106 24.095 42.500 1.00 11.35 513 GLN B C 1
ATOM 2959 O O . GLN B 2 13 ? 80.745 23.099 43.135 1.00 12.57 513 GLN B O 1
ATOM 2965 N N . LEU B 2 14 ? 82.377 24.355 42.207 1.00 11.38 514 LEU B N 1
ATOM 2966 C CA . LEU B 2 14 ? 83.471 23.491 42.658 1.00 11.49 514 LEU B CA 1
ATOM 2967 C C . LEU B 2 14 ? 83.744 23.703 44.148 1.00 13.39 514 LEU B C 1
ATOM 2968 O O . LEU B 2 14 ? 83.508 24.793 44.688 1.00 12.66 514 LEU B O 1
ATOM 2973 N N . LYS B 2 15 ? 84.221 22.649 44.796 1.00 10.75 515 LYS B N 1
ATOM 2974 C CA . LYS B 2 15 ? 84.617 22.698 46.196 1.00 13.41 515 LYS B CA 1
ATOM 2975 C C . LYS B 2 15 ? 85.892 23.528 46.335 1.00 12.44 515 LYS B C 1
ATOM 2976 O O . LYS B 2 15 ? 86.900 23.199 45.727 1.00 11.68 515 LYS B O 1
ATOM 2982 N N . PRO B 2 16 ? 85.860 24.603 47.134 1.00 14.13 516 PRO B N 1
ATOM 2983 C CA . PRO B 2 16 ? 87.084 25.389 47.325 1.00 15.94 516 PRO B CA 1
ATOM 2984 C C . PRO B 2 16 ? 88.247 24.606 47.940 1.00 13.94 516 PRO B C 1
ATOM 2985 O O . PRO B 2 16 ? 88.048 23.680 48.727 1.00 13.01 516 PRO B O 1
ATOM 2989 N N . ALA B 2 17 ? 89.454 24.977 47.555 1.00 13.88 517 ALA B N 1
ATOM 2990 C CA . ALA B 2 17 ? 90.660 24.445 48.168 1.00 13.69 517 ALA B CA 1
ATOM 2991 C C . ALA B 2 17 ? 91.774 25.468 48.007 1.00 14.90 517 ALA B C 1
ATOM 2992 O O . ALA B 2 17 ? 91.703 26.318 47.115 1.00 13.78 517 ALA B O 1
ATOM 2994 N N . PRO B 2 18 ? 92.812 25.386 48.858 1.00 17.44 518 PRO B N 1
ATOM 2995 C CA . PRO B 2 18 ? 93.943 26.329 48.744 1.00 18.04 518 PRO B CA 1
ATOM 2996 C C . PRO B 2 18 ? 94.893 26.036 47.593 1.00 18.14 518 PRO B C 1
ATOM 2997 O O . PRO B 2 18 ? 95.722 26.881 47.258 1.00 22.78 518 PRO B O 1
ATOM 3001 N N . GLN B 2 19 ? 94.791 24.847 46.996 1.00 15.10 519 GLN B N 1
ATOM 3002 C CA . GLN B 2 19 ? 95.655 24.464 45.893 1.00 16.55 519 GLN B CA 1
ATOM 3003 C C . GLN B 2 19 ? 95.303 25.331 44.699 1.00 18.38 519 GLN B C 1
ATOM 3004 O O . GLN B 2 19 ? 94.131 25.650 44.502 1.00 14.75 519 GLN B O 1
ATOM 3010 N N . PRO B 2 20 ? 96.307 25.691 43.878 1.00 21.82 520 PRO B N 1
ATOM 3011 C CA . PRO B 2 20 ? 96.086 26.639 42.780 1.00 20.54 520 PRO B CA 1
ATOM 3012 C C . PRO B 2 20 ? 95.179 26.042 41.719 1.00 19.41 520 PRO B C 1
ATOM 3013 O O . PRO B 2 20 ? 94.524 26.782 40.986 1.00 16.56 520 PRO B O 1
ATOM 3017 N N . GLY B 2 21 ? 95.162 24.710 41.643 1.00 14.34 521 GLY B N 1
ATOM 3018 C CA . GLY B 2 21 ? 94.271 24.001 40.752 1.00 15.07 521 GLY B CA 1
ATOM 3019 C C . GLY B 2 21 ? 92.801 24.333 40.919 1.00 12.67 521 GLY B C 1
ATOM 3020 O O . GLY B 2 21 ? 92.031 24.102 39.999 1.00 13.14 521 GLY B O 1
ATOM 3021 N N . PHE B 2 22 ? 92.395 24.805 42.100 1.00 11.18 522 PHE B N 1
ATOM 3022 C CA . PHE B 2 22 ? 90.996 25.180 42.312 1.00 11.45 522 PHE B CA 1
ATOM 3023 C C . PHE B 2 22 ? 90.623 26.297 41.355 1.00 12.39 522 PHE B C 1
ATOM 3024 O O . PHE B 2 22 ? 89.647 26.194 40.618 1.00 10.60 522 PHE B O 1
ATOM 3032 N N . GLU B 2 23 ? 91.402 27.374 41.377 1.00 14.07 523 GLU B N 1
ATOM 3033 C CA . GLU B 2 23 ? 91.151 28.505 40.488 1.00 15.37 523 GLU B CA 1
ATOM 3034 C C . GLU B 2 23 ? 91.276 28.089 39.010 1.00 14.44 523 GLU B C 1
ATOM 3035 O O . GLU B 2 23 ? 90.467 28.503 38.176 1.00 16.55 523 GLU B O 1
ATOM 3041 N N . ALA B 2 24 ? 92.267 27.257 38.697 1.00 13.56 524 ALA B N 1
ATOM 3042 C CA . ALA B 2 24 ? 92.473 26.784 37.324 1.00 12.16 524 ALA B CA 1
ATOM 3043 C C . ALA B 2 24 ? 91.250 25.998 36.842 1.00 12.66 524 ALA B C 1
ATOM 3044 O O . ALA B 2 24 ? 90.795 26.164 35.712 1.00 12.39 524 ALA B O 1
ATOM 3046 N N . ALA B 2 25 ? 90.702 25.169 37.725 1.00 12.80 525 ALA B N 1
ATOM 3047 C CA . ALA B 2 25 ? 89.519 24.385 37.385 1.00 11.87 525 ALA B CA 1
ATOM 3048 C C . ALA B 2 25 ? 88.305 25.304 37.205 1.00 12.20 525 ALA B C 1
ATOM 3049 O O . ALA B 2 25 ? 87.518 25.125 36.276 1.00 10.52 525 ALA B O 1
ATOM 3051 N N . GLN B 2 26 ? 88.160 26.305 38.068 1.00 12.00 526 GLN B N 1
ATOM 3052 C CA . GLN B 2 26 ? 87.073 27.286 37.904 1.00 14.17 526 GLN B CA 1
ATOM 3053 C C . GLN B 2 26 ? 87.137 27.958 36.550 1.00 15.30 526 GLN B C 1
ATOM 3054 O O . GLN B 2 26 ? 86.110 28.183 35.925 1.00 15.61 526 GLN B O 1
ATOM 3060 N N . ASN B 2 27 ? 88.350 28.273 36.109 1.00 12.50 527 ASN B N 1
ATOM 3061 C CA . ASN B 2 27 ? 88.551 29.038 34.889 1.00 14.08 527 ASN B CA 1
ATOM 3062 C C . ASN B 2 27 ? 88.567 28.208 33.624 1.00 13.83 527 ASN B C 1
ATOM 3063 O O . ASN B 2 27 ? 88.505 28.771 32.523 1.00 14.21 527 ASN B O 1
ATOM 3068 N N . ASN B 2 28 ? 88.638 26.879 33.765 1.00 12.03 528 ASN B N 1
ATOM 3069 C CA . ASN B 2 28 ? 88.720 25.993 32.604 1.00 11.74 528 ASN B CA 1
ATOM 3070 C C . ASN B 2 28 ? 87.623 24.930 32.482 1.00 12.57 528 ASN B C 1
ATOM 3071 O O . ASN B 2 28 ? 87.252 24.559 31.366 1.00 14.98 528 ASN B O 1
ATOM 3076 N N . CYS B 2 29 ? 87.106 24.446 33.607 1.00 10.05 529 CYS B N 1
ATOM 3077 C CA . CYS B 2 29 ? 86.269 23.233 33.592 1.00 9.38 529 CYS B CA 1
ATOM 3078 C C . CYS B 2 29 ? 84.765 23.474 33.581 1.00 11.27 529 CYS B C 1
ATOM 3079 O O . CYS B 2 29 ? 84.002 22.507 33.613 1.00 9.30 529 CYS B O 1
ATOM 3082 N N . ALA B 2 30 ? 84.338 24.739 33.479 1.00 11.54 530 ALA B N 1
ATOM 3083 C CA . ALA B 2 30 ? 82.917 25.086 33.373 1.00 10.06 530 ALA B CA 1
ATOM 3084 C C . ALA B 2 30 ? 82.558 25.641 31.992 1.00 7.81 530 ALA B C 1
ATOM 3085 O O . ALA B 2 30 ? 81.440 26.064 31.771 1.00 7.82 530 ALA B O 1
ATOM 3087 N N . ALA B 2 31 ? 83.523 25.661 31.080 1.00 7.72 531 ALA B N 1
ATOM 3088 C CA . ALA B 2 31 ? 83.358 26.302 29.783 1.00 9.25 531 ALA B CA 1
ATOM 3089 C C . ALA B 2 31 ? 82.433 25.560 28.824 1.00 11.05 531 ALA B C 1
ATOM 3090 O O . ALA B 2 31 ? 81.836 26.177 27.960 1.00 13.30 531 ALA B O 1
ATOM 3092 N N . CYS B 2 32 ? 82.346 24.238 28.954 1.00 9.38 532 CYS B N 1
ATOM 3093 C CA . CYS B 2 32 ? 81.477 23.422 28.093 1.00 8.34 532 CYS B CA 1
ATOM 3094 C C . CYS B 2 32 ? 80.275 22.847 28.822 1.00 10.14 532 CYS B C 1
ATOM 3095 O O . CYS B 2 32 ? 79.240 22.617 28.214 1.00 9.96 532 CYS B O 1
ATOM 3098 N N . HIS B 2 33 ? 80.441 22.571 30.100 1.00 7.73 533 HIS B N 1
ATOM 3099 C CA . HIS B 2 33 ? 79.378 21.970 30.894 1.00 7.20 533 HIS B CA 1
ATOM 3100 C C . HIS B 2 33 ? 79.455 22.460 32.321 1.00 8.62 533 HIS B C 1
ATOM 3101 O O . HIS B 2 33 ? 80.473 22.984 32.749 1.00 6.95 533 HIS B O 1
ATOM 3108 N N . SER B 2 34 ? 78.363 22.288 33.048 1.00 8.30 534 SER B N 1
ATOM 3109 C CA . SER B 2 34 ? 78.334 22.616 34.466 1.00 7.44 534 SER B CA 1
ATOM 3110 C C . SER B 2 34 ? 79.293 21.714 35.241 1.00 9.25 534 SER B C 1
ATOM 3111 O O . SER B 2 34 ? 79.636 20.613 34.798 1.00 7.11 534 SER B O 1
ATOM 3114 N N . VAL B 2 35 ? 79.715 22.178 36.415 1.00 7.67 535 VAL B N 1
ATOM 3115 C CA . VAL B 2 35 ? 80.708 21.455 37.208 1.00 7.43 535 VAL B CA 1
ATOM 3116 C C . VAL B 2 35 ? 80.110 20.361 38.097 1.00 5.88 535 VAL B C 1
ATOM 3117 O O . VAL B 2 35 ? 80.854 19.616 38.769 1.00 9.04 535 VAL B O 1
ATOM 3121 N N . ASP B 2 36 ? 78.781 20.234 38.085 1.00 7.43 536 ASP B N 1
ATOM 3122 C CA . ASP B 2 36 ? 78.136 19.056 38.679 1.00 8.83 536 ASP B CA 1
ATOM 3123 C C . ASP B 2 36 ? 78.600 17.733 38.039 1.00 7.18 536 ASP B C 1
ATOM 3124 O O . ASP B 2 36 ? 78.581 16.694 38.687 1.00 8.90 536 ASP B O 1
ATOM 3129 N N . TYR B 2 37 ? 79.038 17.763 36.783 1.00 8.25 537 TYR B N 1
ATOM 3130 C CA . TYR B 2 37 ? 79.706 16.604 36.191 1.00 7.89 537 TYR B CA 1
ATOM 3131 C C . TYR B 2 37 ? 80.866 16.112 37.056 1.00 9.83 537 TYR B C 1
ATOM 3132 O O . TYR B 2 37 ? 81.088 14.918 37.203 1.00 8.77 537 TYR B O 1
ATOM 3141 N N . ILE B 2 38 ? 81.643 17.056 37.577 1.00 8.78 538 ILE B N 1
ATOM 3142 C CA . ILE B 2 38 ? 82.766 16.740 38.458 1.00 8.77 538 ILE B CA 1
ATOM 3143 C C . ILE B 2 38 ? 82.276 16.341 39.859 1.00 7.47 538 ILE B C 1
ATOM 3144 O O . ILE B 2 38 ? 82.710 15.315 40.399 1.00 8.08 538 ILE B O 1
ATOM 3149 N N . ASN B 2 39 ? 81.369 17.142 40.421 1.00 7.45 539 ASN B N 1
ATOM 3150 C CA . ASN B 2 39 ? 80.919 16.998 41.793 1.00 7.27 539 ASN B CA 1
ATOM 3151 C C . ASN B 2 39 ? 80.272 15.641 42.066 1.00 9.90 539 ASN B C 1
ATOM 3152 O O . ASN B 2 39 ? 80.309 15.161 43.199 1.00 10.67 539 ASN B O 1
ATOM 3157 N N . THR B 2 40 ? 79.680 15.050 41.032 1.00 10.05 540 THR B N 1
ATOM 3158 C CA . THR B 2 40 ? 78.929 13.807 41.179 1.00 7.45 540 THR B CA 1
ATOM 3159 C C . THR B 2 40 ? 79.725 12.545 40.834 1.00 7.96 540 THR B C 1
ATOM 3160 O O . THR B 2 40 ? 79.200 11.461 40.989 1.00 8.35 540 THR B O 1
ATOM 3164 N N . GLN B 2 41 ? 80.971 12.661 40.371 1.00 6.08 541 GLN B N 1
ATOM 3165 C CA . GLN B 2 41 ? 81.785 11.477 40.094 1.00 6.61 541 GLN B CA 1
ATOM 3166 C C . GLN B 2 41 ? 81.987 10.660 41.381 1.00 7.42 541 GLN B C 1
ATOM 3167 O O . GLN B 2 41 ? 81.835 11.193 42.485 1.00 8.79 541 GLN B O 1
ATOM 3173 N N . PRO B 2 42 ? 82.355 9.373 41.252 1.00 8.49 542 PRO B N 1
ATOM 3174 C CA . PRO B 2 42 ? 82.579 8.549 42.441 1.00 7.58 542 PRO B CA 1
ATOM 3175 C C . PRO B 2 42 ? 83.644 9.146 43.323 1.00 9.34 542 PRO B C 1
ATOM 3176 O O . PRO B 2 42 ? 84.592 9.751 42.797 1.00 9.65 542 PRO B O 1
ATOM 3180 N N . PRO B 2 43 ? 83.479 9.034 44.646 1.00 8.79 543 PRO B N 1
ATOM 3181 C CA . PRO B 2 43 ? 84.391 9.708 45.580 1.00 10.78 543 PRO B CA 1
ATOM 3182 C C . PRO B 2 43 ? 85.714 8.985 45.857 1.00 11.86 543 PRO B C 1
ATOM 3183 O O . PRO B 2 43 ? 85.801 7.771 45.745 1.00 12.13 543 PRO B O 1
ATOM 3187 N N . GLY B 2 44 ? 86.729 9.755 46.235 1.00 13.18 544 GLY B N 1
ATOM 3188 C CA . GLY B 2 44 ? 88.052 9.217 46.541 1.00 15.14 544 GLY B CA 1
ATOM 3189 C C . GLY B 2 44 ? 88.681 8.359 45.464 1.00 14.78 544 GLY B C 1
ATOM 3190 O O . GLY B 2 44 ? 89.381 7.413 45.773 1.00 15.55 544 GLY B O 1
ATOM 3191 N N . LYS B 2 45 ? 88.442 8.676 44.195 1.00 12.84 545 LYS B N 1
ATOM 3192 C CA . LYS B 2 45 ? 88.938 7.854 43.115 1.00 15.62 545 LYS B CA 1
ATOM 3193 C C . LYS B 2 45 ? 90.456 7.879 42.939 1.00 18.83 545 LYS B C 1
ATOM 3194 O O . LYS B 2 45 ? 91.043 6.918 42.435 1.00 18.36 545 LYS B O 1
ATOM 3200 N N . GLY B 2 46 ? 91.074 8.992 43.308 1.00 18.45 546 GLY B N 1
ATOM 3201 C CA . GLY B 2 46 ? 92.526 9.095 43.312 1.00 17.77 546 GLY B CA 1
ATOM 3202 C C . GLY B 2 46 ? 93.133 9.723 42.075 1.00 15.60 546 GLY B C 1
ATOM 3203 O O . GLY B 2 46 ? 92.436 10.159 41.150 1.00 15.04 546 GLY B O 1
ATOM 3204 N N . GLN B 2 47 ? 94.460 9.744 42.054 1.00 16.54 547 GLN B N 1
ATOM 3205 C CA . GLN B 2 47 ? 95.195 10.517 41.064 1.00 14.53 547 GLN B CA 1
ATOM 3206 C C . GLN B 2 47 ? 95.018 10.030 39.634 1.00 10.77 547 GLN B C 1
ATOM 3207 O O . GLN B 2 47 ? 94.809 10.833 38.726 1.00 15.24 547 GLN B O 1
ATOM 3213 N N . ALA B 2 48 ? 95.171 8.727 39.409 1.00 12.71 548 ALA B N 1
ATOM 3214 C CA . ALA B 2 48 ? 95.075 8.187 38.057 1.00 13.37 548 ALA B CA 1
ATOM 3215 C C . ALA B 2 48 ? 93.720 8.467 37.420 1.00 11.70 548 ALA B C 1
ATOM 3216 O O . ALA B 2 48 ? 93.666 8.786 36.245 1.00 12.01 548 ALA B O 1
ATOM 3218 N N . PHE B 2 49 ? 92.642 8.357 38.198 1.00 13.15 549 PHE B N 1
ATOM 3219 C CA . PHE B 2 49 ? 91.284 8.615 37.682 1.00 12.98 549 PHE B CA 1
ATOM 3220 C C . PHE B 2 49 ? 91.152 10.048 37.190 1.00 9.91 549 PHE B C 1
ATOM 3221 O O . PHE B 2 49 ? 90.693 10.308 36.077 1.00 12.74 549 PHE B O 1
ATOM 3229 N N . TRP B 2 50 ? 91.569 10.987 38.028 1.00 11.61 550 TRP B N 1
ATOM 3230 C CA . TRP B 2 50 ? 91.382 12.390 37.709 1.00 10.93 550 TRP B CA 1
ATOM 3231 C C . TRP B 2 50 ? 92.367 12.861 36.634 1.00 9.77 550 TRP B C 1
ATOM 3232 O O . TRP B 2 50 ? 91.985 13.658 35.786 1.00 10.28 550 TRP B O 1
ATOM 3243 N N . ASP B 2 51 ? 93.599 12.344 36.643 1.00 12.00 551 ASP B N 1
ATOM 3244 C CA . ASP B 2 51 ? 94.537 12.568 35.523 1.00 13.67 551 ASP B CA 1
ATOM 3245 C C . ASP B 2 51 ? 93.881 12.187 34.188 1.00 12.85 551 ASP B C 1
ATOM 3246 O O . ASP B 2 51 ? 93.944 12.929 33.201 1.00 11.56 551 ASP B O 1
ATOM 3251 N N . ALA B 2 52 ? 93.254 11.026 34.163 1.00 14.42 552 ALA B N 1
ATOM 3252 C CA . ALA B 2 52 ? 92.608 10.523 32.949 1.00 13.64 552 ALA B CA 1
ATOM 3253 C C . ALA B 2 52 ? 91.403 11.363 32.511 1.00 14.11 552 ALA B C 1
ATOM 3254 O O . ALA B 2 52 ? 91.203 11.576 31.314 1.00 11.38 552 ALA B O 1
ATOM 3256 N N . GLU B 2 53 ? 90.613 11.858 33.465 1.00 12.38 553 GLU B N 1
ATOM 3257 C CA . GLU B 2 53 ? 89.487 12.732 33.131 1.00 11.48 553 GLU B CA 1
ATOM 3258 C C . GLU B 2 53 ? 89.996 14.003 32.482 1.00 11.84 553 GLU B C 1
ATOM 3259 O O . GLU B 2 53 ? 89.514 14.424 31.431 1.00 9.87 553 GLU B O 1
ATOM 3265 N N . VAL B 2 54 ? 90.977 14.631 33.118 1.00 11.58 554 VAL B N 1
ATOM 3266 C CA . VAL B 2 54 ? 91.508 15.884 32.587 1.00 12.00 554 VAL B CA 1
ATOM 3267 C C . VAL B 2 54 ? 92.097 15.688 31.177 1.00 12.73 554 VAL B C 1
ATOM 3268 O O . VAL B 2 54 ? 91.831 16.472 30.279 1.00 13.81 554 VAL B O 1
ATOM 3272 N N . GLN B 2 55 ? 92.871 14.625 30.996 1.00 12.94 555 GLN B N 1
ATOM 3273 C CA . GLN B 2 55 ? 93.501 14.337 29.709 1.00 16.37 555 GLN B CA 1
ATOM 3274 C C . GLN B 2 55 ? 92.464 14.073 28.617 1.00 15.10 555 GLN B C 1
ATOM 3275 O O . GLN B 2 55 ? 92.619 14.527 27.478 1.00 16.62 555 GLN B O 1
ATOM 3281 N N . LYS B 2 56 ? 91.387 13.379 28.977 1.00 14.48 556 LYS B N 1
ATOM 3282 C CA . LYS B 2 56 ? 90.277 13.141 28.041 1.00 13.78 556 LYS B CA 1
ATOM 3283 C C . LYS B 2 56 ? 89.643 14.442 27.564 1.00 12.35 556 LYS B C 1
ATOM 3284 O O . LYS B 2 56 ? 89.396 14.630 26.370 1.00 14.44 556 LYS B O 1
ATOM 3290 N N . MET B 2 57 ? 89.402 15.359 28.494 1.00 12.26 557 MET B N 1
ATOM 3291 C CA . MET B 2 57 ? 88.840 16.662 28.143 1.00 11.61 557 MET B CA 1
ATOM 3292 C C . MET B 2 57 ? 89.718 17.410 27.142 1.00 13.36 557 MET B C 1
ATOM 3293 O O . MET B 2 57 ? 89.227 18.032 26.188 1.00 14.43 557 MET B O 1
ATOM 3298 N N . ILE B 2 58 ? 91.018 17.330 27.362 1.00 12.08 558 ILE B N 1
ATOM 3299 C CA . ILE B 2 58 ? 91.979 18.022 26.515 1.00 15.47 558 ILE B CA 1
ATOM 3300 C C . ILE B 2 58 ? 92.152 17.321 25.156 1.00 15.35 558 ILE B C 1
ATOM 3301 O O . ILE B 2 58 ? 92.040 17.958 24.111 1.00 18.41 558 ILE B O 1
ATOM 3306 N N . LYS B 2 59 ? 92.426 16.021 25.181 1.00 15.54 559 LYS B N 1
ATOM 3307 C CA . LYS B 2 59 ? 92.759 15.279 23.968 1.00 19.07 559 LYS B CA 1
ATOM 3308 C C . LYS B 2 59 ? 91.546 14.864 23.139 1.00 21.26 559 LYS B C 1
ATOM 3309 O O . LYS B 2 59 ? 91.601 14.893 21.908 1.00 20.79 559 LYS B O 1
ATOM 3315 N N . VAL B 2 60 ? 90.459 14.475 23.801 1.00 17.98 560 VAL B N 1
ATOM 3316 C CA . VAL B 2 60 ? 89.285 13.984 23.093 1.00 17.00 560 VAL B CA 1
ATOM 3317 C C . VAL B 2 60 ? 88.309 15.111 22.788 1.00 17.54 560 VAL B C 1
ATOM 3318 O O . VAL B 2 60 ? 87.789 15.190 21.667 1.00 17.63 560 VAL B O 1
ATOM 3322 N N . TYR B 2 61 ? 88.049 15.980 23.772 1.00 14.90 561 TYR B N 1
ATOM 3323 C CA . TYR B 2 61 ? 87.076 17.062 23.591 1.00 15.04 561 TYR B CA 1
ATOM 3324 C C . TYR B 2 61 ? 87.688 18.413 23.284 1.00 15.28 561 TYR B C 1
ATOM 3325 O O . TYR B 2 61 ? 86.951 19.380 23.074 1.00 19.18 561 TYR B O 1
ATOM 3334 N N . HIS B 2 62 ? 89.020 18.470 23.236 1.00 17.50 562 HIS B N 1
ATOM 3335 C CA . HIS B 2 62 ? 89.750 19.654 22.756 1.00 17.81 562 HIS B CA 1
ATOM 3336 C C . HIS B 2 62 ? 89.615 20.879 23.679 1.00 20.61 562 HIS B C 1
ATOM 3337 O O . HIS B 2 62 ? 89.643 22.025 23.224 1.00 18.22 562 HIS B O 1
ATOM 3344 N N . ALA B 2 63 ? 89.484 20.622 24.980 1.00 17.92 563 ALA B N 1
ATOM 3345 C CA . ALA B 2 63 ? 89.517 21.677 25.983 1.00 16.22 563 ALA B CA 1
ATOM 3346 C C . ALA B 2 63 ? 90.867 22.401 25.884 1.00 13.00 563 ALA B C 1
ATOM 3347 O O . ALA B 2 63 ? 91.905 21.748 25.881 1.00 14.94 563 ALA B O 1
ATOM 3349 N N . PRO B 2 64 ? 90.850 23.741 25.761 1.00 16.96 564 PRO B N 1
ATOM 3350 C CA . PRO B 2 64 ? 92.097 24.477 25.560 1.00 17.95 564 PRO B CA 1
ATOM 3351 C C . PRO B 2 64 ? 92.838 24.727 26.880 1.00 19.81 564 PRO B C 1
ATOM 3352 O O . PRO B 2 64 ? 92.874 25.865 27.368 1.00 21.39 564 PRO B O 1
ATOM 3356 N N . VAL B 2 65 ? 93.422 23.667 27.440 1.00 17.86 565 VAL B N 1
ATOM 3357 C CA . VAL B 2 65 ? 94.077 23.727 28.748 1.00 18.22 565 VAL B CA 1
ATOM 3358 C C . VAL B 2 65 ? 95.538 23.335 28.602 1.00 19.53 565 VAL B C 1
ATOM 3359 O O . VAL B 2 65 ? 95.827 22.287 28.055 1.00 19.31 565 VAL B O 1
ATOM 3363 N N . ASP B 2 66 ? 96.450 24.165 29.117 1.00 18.66 566 ASP B N 1
ATOM 3364 C CA . ASP B 2 66 ? 97.884 23.924 28.953 1.00 19.52 566 ASP B CA 1
ATOM 3365 C C . ASP B 2 66 ? 98.397 22.891 29.967 1.00 18.92 566 ASP B C 1
ATOM 3366 O O . ASP B 2 66 ? 97.651 22.458 30.847 1.00 16.49 566 ASP B O 1
ATOM 3371 N N . GLU B 2 67 ? 99.660 22.492 29.845 1.00 18.74 567 GLU B N 1
ATOM 3372 C CA . GLU B 2 67 ? 100.176 21.355 30.602 1.00 21.35 567 GLU B CA 1
ATOM 3373 C C . GLU B 2 67 ? 100.231 21.616 32.110 1.00 17.13 567 GLU B C 1
ATOM 3374 O O . GLU B 2 67 ? 99.876 20.749 32.920 1.00 15.60 567 GLU B O 1
ATOM 3380 N N . ALA B 2 68 ? 100.730 22.796 32.479 1.00 15.98 568 ALA B N 1
ATOM 3381 C CA . ALA B 2 68 ? 100.809 23.176 33.879 1.00 15.83 568 ALA B CA 1
ATOM 3382 C C . ALA B 2 68 ? 99.414 23.215 34.529 1.00 13.21 568 ALA B C 1
ATOM 3383 O O . ALA B 2 68 ? 99.214 22.671 35.632 1.00 13.53 568 ALA B O 1
ATOM 3385 N N . ASP B 2 69 ? 98.455 23.852 33.858 1.00 14.59 569 ASP B N 1
ATOM 3386 C CA . ASP B 2 69 ? 97.076 23.897 34.371 1.00 15.16 569 ASP B CA 1
ATOM 3387 C C . ASP B 2 69 ? 96.447 22.511 34.436 1.00 14.70 569 ASP B C 1
ATOM 3388 O O . ASP B 2 69 ? 95.720 22.218 35.379 1.00 12.30 569 ASP B O 1
ATOM 3393 N N . ALA B 2 70 ? 96.719 21.672 33.445 1.00 14.31 570 ALA B N 1
ATOM 3394 C CA . ALA B 2 70 ? 96.191 20.307 33.446 1.00 15.44 570 ALA B CA 1
ATOM 3395 C C . ALA B 2 70 ? 96.646 19.549 34.702 1.00 14.76 570 ALA B C 1
ATOM 3396 O O . ALA B 2 70 ? 95.858 18.859 35.346 1.00 13.10 570 ALA B O 1
ATOM 3398 N N . LYS B 2 71 ? 97.917 19.699 35.069 1.00 13.00 571 LYS B N 1
ATOM 3399 C CA . LYS B 2 71 ? 98.435 19.056 36.285 1.00 12.75 571 LYS B CA 1
ATOM 3400 C C . LYS B 2 71 ? 97.838 19.669 37.540 1.00 12.48 571 LYS B C 1
ATOM 3401 O O . LYS B 2 71 ? 97.469 18.946 38.461 1.00 15.10 571 LYS B O 1
ATOM 3407 N N . ALA B 2 72 ? 97.763 21.003 37.595 1.00 9.73 572 ALA B N 1
ATOM 3408 C CA . ALA B 2 72 ? 97.234 21.676 38.775 1.00 11.14 572 ALA B CA 1
ATOM 3409 C C . ALA B 2 72 ? 95.785 21.213 39.022 1.00 9.99 572 ALA B C 1
ATOM 3410 O O . ALA B 2 72 ? 95.386 20.929 40.166 1.00 9.11 572 ALA B O 1
ATOM 3412 N N . ILE B 2 73 ? 95.028 21.125 37.932 1.00 10.02 573 ILE B N 1
ATOM 3413 C CA . ILE B 2 73 ? 93.609 20.782 37.994 1.00 10.04 573 ILE B CA 1
ATOM 3414 C C . ILE B 2 73 ? 93.431 19.344 38.443 1.00 10.71 573 ILE B C 1
ATOM 3415 O O . ILE B 2 73 ? 92.687 19.089 39.407 1.00 9.04 573 ILE B O 1
ATOM 3420 N N . ALA B 2 74 ? 94.122 18.419 37.781 1.00 11.60 574 ALA B N 1
ATOM 3421 C CA . ALA B 2 74 ? 94.066 17.006 38.162 1.00 10.45 574 ALA B CA 1
ATOM 3422 C C . ALA B 2 74 ? 94.497 16.799 39.606 1.00 12.04 574 ALA B C 1
ATOM 3423 O O . ALA B 2 74 ? 93.881 16.026 40.334 1.00 9.20 574 ALA B O 1
ATOM 3425 N N . ASP B 2 75 ? 95.538 17.504 40.035 1.00 8.92 575 ASP B N 1
ATOM 3426 C CA . ASP B 2 75 ? 96.004 17.384 41.425 1.00 10.21 575 ASP B CA 1
ATOM 3427 C C . ASP B 2 75 ? 94.960 17.893 42.424 1.00 11.17 575 ASP B C 1
ATOM 3428 O O . ASP B 2 75 ? 94.728 17.274 43.471 1.00 11.92 575 ASP B O 1
ATOM 3433 N N . TYR B 2 76 ? 94.360 19.037 42.106 1.00 10.81 576 TYR B N 1
ATOM 3434 C CA . TYR B 2 76 ? 93.298 19.603 42.930 1.00 9.17 576 TYR B CA 1
ATOM 3435 C C . TYR B 2 76 ? 92.121 18.618 43.036 1.00 9.27 576 TYR B C 1
ATOM 3436 O O . TYR B 2 76 ? 91.607 18.364 44.132 1.00 8.84 576 TYR B O 1
ATOM 3445 N N . LEU B 2 77 ? 91.698 18.067 41.904 1.00 8.69 577 LEU B N 1
ATOM 3446 C CA . LEU B 2 77 ? 90.551 17.167 41.904 1.00 9.12 577 LEU B CA 1
ATOM 3447 C C . LEU B 2 77 ? 90.831 15.909 42.711 1.00 9.78 577 LEU B C 1
ATOM 3448 O O . LEU B 2 77 ? 89.984 15.472 43.495 1.00 10.56 577 LEU B O 1
ATOM 3453 N N . ALA B 2 78 ? 92.018 15.333 42.541 1.00 9.86 578 ALA B N 1
ATOM 3454 C CA . ALA B 2 78 ? 92.348 14.081 43.225 1.00 11.84 578 ALA B CA 1
ATOM 3455 C C . ALA B 2 78 ? 92.422 14.293 44.734 1.00 12.85 578 ALA B C 1
ATOM 3456 O O . ALA B 2 78 ? 92.075 13.406 45.509 1.00 12.92 578 ALA B O 1
ATOM 3458 N N . LYS B 2 79 ? 92.875 15.468 45.157 1.00 13.93 579 LYS B N 1
ATOM 3459 C CA . LYS B 2 79 ? 92.956 15.778 46.586 1.00 16.11 579 LYS B CA 1
ATOM 3460 C C . LYS B 2 79 ? 91.602 16.136 47.190 1.00 15.73 579 LYS B C 1
ATOM 3461 O O . LYS B 2 79 ? 91.352 15.874 48.370 1.00 16.96 579 LYS B O 1
ATOM 3467 N N . THR B 2 80 ? 90.732 16.743 46.390 1.00 9.89 580 THR B N 1
ATOM 3468 C CA . THR B 2 80 ? 89.515 17.344 46.899 1.00 13.09 580 THR B CA 1
ATOM 3469 C C . THR B 2 80 ? 88.254 16.480 46.758 1.00 13.44 580 THR B C 1
ATOM 3470 O O . THR B 2 80 ? 87.353 16.567 47.596 1.00 14.34 580 THR B O 1
ATOM 3474 N N . TYR B 2 81 ? 88.198 15.669 45.709 1.00 10.49 581 TYR B N 1
ATOM 3475 C CA . TYR B 2 81 ? 87.044 14.836 45.412 1.00 13.32 581 TYR B CA 1
ATOM 3476 C C . TYR B 2 81 ? 87.315 13.352 45.668 1.00 15.68 581 TYR B C 1
ATOM 3477 O O . TYR B 2 81 ? 86.401 12.528 45.569 1.00 15.11 581 TYR B O 1
#

Sequence (454 aa):
ADTVTLPFANGERPLVMMYPGKRPLIGLTARPPQLETPFSVFDEGLITPNDAFFVRYHLAGIPLEIDPDAFRLEIKGKVGTPLSLSLQDLKNDFPASEVVAVNQCSGNSRGFVEPRVGGGQLANGAMGNARWRGVPLKAVLEKAGVQAGAKQVTFGGLDGPVIPETPDFVKALSIDHATDGEVMLAYSMNGADLPWLNGYPLRLVVPGYYGTYWVKHLNEITVIDKEFDGFWMKTAYRIPDNACACTEPGKAPTATIPINRFDVRSFITNVENGASVKAGEVPLRG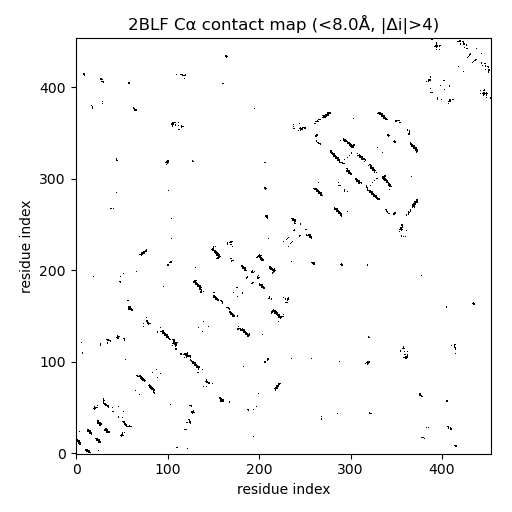IAFDGGYGITQVSVSADAGKSWTNATLDPGLGKKYSFRGWKAVLPLTKGDHVLMCRATNARGETQPMQATWNPAGYMRNVVEATRVIAAAPLTYELPDETAQLKPAPQPGFEAAQNNCAACHSVDYINTQPPGKGQAFWDAEVQKMIKVYHAPVDEADAKAIADYLAKTY

Radius of gyration: 22.55 Å; Cα contacts (8 Å, |Δi|>4): 1126; chains: 2; bounding box: 52×54×67 Å

Foldseek 3Di:
DFWDADPFPPRIFGQDDDPLADTFTFQDVQPTWTFADLLQQVVDQARDLNRATFDDDANQADDDDDLQPAWAWEEAQFQATDTDGPCCFPPVADKDKDWFKAAAQQQCQLVFPVRFDDRNHHNGRMGIWIFMTHQLLVVRVVRHHDPLFFKKKWAADGAHPDNVPFGLMDMDTPCQSNVRPWGFTQDINRHGRDRSRAPRTWIDRFQWHNSRTHHNIRYMYTYNDDDCGCCQPPNQWFAPDDVSFDDPPDAHPDTHHGTGAAKAWDWRPDAAAAEDAAFWGKIKIWIATSQQAWPWKWKDFALPPDTDTWDWDDDRGSRTIIMTMDIDHGHAAKTKMWMKIAGPVGGIAACDWGDHNVNGRTHHIDIHIYGYD/DDDDDDDDDDDAADDDDPQVLRVLCVVFVPPPHGCVVLVPPDPLPAQVVLLVVLVCCCPVVNRPADDVSSVSNSVCSNVPD